Protein AF-0000000074079925 (afdb_homodimer)

Foldseek 3Di:
DDPVVVPPPCPDDLPVLLVVCVVVPVVDQLLVVLVVLLVVLLVPLVCLLSSLSNLLVCLVPHPSSVVNLVNNLVSLVVCLVCLVVQCVVPVSSSLSSLSNLLNNLVSCCVVPVVSSVVSLVSNLVSLCCLLPVPHALVSLQSSLVCCVVCVVVNCVVPVPSSVVSLVSLVVLLPDPDPRDDDVSNVSSVVSND/DDPVVVPPPCPDDLPVLLVVCVVVPVVDQLLVVLVVLLVVLLVPLVCLLSSLSNLLVCLVPHPSSVVNLVNNLVSLVVCLVCLVVQCVVPVSSSLSSLSNLLNNLVSCCVVPVVSSVVSLVSNLVSLCCLLPVPHALVSLQSSLVCCVVCVVVNCVVPVPSSVVSLVSLVVLLPDPDPRDDDVSNVSSVVSND

InterPro domains:
  IPR051367 mRNA Translation Regulation/Replication-dependent Histone mRNA Translation [PTHR23254] (31-176)

Nearest PDB structures (foldseek):
  4jhj-assembly1_A  TM=8.044E-01  e=4.111E-05  Danio rerio
  5xbk-assembly1_D  TM=5.570E-01  e=7.382E-01  Homo sapiens
  5xah-assembly3_C  TM=5.038E-01  e=1.696E+00  Homo sapiens
  4o46-assembly6_F  TM=3.966E-01  e=4.475E+00  Homo sapiens
  4tql-assembly2_B  TM=1.489E-01  e=1.119E+00  synthetic construct

Sequence (386 aa):
MTYLNAFSAAILSGRVAVQAYSVLVHNHSPEALAEQLHQKWLADGRFAPIASNIVLHVRKTNSSGLALSSCVLALLLNDFQNRLEIRGHSTLMFRNSVKALFEIYTVFLQIDGCVAKCLVKPMFQCLNILVDDNPDSQDLELFGLLLTEHGSTLNNLNSYLIDRLIVKARAKICSDEPQMNGEIRRIFLHVSLMTYLNAFSAAILSGRVAVQAYSVLVHNHSPEALAEQLHQKWLADGRFAPIASNIVLHVRKTNSSGLALSSCVLALLLNDFQNRLEIRGHSTLMFRNSVKALFEIYTVFLQIDGCVAKCLVKPMFQCLNILVDDNPDSQDLELFGLLLTEHGSTLNNLNSYLIDRLIVKARAKICSDEPQMNGEIRRIFLHVSL

Radius of gyration: 31.24 Å; Cα contacts (8 Å, |Δi|>4): 382; chains: 2; bounding box: 36×84×70 Å

Solvent-accessible surface area (backbone atoms only — not comparable to full-atom values): 20166 Å² total; per-residue (Å²): 143,56,81,69,62,71,59,63,72,75,76,55,61,80,60,52,61,41,58,61,40,54,56,50,59,74,75,37,54,41,62,56,46,29,50,50,45,48,54,43,18,39,75,32,64,81,36,16,59,54,46,27,50,41,45,46,49,37,45,73,74,36,86,58,14,62,55,24,48,51,41,41,50,49,52,51,53,49,48,57,74,40,35,68,61,42,35,73,74,30,57,64,39,34,53,15,46,52,51,30,52,56,34,37,38,60,41,27,54,72,73,40,54,74,65,28,53,71,48,50,63,56,53,54,53,50,45,48,41,25,66,64,61,82,45,50,43,67,35,41,40,48,41,33,50,49,43,64,73,42,35,69,62,45,34,73,72,36,50,68,62,44,50,52,50,40,50,50,40,56,51,50,52,24,43,77,52,82,53,56,46,31,68,47,29,46,43,33,49,59,63,62,100,142,55,82,71,62,72,55,60,74,74,75,54,62,79,59,50,60,43,58,60,40,53,56,50,58,74,74,38,55,40,62,57,45,29,50,50,46,49,55,44,18,37,74,32,63,82,37,18,59,52,47,26,49,40,47,46,49,38,45,74,74,35,88,58,13,61,58,23,46,51,42,40,49,50,52,52,52,49,48,57,75,40,34,67,61,41,34,72,75,30,57,64,37,33,53,15,45,52,51,30,50,56,36,37,40,60,43,26,52,72,73,38,55,73,66,28,53,72,49,50,62,56,52,54,51,50,45,48,42,26,67,63,62,80,46,51,44,67,34,42,40,48,42,34,50,48,44,64,73,40,34,68,61,46,35,72,73,36,51,68,62,44,50,54,51,39,51,50,38,54,52,51,52,24,41,77,53,83,53,56,47,30,67,47,28,47,42,33,48,59,63,62,99

pLDDT: mean 89.69, std 17.63, range [26.42, 98.88]

Organism: Heligmosomoides polygyrus (NCBI:txid6339)

Secondary structure (DSSP, 8-state):
--TTSGGGS----HHHHHHHHHHHHHHS-HHHHHHHHHHHHHH-TTHHHHHHHHHHHHHHH-TTHHHHHHHHHHHHHHHHHTHHHHHHH-HHHHHHHHHHHHHHHHHHHHH-HHHHGGGHHHHHHHHHHHHHSS--HHHHHHHHHHHHHHHHHHHHH-HHHHHHHHHHHHHHHT---TT--HHHHHHHHHHH-/--TTSGGGS----HHHHHHHHHHHHHHS-HHHHHHHHHHHHHH-TTHHHHHHHHHHHHHHH-TTHHHHHHHHHHHHHHHHHTHHHHHHH-HHHHHHHHHHHHHHHHHHHHH-HHHHGGGHHHHHHHHHHHHHSS--HHHHHHHHHHHHHHHHHHHHH-HHHHHHHHHHHHHHHT---TT--HHHHHHHHHHH-

Structure (mmCIF, N/CA/C/O backbone):
data_AF-0000000074079925-model_v1
#
loop_
_entity.id
_entity.type
_entity.pdbx_description
1 polymer 'Uncharacterized protein'
#
loop_
_atom_site.group_PDB
_atom_site.id
_atom_site.type_symbol
_atom_site.label_atom_id
_atom_site.label_alt_id
_atom_site.label_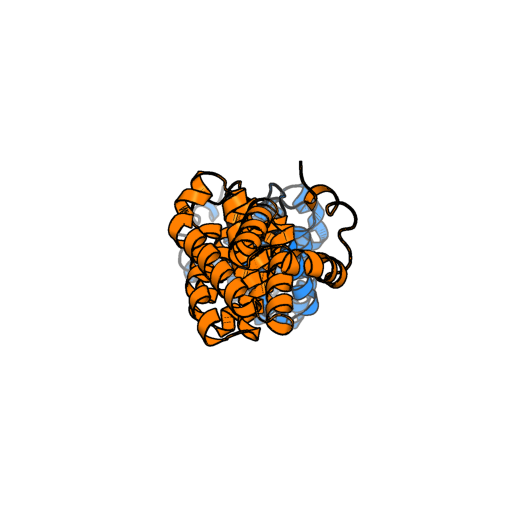comp_id
_atom_site.label_asym_id
_atom_site.label_entity_id
_atom_site.label_seq_id
_atom_site.pdbx_PDB_ins_code
_atom_site.Cartn_x
_atom_site.Cartn_y
_atom_site.Cartn_z
_atom_site.occupancy
_atom_site.B_iso_or_equiv
_atom_site.auth_seq_id
_atom_site.auth_comp_id
_atom_site.auth_asym_id
_atom_site.auth_atom_id
_atom_site.pdbx_PDB_model_num
ATOM 1 N N . MET A 1 1 ? 17.484 35.719 26.781 1 26.58 1 MET A N 1
ATOM 2 C CA . MET A 1 1 ? 17.859 34.312 26.938 1 26.58 1 MET A CA 1
ATOM 3 C C . MET A 1 1 ? 16.984 33.625 27.969 1 26.58 1 MET A C 1
ATOM 5 O O . MET A 1 1 ? 17.469 33.188 29.016 1 26.58 1 MET A O 1
ATOM 9 N N . THR A 1 2 ? 15.633 34.188 28.109 1 29.27 2 THR A N 1
ATOM 10 C CA . THR A 1 2 ? 14.625 34.594 29.078 1 29.27 2 THR A CA 1
ATOM 11 C C . THR A 1 2 ? 13.875 33.406 29.641 1 29.27 2 THR A C 1
ATOM 13 O O . THR A 1 2 ? 13.938 32.312 29.062 1 29.27 2 THR A O 1
ATOM 16 N N . TYR A 1 3 ? 12.828 33.656 30.422 1 33.06 3 TYR A N 1
ATOM 17 C CA . TYR A 1 3 ? 12 32.812 31.266 1 33.06 3 TYR A CA 1
ATOM 18 C C . TYR A 1 3 ? 11.477 31.609 30.5 1 33.06 3 TYR A C 1
ATOM 20 O O . TYR A 1 3 ? 10.945 30.672 31.109 1 33.06 3 TYR A O 1
ATOM 28 N N . LEU A 1 4 ? 11.531 31.719 29.156 1 38.78 4 LEU A N 1
ATOM 29 C CA . LEU A 1 4 ? 10.984 30.609 28.406 1 38.78 4 LEU A CA 1
ATOM 30 C C . LEU A 1 4 ? 11.938 29.406 28.422 1 38.78 4 LEU A C 1
ATOM 32 O O . LEU A 1 4 ? 11.594 28.328 27.953 1 38.78 4 LEU A O 1
ATOM 36 N N . ASN A 1 5 ? 13.266 29.594 28.703 1 40.34 5 ASN A N 1
ATOM 37 C CA . ASN A 1 5 ? 14.18 28.453 28.766 1 40.34 5 ASN A CA 1
ATOM 38 C C . ASN A 1 5 ? 13.812 27.516 29.906 1 40.34 5 ASN A C 1
ATOM 40 O O . ASN A 1 5 ? 14.281 26.375 29.953 1 40.34 5 ASN A O 1
ATOM 44 N N . ALA A 1 6 ? 13.414 28.172 30.984 1 35.81 6 ALA A N 1
ATOM 45 C CA . ALA A 1 6 ? 13.203 27.328 32.156 1 35.81 6 ALA A CA 1
ATOM 46 C C . ALA A 1 6 ? 12.125 26.281 31.891 1 35.81 6 ALA A C 1
ATOM 48 O O . ALA A 1 6 ? 12.031 25.281 32.594 1 35.81 6 ALA A O 1
ATOM 49 N N . PHE A 1 7 ? 11.242 26.641 31.016 1 34.47 7 PHE A N 1
ATOM 50 C CA . PHE A 1 7 ? 10.094 25.766 30.828 1 34.47 7 PHE A CA 1
ATOM 51 C C . PHE A 1 7 ? 10.461 24.562 29.969 1 34.47 7 PHE A C 1
ATOM 53 O O . PHE A 1 7 ? 9.602 23.75 29.641 1 34.47 7 PHE A O 1
ATOM 60 N N . SER A 1 8 ? 11.695 24.5 29.469 1 35.03 8 SER A N 1
ATOM 61 C CA . SER A 1 8 ? 11.953 23.422 28.531 1 35.03 8 SER A CA 1
ATOM 62 C C . SER A 1 8 ? 11.828 22.062 29.203 1 35.03 8 SER A C 1
ATOM 64 O O . SER A 1 8 ? 11.891 21.016 28.531 1 35.03 8 SER A O 1
ATOM 66 N N . ALA A 1 9 ? 12.359 21.875 30.375 1 33.44 9 ALA A N 1
ATOM 67 C CA . ALA A 1 9 ? 12.477 20.516 30.875 1 33.44 9 ALA A CA 1
ATOM 68 C C . ALA A 1 9 ? 11.102 19.859 31.016 1 33.44 9 ALA A C 1
ATOM 70 O O . ALA A 1 9 ? 10.93 18.688 30.703 1 33.44 9 ALA A O 1
ATOM 71 N N . ALA A 1 10 ? 10.352 20.188 32.156 1 35.44 10 ALA A N 1
ATOM 72 C CA . ALA A 1 10 ? 9.203 19.438 32.656 1 35.44 10 ALA A CA 1
ATOM 73 C C . ALA A 1 10 ? 8.055 19.484 31.641 1 35.44 10 ALA A C 1
ATOM 75 O O . ALA A 1 10 ? 7.301 20.453 31.594 1 35.44 10 ALA A O 1
ATOM 76 N N . ILE A 1 11 ? 8.227 19.25 30.484 1 37.91 11 ILE A N 1
ATOM 77 C CA . ILE A 1 11 ? 7.141 19.141 29.516 1 37.91 11 ILE A CA 1
ATOM 78 C C . ILE A 1 11 ? 6.008 18.297 30.109 1 37.91 11 ILE A C 1
ATOM 80 O O . ILE A 1 11 ? 6.141 17.094 30.266 1 37.91 11 ILE A O 1
ATOM 84 N N . LEU A 1 12 ? 5.316 18.734 31.188 1 35.47 12 LEU A N 1
ATOM 85 C CA . LEU A 1 12 ? 4.129 18.391 31.969 1 35.47 12 LEU A CA 1
ATOM 86 C C . LEU A 1 12 ? 2.994 17.938 31.062 1 35.47 12 LEU A C 1
ATOM 88 O O . LEU A 1 12 ? 2.959 18.312 29.875 1 35.47 12 LEU A O 1
ATOM 92 N N . SER A 1 13 ? 1.988 17.281 31.562 1 41.31 13 SER A N 1
ATOM 93 C CA . SER A 1 13 ? 0.653 17.031 31.031 1 41.31 13 SER A CA 1
ATOM 94 C C . SER A 1 13 ? 0.044 18.312 30.469 1 41.31 13 SER A C 1
ATOM 96 O O . SER A 1 13 ? 0.402 19.406 30.875 1 41.31 13 SER A O 1
ATOM 98 N N . GLY A 1 14 ? -0.542 18.359 29.203 1 48 14 GLY A N 1
ATOM 99 C CA . GLY A 1 14 ? -1.287 19.438 28.562 1 48 14 GLY A CA 1
ATOM 100 C C . GLY A 1 14 ? -1.782 20.469 29.547 1 48 14 GLY A C 1
ATOM 101 O O . GLY A 1 14 ? -1.802 21.672 29.25 1 48 14 GLY A O 1
ATOM 102 N N . ARG A 1 15 ? -2.039 20.109 30.625 1 50.53 15 ARG A N 1
ATOM 103 C CA . ARG A 1 15 ? -2.648 20.969 31.641 1 50.53 15 ARG A CA 1
ATOM 104 C C . ARG A 1 15 ? -1.609 21.875 32.281 1 50.53 15 ARG A C 1
ATOM 106 O O . ARG A 1 15 ? -1.887 23.062 32.531 1 50.53 15 ARG A O 1
ATOM 113 N N . VAL A 1 16 ? -0.56 21.312 32.531 1 48.16 16 VAL A N 1
ATOM 114 C CA . VAL A 1 16 ? 0.425 22.078 33.281 1 48.16 16 VAL A CA 1
ATOM 115 C C . VAL A 1 16 ? 0.969 23.203 32.406 1 48.16 16 VAL A C 1
ATOM 117 O O . VAL A 1 16 ? 1.196 24.312 32.906 1 48.16 16 VAL A O 1
ATOM 120 N N . ALA A 1 17 ? 1.261 22.969 31.219 1 57.41 17 ALA A N 1
ATOM 121 C CA . ALA A 1 17 ? 1.775 24.016 30.328 1 57.41 17 ALA A CA 1
ATOM 122 C C . ALA A 1 17 ? 0.768 25.141 30.188 1 57.41 17 ALA A C 1
ATOM 124 O O . ALA A 1 17 ? 1.141 26.328 30.219 1 57.41 17 ALA A O 1
ATOM 125 N N . VAL A 1 18 ? -0.542 24.75 30.281 1 59.66 18 VAL A N 1
ATOM 126 C CA . VAL A 1 18 ? -1.596 25.75 30.141 1 59.66 18 VAL A CA 1
ATOM 127 C C . VAL A 1 18 ? -1.623 26.656 31.359 1 59.66 18 VAL A C 1
ATOM 129 O O . VAL A 1 18 ? -1.773 27.875 31.234 1 59.66 18 VAL A O 1
ATOM 132 N N . GLN A 1 19 ? -1.521 26.031 32.531 1 57.62 19 GLN A N 1
ATOM 133 C CA . GLN A 1 19 ? -1.587 26.812 33.75 1 57.62 19 GLN A CA 1
ATOM 134 C C . GLN A 1 19 ? -0.413 27.781 33.844 1 57.62 19 GLN A C 1
ATOM 136 O O . GLN A 1 19 ? -0.569 28.906 34.344 1 57.62 19 GLN A O 1
ATOM 141 N N . ALA A 1 20 ? 0.705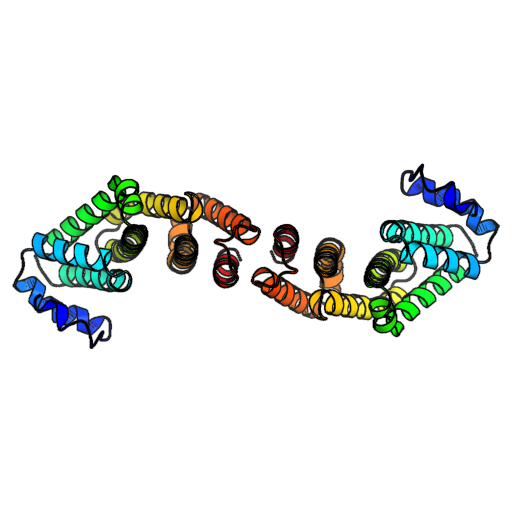 27.312 33.406 1 60.09 20 ALA A N 1
ATOM 142 C CA . ALA A 1 20 ? 1.878 28.172 33.469 1 60.09 20 ALA A CA 1
ATOM 143 C C . ALA A 1 20 ? 1.698 29.375 32.531 1 60.09 20 ALA A C 1
ATOM 145 O O . ALA A 1 20 ? 2.193 30.469 32.844 1 60.09 20 ALA A O 1
ATOM 146 N N . TYR A 1 21 ? 0.86 29.188 31.625 1 63.56 21 TYR A N 1
ATOM 147 C CA . TYR A 1 21 ? 0.682 30.266 30.656 1 63.56 21 TYR A CA 1
ATOM 148 C C . TYR A 1 21 ? -0.344 31.266 31.156 1 63.56 21 TYR A C 1
ATOM 150 O O . TYR A 1 21 ? -0.448 32.375 30.609 1 63.56 21 TYR A O 1
ATOM 158 N N . SER A 1 22 ? -1.012 30.891 32.219 1 61.81 22 SER A N 1
ATOM 159 C CA . SER A 1 22 ? -1.873 31.906 32.812 1 61.81 22 SER A CA 1
ATOM 160 C C . SER A 1 22 ? -1.073 33.125 33.219 1 61.81 22 SER A C 1
ATOM 162 O O . SER A 1 22 ? -1.555 34.281 33.125 1 61.81 22 SER A O 1
ATOM 164 N N . VAL A 1 23 ? 0.049 32.812 33.562 1 63.25 23 VAL A N 1
ATOM 165 C CA . VAL A 1 23 ? 0.921 33.906 34 1 63.25 23 VAL A CA 1
ATOM 166 C C . VAL A 1 23 ? 1.356 34.719 32.75 1 63.25 23 VAL A C 1
ATOM 168 O O . VAL A 1 23 ? 1.432 35.938 32.812 1 63.25 23 VAL A O 1
ATOM 171 N N . LEU A 1 24 ? 1.463 34.125 31.719 1 66.62 24 LEU A N 1
ATOM 172 C CA . LEU A 1 24 ? 1.884 34.812 30.5 1 66.62 24 LEU A CA 1
ATOM 173 C C . LEU A 1 24 ? 0.764 35.688 29.953 1 66.62 24 LEU A C 1
ATOM 175 O O . LEU A 1 24 ? 1.015 36.781 29.469 1 66.62 24 LEU A O 1
ATOM 179 N N . VAL A 1 25 ? -0.434 35.25 30.156 1 71.06 25 VAL A N 1
ATOM 180 C CA . VAL A 1 25 ? -1.593 35.969 29.641 1 71.06 25 VAL A CA 1
ATOM 181 C C . VAL A 1 25 ? -1.743 37.281 30.375 1 71.06 25 VAL A C 1
ATOM 183 O O . VAL A 1 25 ? -2.113 38.312 29.781 1 71.06 25 VAL A O 1
ATOM 186 N N . HIS A 1 26 ? -1.336 37.25 31.578 1 75.12 26 HIS A N 1
ATOM 187 C CA . HIS A 1 26 ? -1.532 38.469 32.375 1 75.12 26 HIS A CA 1
ATOM 188 C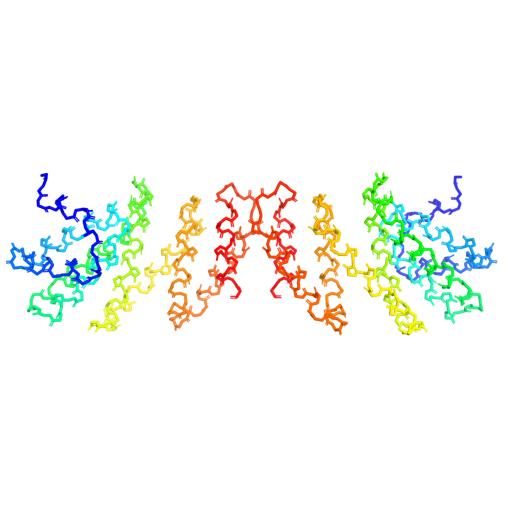 C . HIS A 1 26 ? -0.398 39.469 32.156 1 75.12 26 HIS A C 1
ATOM 190 O O . HIS A 1 26 ? -0.6 40.656 32.281 1 75.12 26 HIS A O 1
ATOM 196 N N . ASN A 1 27 ? 0.701 38.969 31.672 1 78.75 27 ASN A N 1
ATOM 197 C CA . ASN A 1 27 ? 1.876 39.844 31.594 1 78.75 27 ASN A CA 1
ATOM 198 C C . ASN A 1 27 ? 2.133 40.312 30.156 1 78.75 27 ASN A C 1
ATOM 200 O O . ASN A 1 27 ? 3.016 41.125 29.922 1 78.75 27 ASN A O 1
ATOM 204 N N . HIS A 1 28 ? 1.358 39.844 29.203 1 84.88 28 HIS A N 1
ATOM 205 C CA . HIS A 1 28 ? 1.618 40.188 27.812 1 84.88 28 HIS A CA 1
ATOM 206 C C . HIS A 1 28 ? 0.338 40.625 27.109 1 84.88 28 HIS A C 1
ATOM 208 O O . HIS A 1 28 ? -0.755 40.188 27.469 1 84.88 28 HIS A O 1
ATOM 214 N N . SER A 1 29 ? 0.555 41.594 26.188 1 90.69 29 SER A N 1
ATOM 215 C CA . SER A 1 29 ? -0.555 41.875 25.281 1 90.69 29 SER A CA 1
ATOM 216 C C . SER A 1 29 ? -0.881 40.656 24.422 1 90.69 29 SER A C 1
ATOM 218 O O . SER A 1 29 ? -0.025 39.781 24.188 1 90.69 29 SER A O 1
ATOM 220 N N . PRO A 1 30 ? -2.092 40.562 23.984 1 92.75 30 PRO A N 1
ATOM 221 C CA . PRO A 1 30 ? -2.465 39.438 23.125 1 92.75 30 PRO A CA 1
ATOM 222 C C . PRO A 1 30 ? -1.575 39.312 21.891 1 92.75 30 PRO A C 1
ATOM 224 O O . PRO A 1 30 ? -1.241 38.219 21.453 1 92.75 30 PRO A O 1
ATOM 227 N N . GLU A 1 31 ? -1.213 40.406 21.328 1 95.06 31 GLU A N 1
ATOM 228 C CA . GLU A 1 31 ? -0.346 40.406 20.156 1 95.06 31 GLU A CA 1
ATOM 229 C C . GLU A 1 31 ? 1.033 39.844 20.484 1 95.06 31 GLU A C 1
ATOM 231 O O . GLU A 1 31 ? 1.591 39.062 19.703 1 95.06 31 GLU A O 1
ATOM 236 N N . ALA A 1 32 ? 1.533 40.312 21.562 1 94.06 32 ALA A N 1
ATOM 237 C CA . ALA A 1 32 ? 2.855 39.844 21.984 1 94.06 32 ALA A CA 1
ATOM 238 C C . ALA A 1 32 ? 2.84 38.344 22.312 1 94.06 32 ALA A C 1
ATOM 240 O O . ALA A 1 32 ? 3.789 37.625 22 1 94.06 32 ALA A O 1
ATOM 241 N N . LEU A 1 33 ? 1.803 38 22.969 1 93.19 33 LEU A N 1
ATOM 242 C CA . LEU A 1 33 ? 1.665 36.562 23.281 1 93.19 33 LEU A CA 1
ATOM 243 C C . LEU A 1 33 ? 1.549 35.75 22.016 1 93.19 33 LEU A C 1
ATOM 245 O O . LEU A 1 33 ? 2.189 34.688 21.891 1 93.19 33 LEU A O 1
ATOM 249 N N . ALA A 1 34 ? 0.772 36.219 21.094 1 96.75 34 ALA A N 1
ATOM 250 C CA . ALA A 1 34 ? 0.607 35.5 19.828 1 96.75 34 ALA A CA 1
ATOM 251 C C . ALA A 1 34 ? 1.941 35.375 19.094 1 96.75 34 ALA A C 1
ATOM 253 O O . ALA A 1 34 ? 2.252 34.312 18.562 1 96.75 34 ALA A O 1
ATOM 254 N N . GLU A 1 35 ? 2.686 36.406 19.125 1 96.81 35 GLU A N 1
ATOM 255 C CA . GLU A 1 35 ? 3.99 36.375 18.469 1 96.81 35 GLU A CA 1
ATOM 256 C C . GLU A 1 35 ? 4.938 35.406 19.156 1 96.81 35 GLU A C 1
ATOM 258 O O . GLU A 1 35 ? 5.746 34.75 18.5 1 96.81 35 GLU A O 1
ATOM 263 N N . GLN A 1 36 ? 4.855 35.406 20.359 1 94.19 36 GLN A N 1
ATOM 264 C CA . GLN A 1 36 ? 5.688 34.438 21.109 1 94.19 36 GLN A CA 1
ATOM 265 C C . GLN A 1 36 ? 5.309 33 20.781 1 94.19 36 GLN A C 1
ATOM 267 O O . GLN A 1 36 ? 6.18 32.156 20.562 1 94.19 36 GLN A O 1
ATOM 272 N N . LEU A 1 37 ? 4.035 32.75 20.812 1 95.69 37 LEU A N 1
ATOM 273 C CA . LEU A 1 37 ? 3.572 31.438 20.422 1 95.69 37 LEU A CA 1
ATOM 274 C C . LEU A 1 37 ? 4.02 31.094 19.016 1 95.69 37 LEU A C 1
ATOM 276 O O . LEU A 1 37 ? 4.5 29.984 18.75 1 95.69 37 LEU A O 1
ATOM 280 N N . HIS A 1 38 ? 3.902 32.031 18.172 1 98.19 38 HIS A N 1
ATOM 281 C CA . HIS A 1 38 ? 4.262 31.891 16.766 1 98.19 38 HIS A CA 1
ATOM 282 C C . HIS A 1 38 ? 5.73 31.5 16.609 1 98.19 38 HIS A C 1
ATOM 284 O O . HIS A 1 38 ? 6.059 30.547 15.914 1 98.19 38 HIS A O 1
ATOM 290 N N . GLN A 1 39 ? 6.566 32.219 17.281 1 97.44 39 GLN A N 1
ATOM 291 C CA . GLN A 1 39 ? 8 31.953 17.219 1 97.44 39 GLN A CA 1
ATOM 292 C C . GLN A 1 39 ? 8.32 30.562 17.75 1 97.44 39 GLN A C 1
ATOM 294 O O . GLN A 1 39 ? 9.148 29.844 17.172 1 97.44 39 GLN A O 1
ATOM 299 N N . LYS A 1 40 ? 7.617 30.219 18.688 1 96.31 40 LYS A N 1
ATOM 300 C CA . LYS A 1 40 ? 7.898 28.938 19.328 1 96.31 40 LYS A CA 1
ATOM 301 C C . LYS A 1 40 ? 7.434 27.766 18.453 1 96.31 40 LYS A C 1
ATOM 303 O O . LYS A 1 40 ? 8.148 26.766 18.312 1 96.31 40 LYS A O 1
ATOM 308 N N . TRP A 1 41 ? 6.215 27.906 17.891 1 97.31 41 TRP A N 1
ATOM 309 C CA . TRP A 1 41 ? 5.77 26.75 17.125 1 97.31 41 TRP A CA 1
ATOM 310 C C . TRP A 1 41 ? 6.508 26.672 15.789 1 97.31 41 TRP A C 1
ATOM 312 O O . TRP A 1 41 ? 6.602 25.594 15.188 1 97.31 41 TRP A O 1
ATOM 322 N N . LEU A 1 42 ? 7.043 27.719 15.289 1 98.12 42 LEU A N 1
ATOM 323 C CA . LEU A 1 42 ? 7.859 27.672 14.078 1 98.12 42 LEU A CA 1
ATOM 324 C C . LEU A 1 42 ? 9.203 27.016 14.359 1 98.12 42 LEU A C 1
ATOM 326 O O . LEU A 1 42 ? 9.781 26.375 13.477 1 98.12 42 LEU A O 1
ATOM 330 N N . ALA A 1 43 ? 9.672 27.125 15.578 1 96.5 43 ALA A N 1
ATOM 331 C CA . ALA A 1 43 ? 10.992 26.625 15.945 1 96.5 43 ALA A CA 1
ATOM 332 C C . ALA A 1 43 ? 10.914 25.156 16.359 1 96.5 43 ALA A C 1
ATOM 334 O O . ALA A 1 43 ? 11.859 24.391 16.156 1 96.5 43 ALA A O 1
ATOM 335 N N . ASP A 1 44 ? 9.852 24.844 16.984 1 96.06 44 ASP A N 1
ATOM 336 C CA . ASP A 1 44 ? 9.688 23.5 17.531 1 96.06 44 ASP A CA 1
ATOM 337 C C . ASP A 1 44 ? 8.32 22.938 17.156 1 96.06 44 ASP A C 1
ATOM 339 O O . ASP A 1 44 ? 7.297 23.375 17.688 1 96.06 44 ASP A O 1
ATOM 343 N N . GLY A 1 45 ? 8.383 21.875 16.406 1 94.25 45 GLY A N 1
ATOM 344 C CA . GLY A 1 45 ? 7.16 21.266 15.922 1 94.25 45 GLY A CA 1
ATOM 345 C C . GLY A 1 45 ? 6.316 20.672 17.031 1 94.25 45 GLY A C 1
ATOM 346 O O . GLY A 1 45 ? 5.109 20.484 16.875 1 94.25 45 GLY A O 1
ATOM 347 N N . ARG A 1 46 ? 6.922 20.406 18.25 1 95.19 46 ARG A N 1
ATOM 348 C CA . ARG A 1 46 ? 6.199 19.828 19.375 1 95.19 46 ARG A CA 1
ATOM 349 C C . ARG A 1 46 ? 5.348 20.875 20.078 1 95.19 46 ARG A C 1
ATOM 351 O O . ARG A 1 46 ? 4.469 20.531 20.875 1 95.19 46 ARG A O 1
ATOM 358 N N . PHE A 1 47 ? 5.523 22.016 19.734 1 95.62 47 PHE A N 1
ATOM 359 C CA . PHE A 1 47 ? 4.863 23.094 20.469 1 95.62 47 PHE A CA 1
ATOM 360 C C . PHE A 1 47 ? 3.525 23.438 19.812 1 95.62 47 PHE A C 1
ATOM 362 O O . PHE A 1 47 ? 2.693 24.109 20.438 1 95.62 47 PHE A O 1
ATOM 369 N N . ALA A 1 48 ? 3.316 22.984 18.672 1 96.56 48 ALA A N 1
ATOM 370 C CA . ALA A 1 48 ? 2.098 23.359 17.953 1 96.56 48 ALA A CA 1
ATOM 371 C C . ALA A 1 48 ? 0.855 22.938 18.734 1 96.56 48 ALA A C 1
ATOM 373 O O . ALA A 1 48 ? -0.038 23.75 18.984 1 96.56 48 ALA A O 1
ATOM 374 N N . PRO A 1 49 ? 0.832 21.734 19.25 1 96.31 49 PRO A N 1
ATOM 375 C CA . PRO A 1 49 ? -0.343 21.359 20.047 1 96.31 49 PRO A CA 1
ATOM 376 C C . PRO A 1 49 ? -0.451 22.141 21.359 1 96.31 49 PRO A C 1
ATOM 378 O O . PRO A 1 49 ? -1.558 22.453 21.797 1 96.31 49 PRO A O 1
ATOM 381 N N . ILE A 1 50 ? 0.61 22.469 21.844 1 94.31 50 ILE A N 1
ATOM 382 C CA . ILE A 1 50 ? 0.625 23.25 23.078 1 94.31 50 ILE A CA 1
ATOM 383 C C . ILE A 1 50 ? 0.087 24.656 22.812 1 94.31 50 ILE A C 1
ATOM 385 O O . ILE A 1 50 ? -0.765 25.156 23.562 1 94.31 50 ILE A O 1
ATOM 389 N N . ALA A 1 51 ? 0.593 25.188 21.797 1 95.44 51 ALA A N 1
ATOM 390 C CA . ALA A 1 51 ? 0.162 26.531 21.438 1 95.44 51 ALA A CA 1
ATOM 391 C C . ALA A 1 51 ? -1.344 26.578 21.203 1 95.44 51 ALA A C 1
ATOM 393 O O . ALA A 1 51 ? -2.025 27.5 21.672 1 95.44 51 ALA A O 1
ATOM 394 N N . SER A 1 52 ? -1.85 25.609 20.484 1 96.62 52 SER A N 1
ATOM 395 C CA . SER A 1 52 ? -3.277 25.594 20.188 1 96.62 52 SER A CA 1
ATOM 396 C C . SER A 1 52 ? -4.105 25.469 21.453 1 96.62 52 SER A C 1
ATOM 398 O O . SER A 1 52 ? -5.141 26.125 21.594 1 96.62 52 SER A O 1
ATOM 400 N N . ASN A 1 53 ? -3.656 24.703 22.359 1 94 53 ASN A N 1
ATOM 401 C CA . ASN A 1 53 ? -4.367 24.531 23.625 1 94 53 ASN A CA 1
ATOM 402 C C . ASN A 1 53 ? -4.328 25.812 24.469 1 94 53 ASN A C 1
ATOM 404 O O . ASN A 1 53 ? -5.285 26.125 25.172 1 94 53 ASN A O 1
ATOM 408 N N . ILE A 1 54 ? -3.236 26.469 24.406 1 92.88 54 ILE A N 1
ATOM 409 C CA . ILE A 1 54 ? -3.131 27.75 25.109 1 92.88 54 ILE A CA 1
ATOM 410 C C . ILE A 1 54 ? -4.156 28.734 24.531 1 92.88 54 ILE A C 1
ATOM 412 O O . ILE A 1 54 ? -4.863 29.406 25.281 1 92.88 54 ILE A O 1
ATOM 416 N N . VAL A 1 55 ? -4.258 28.766 23.266 1 94.62 55 VAL A N 1
ATOM 417 C CA . VAL A 1 55 ? -5.191 29.672 22.609 1 94.62 55 VAL A CA 1
ATOM 418 C C . VAL A 1 55 ? -6.621 29.344 23.031 1 94.62 55 VAL A C 1
ATOM 420 O O . VAL A 1 55 ? -7.391 30.234 23.391 1 94.62 55 VAL A O 1
ATOM 423 N N . LEU A 1 56 ? -6.934 28.094 23.109 1 94.38 56 LEU A N 1
ATOM 424 C CA . LEU A 1 56 ? -8.273 27.672 23.5 1 94.38 56 LEU A CA 1
ATOM 425 C C . LEU A 1 56 ? -8.539 28.047 24.953 1 94.38 56 LEU A C 1
ATOM 427 O O . LEU A 1 56 ? -9.602 28.578 25.281 1 94.38 56 LEU A O 1
ATOM 431 N N . HIS A 1 57 ? -7.621 27.766 25.75 1 91.25 57 HIS A N 1
ATOM 432 C CA . HIS A 1 57 ? -7.773 28.047 27.172 1 91.25 57 HIS A CA 1
ATOM 433 C C . HIS A 1 57 ? -7.977 29.531 27.438 1 91.25 57 HIS A C 1
ATOM 435 O O . HIS A 1 57 ? -8.875 29.922 28.188 1 91.25 57 HIS A O 1
ATOM 441 N N . VAL A 1 58 ? -7.156 30.312 26.844 1 91.12 58 VAL A N 1
ATOM 442 C CA . VAL A 1 58 ? -7.238 31.766 27.047 1 91.12 58 VAL A CA 1
ATOM 443 C C . VAL A 1 58 ? -8.57 32.281 26.516 1 91.12 58 VAL A C 1
ATOM 445 O O . VAL A 1 58 ? -9.188 33.156 27.109 1 91.12 58 VAL A O 1
ATOM 448 N N . ARG A 1 59 ? -9.039 31.688 25.438 1 92.69 59 ARG A N 1
ATOM 449 C CA . ARG A 1 59 ? -10.328 32.094 24.875 1 92.69 59 ARG A CA 1
ATOM 450 C C . ARG A 1 59 ? -11.469 31.781 25.828 1 92.69 59 ARG A C 1
ATOM 452 O O . ARG A 1 59 ? -12.414 32.562 25.938 1 92.69 59 ARG A O 1
ATOM 459 N N . LYS A 1 60 ? -11.32 30.797 26.562 1 90.5 60 LYS A N 1
ATOM 460 C CA . LYS A 1 60 ? -12.383 30.359 27.453 1 90.5 60 LYS A CA 1
ATOM 461 C C . LYS A 1 60 ? -12.305 31.078 28.797 1 90.5 60 LYS A C 1
ATOM 463 O O . LYS A 1 60 ? -13.312 31.234 29.5 1 90.5 60 LYS A O 1
ATOM 468 N N . THR A 1 61 ? -11.195 31.578 29.156 1 88.19 61 THR A N 1
ATOM 469 C CA . THR A 1 61 ? -11.016 32 30.531 1 88.19 61 THR A CA 1
ATOM 470 C C . THR A 1 61 ? -10.734 33.5 30.609 1 88.19 61 THR A C 1
ATOM 472 O O . THR A 1 61 ? -10.891 34.094 31.672 1 88.19 61 THR A O 1
ATOM 475 N N . ASN A 1 62 ? -10.305 34.062 29.484 1 87.75 62 ASN A N 1
ATOM 476 C CA . ASN A 1 62 ? -9.852 35.438 29.547 1 87.75 62 ASN A CA 1
ATOM 477 C C . ASN A 1 62 ?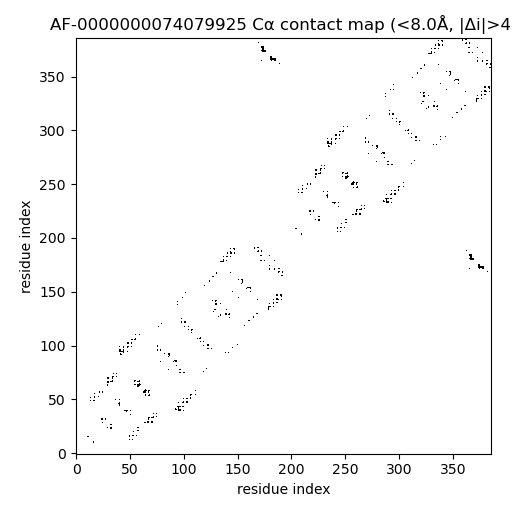 -10.586 36.312 28.531 1 87.75 62 ASN A C 1
ATOM 479 O O . ASN A 1 62 ? -10.875 35.875 27.422 1 87.75 62 ASN A O 1
ATOM 483 N N . SER A 1 63 ? -10.773 37.5 28.906 1 88.56 63 SER A N 1
ATOM 484 C CA . SER A 1 63 ? -11.453 38.438 28.031 1 88.56 63 SER A CA 1
ATOM 485 C C . SER A 1 63 ? -10.602 38.75 26.797 1 88.56 63 SER A C 1
ATOM 487 O O . SER A 1 63 ? -11.133 39.094 25.75 1 88.56 63 SER A O 1
ATOM 489 N N . SER A 1 64 ? -9.297 38.625 26.969 1 89.56 64 SER A N 1
ATOM 490 C CA . SER A 1 64 ? -8.391 38.938 25.875 1 89.56 64 SER A CA 1
ATOM 491 C C . SER A 1 64 ? -8.273 37.781 24.906 1 89.56 64 SER A C 1
ATOM 493 O O . SER A 1 64 ? -7.535 37.844 23.922 1 89.56 64 SER A O 1
ATOM 495 N N . GLY A 1 65 ? -9.016 36.812 25.156 1 92.5 65 GLY A N 1
ATOM 496 C CA . GLY A 1 65 ? -8.938 35.594 24.359 1 92.5 65 GLY A CA 1
ATOM 497 C C . GLY A 1 65 ? -9.352 35.812 22.906 1 92.5 65 GLY A C 1
ATOM 498 O O . GLY A 1 65 ? -8.789 35.188 22.016 1 92.5 65 GLY A O 1
ATOM 499 N N . LEU A 1 66 ? -10.305 36.594 22.75 1 94.75 66 LEU A N 1
ATOM 500 C CA . LEU A 1 66 ? -10.742 36.875 21.391 1 94.75 66 LEU A CA 1
ATOM 501 C C . LEU A 1 66 ? -9.633 37.531 20.594 1 94.75 66 LEU A C 1
ATOM 503 O O . LEU A 1 66 ? -9.359 37.156 19.453 1 94.75 66 LEU A O 1
ATOM 507 N N . ALA A 1 67 ? -9.031 38.5 21.234 1 95.69 67 ALA A N 1
ATOM 508 C CA . ALA A 1 67 ? -7.934 39.188 20.578 1 95.69 67 ALA A CA 1
ATOM 509 C C . ALA A 1 67 ? -6.773 38.25 20.297 1 95.69 67 ALA A C 1
ATOM 511 O O . ALA A 1 67 ? -6.168 38.281 19.219 1 95.69 67 ALA A O 1
ATOM 512 N N . LEU A 1 68 ? -6.414 37.406 21.188 1 95.31 68 LEU A N 1
ATOM 513 C CA . LEU A 1 68 ? -5.328 36.438 21.016 1 95.31 68 LEU A CA 1
ATOM 514 C C . LEU A 1 68 ? -5.613 35.5 19.859 1 95.31 68 LEU A C 1
ATOM 516 O O . LEU A 1 68 ? -4.754 35.281 19 1 95.31 68 LEU A O 1
ATOM 520 N N . SER A 1 69 ? -6.824 34.969 19.875 1 97.06 69 SER A N 1
ATOM 521 C CA . SER A 1 69 ? -7.18 34 18.812 1 97.06 69 SER A CA 1
ATOM 522 C C . SER A 1 69 ? -7.152 34.656 17.438 1 97.06 69 SER A C 1
ATOM 524 O O . SER A 1 69 ? -6.738 34.062 16.469 1 97.06 69 SER A O 1
ATOM 526 N N . SER A 1 70 ? -7.539 35.875 17.375 1 96.81 70 SER A N 1
ATOM 527 C CA . SER A 1 70 ? -7.52 36.625 16.109 1 96.81 70 SER A CA 1
ATOM 528 C C . SER A 1 70 ? -6.094 36.844 15.641 1 96.81 70 SER A C 1
ATOM 530 O O . SER A 1 70 ? -5.801 36.75 14.445 1 96.81 70 SER A O 1
ATOM 532 N N . CYS A 1 71 ? -5.266 37.219 16.625 1 97.31 71 CYS A N 1
ATOM 533 C CA . CYS A 1 71 ? -3.861 37.438 16.297 1 97.31 71 CYS A CA 1
ATOM 534 C C . CYS A 1 71 ? -3.211 36.156 15.789 1 97.31 71 CYS A C 1
ATOM 536 O O . CYS A 1 71 ? -2.475 36.188 14.797 1 97.31 71 CYS A O 1
ATOM 538 N N . VAL A 1 72 ? -3.488 35.125 16.422 1 98.12 72 VAL A N 1
ATOM 539 C CA . VAL A 1 72 ? -2.922 33.812 16.047 1 98.12 72 VAL A CA 1
ATOM 540 C C . VAL A 1 72 ? -3.396 33.438 14.648 1 98.12 72 VAL A C 1
ATOM 542 O O . VAL A 1 72 ? -2.602 32.969 13.82 1 98.12 72 VAL A O 1
ATOM 545 N N . LEU A 1 73 ? -4.625 33.656 14.383 1 98.19 73 LEU A N 1
ATOM 546 C CA . LEU A 1 73 ? -5.184 33.344 13.07 1 98.19 73 LEU A CA 1
ATOM 547 C C . LEU A 1 73 ? -4.477 34.125 11.984 1 98.19 73 LEU A C 1
ATOM 549 O O . LEU A 1 73 ? -4.133 33.594 10.93 1 98.19 73 LEU A O 1
ATOM 553 N N . ALA A 1 74 ? -4.301 35.312 12.297 1 98.06 74 ALA A N 1
ATOM 554 C CA . ALA A 1 74 ? -3.635 36.188 11.336 1 98.06 74 ALA A CA 1
ATOM 555 C C . ALA A 1 74 ? -2.219 35.688 11.039 1 98.06 74 ALA A C 1
ATOM 557 O O . ALA A 1 74 ? -1.78 35.688 9.891 1 98.06 74 ALA A O 1
ATOM 558 N N . LEU A 1 75 ? -1.54 35.312 12.031 1 98.38 75 LEU A N 1
ATOM 559 C CA . LEU A 1 75 ? -0.173 34.844 11.883 1 98.38 75 LEU A CA 1
ATOM 560 C C . LEU A 1 75 ? -0.139 33.531 11.055 1 98.38 75 LEU A C 1
ATOM 562 O O . LEU A 1 75 ? 0.723 33.375 10.188 1 98.38 75 LEU A O 1
ATOM 566 N N . LEU A 1 76 ? -1.044 32.719 11.266 1 98.12 76 LEU A N 1
ATOM 567 C CA . LEU A 1 76 ? -1.135 31.453 10.539 1 98.12 76 LEU A CA 1
ATOM 568 C C . LEU A 1 76 ? -1.383 31.703 9.055 1 98.12 76 LEU A C 1
ATOM 570 O O . LEU A 1 76 ? -0.722 31.109 8.203 1 98.12 76 LEU A O 1
ATOM 574 N N . LEU A 1 77 ? -2.373 32.531 8.82 1 98.25 77 LEU A N 1
ATOM 575 C CA . LEU A 1 77 ? -2.742 32.812 7.434 1 98.25 77 LEU A CA 1
ATOM 576 C C . LEU A 1 77 ? -1.615 33.531 6.707 1 98.25 77 LEU A C 1
ATOM 578 O O . LEU A 1 77 ? -1.417 33.344 5.508 1 98.25 77 LEU A O 1
ATOM 582 N N . ASN A 1 78 ? -0.941 34.375 7.492 1 98.25 78 ASN A N 1
ATOM 583 C CA . ASN A 1 78 ? 0.232 35 6.91 1 98.25 78 ASN A CA 1
ATOM 584 C C . ASN A 1 78 ? 1.312 34 6.555 1 98.25 78 ASN A C 1
ATOM 586 O O . ASN A 1 78 ? 1.936 34.094 5.496 1 98.25 78 ASN A O 1
ATOM 590 N N . ASP A 1 79 ? 1.61 33.125 7.422 1 98.31 79 ASP A N 1
ATOM 591 C CA . ASP A 1 79 ? 2.555 32.031 7.125 1 98.31 79 ASP A CA 1
ATOM 592 C C . ASP A 1 79 ? 2.148 31.281 5.863 1 98.31 79 ASP A C 1
ATOM 594 O O . ASP A 1 79 ? 2.988 30.984 5.012 1 98.31 79 ASP A O 1
ATOM 598 N N . PHE A 1 80 ? 0.934 31.047 5.746 1 98.44 80 PHE A N 1
ATOM 599 C CA . PHE A 1 80 ? 0.448 30.312 4.578 1 98.44 80 PHE A CA 1
ATOM 600 C C . PHE A 1 80 ? 0.65 31.141 3.309 1 98.44 80 PHE A C 1
ATOM 602 O O . PHE A 1 80 ? 1.072 30.609 2.279 1 98.44 80 PHE A O 1
ATOM 609 N N . GLN A 1 81 ? 0.297 32.312 3.371 1 98.31 81 GLN A N 1
ATOM 610 C CA . GLN A 1 81 ? 0.462 33.188 2.217 1 98.31 81 GLN A CA 1
ATOM 611 C C . GLN A 1 81 ? 1.92 33.25 1.771 1 98.31 81 GLN A C 1
ATOM 613 O O . GLN A 1 81 ? 2.205 33.375 0.578 1 98.31 81 GLN A O 1
ATOM 618 N N . ASN A 1 82 ? 2.789 33.094 2.701 1 98.19 82 ASN A N 1
ATOM 619 C CA . ASN A 1 82 ? 4.215 33.188 2.402 1 98.19 82 ASN A CA 1
ATOM 620 C C . ASN A 1 82 ? 4.883 31.812 2.51 1 98.19 82 ASN A C 1
ATOM 622 O O . ASN A 1 82 ? 6.078 31.719 2.797 1 98.19 82 ASN A O 1
ATOM 626 N N . ARG A 1 83 ? 4.168 30.812 2.314 1 97.81 83 ARG A N 1
ATOM 627 C CA . ARG A 1 83 ? 4.621 29.453 2.6 1 97.81 83 ARG A CA 1
ATOM 628 C C . ARG A 1 83 ? 5.828 29.078 1.745 1 97.81 83 ARG A C 1
ATOM 630 O O . ARG A 1 83 ? 6.75 28.406 2.219 1 97.81 83 ARG A O 1
ATOM 637 N N . LEU A 1 84 ? 5.781 29.469 0.509 1 96.31 84 LEU A N 1
ATOM 638 C CA . LEU A 1 84 ? 6.887 29.125 -0.376 1 96.31 84 LEU A CA 1
ATOM 639 C C . LEU A 1 84 ? 8.18 29.797 0.074 1 96.31 84 LEU A C 1
ATOM 641 O O . LEU A 1 84 ? 9.25 29.188 0.013 1 96.31 84 LEU A O 1
ATOM 645 N N . GLU A 1 85 ? 8.008 31 0.485 1 97.25 85 GLU A N 1
ATOM 646 C CA . GLU A 1 85 ? 9.164 31.719 1.027 1 97.25 85 GLU A CA 1
ATOM 647 C C . GLU A 1 85 ? 9.664 31.047 2.309 1 97.25 85 GLU A C 1
ATOM 649 O O . GLU A 1 85 ? 10.875 30.875 2.484 1 97.25 85 GLU A O 1
ATOM 654 N N . ILE A 1 86 ? 8.797 30.719 3.146 1 97.69 86 ILE A N 1
ATOM 655 C CA . ILE A 1 86 ? 9.156 30.062 4.395 1 97.69 86 ILE A CA 1
ATOM 656 C C . ILE A 1 86 ? 9.867 28.734 4.098 1 97.69 86 ILE A C 1
ATOM 658 O O . ILE A 1 86 ? 10.922 28.453 4.668 1 97.69 86 ILE A O 1
ATOM 662 N N . ARG A 1 87 ? 9.312 27.891 3.215 1 97.69 87 ARG A N 1
ATOM 663 C CA . ARG A 1 87 ? 9.891 26.609 2.857 1 97.69 87 ARG A CA 1
ATOM 664 C C . ARG A 1 87 ? 11.273 26.766 2.242 1 97.69 87 ARG A C 1
ATOM 666 O O . ARG A 1 87 ? 12.172 25.969 2.496 1 97.69 87 ARG A O 1
ATOM 673 N N . GLY A 1 88 ? 11.391 27.797 1.434 1 97.19 88 GLY A N 1
ATOM 674 C CA . GLY A 1 88 ? 12.68 28.078 0.824 1 97.19 88 GLY A CA 1
ATOM 675 C C . GLY A 1 88 ? 13.75 28.422 1.836 1 97.19 88 GLY A C 1
ATOM 676 O O . GLY A 1 88 ? 14.93 28.109 1.63 1 97.19 88 GLY A O 1
ATOM 677 N N . HIS A 1 89 ? 13.312 29.031 2.85 1 96.88 89 HIS A N 1
ATOM 678 C CA . HIS A 1 89 ? 14.242 29.391 3.912 1 96.88 89 HIS A CA 1
ATOM 679 C C . HIS A 1 89 ? 14.547 28.203 4.812 1 96.88 89 HIS A C 1
ATOM 681 O O . HIS A 1 89 ? 15.695 27.984 5.195 1 96.88 89 HIS A O 1
ATOM 687 N N . SER A 1 90 ? 13.594 27.5 5.168 1 97.56 90 SER A N 1
ATOM 688 C CA . SER A 1 90 ? 13.719 26.344 6.035 1 97.56 90 SER A CA 1
ATOM 689 C C . SER A 1 90 ? 12.57 25.359 5.828 1 97.56 90 SER A C 1
ATOM 691 O O . SER A 1 90 ? 11.422 25.672 6.152 1 97.56 90 SER A O 1
ATOM 693 N N . THR A 1 91 ? 12.93 24.172 5.441 1 97.88 91 THR A N 1
ATOM 694 C CA . THR A 1 91 ? 11.906 23.156 5.277 1 97.88 91 THR A CA 1
ATOM 695 C C . THR A 1 91 ? 11.305 22.766 6.629 1 97.88 91 THR A C 1
ATOM 697 O O . THR A 1 91 ? 10.117 22.453 6.723 1 97.88 91 THR A O 1
ATOM 700 N N . LEU A 1 92 ? 12.141 22.828 7.645 1 98.06 92 LEU A N 1
ATOM 701 C CA . LEU A 1 92 ? 11.672 22.516 8.992 1 98.06 92 LEU A CA 1
ATOM 702 C C . LEU A 1 92 ? 10.617 23.516 9.445 1 98.06 92 LEU A C 1
ATOM 704 O O . LEU A 1 92 ? 9.57 23.141 9.969 1 98.06 92 LEU A O 1
ATOM 708 N N . MET A 1 93 ? 10.883 24.781 9.258 1 98.19 93 MET A N 1
ATOM 709 C CA . MET A 1 93 ? 9.945 25.828 9.656 1 98.19 93 MET A CA 1
ATOM 710 C C . MET A 1 93 ? 8.617 25.672 8.914 1 98.19 93 MET A C 1
ATOM 712 O O . MET A 1 93 ? 7.551 25.906 9.492 1 98.19 93 MET A O 1
ATOM 716 N N . PHE A 1 94 ? 8.789 25.375 7.664 1 98.62 94 PHE A N 1
ATOM 717 C CA . PHE A 1 94 ? 7.582 25.141 6.879 1 98.62 94 PHE A CA 1
ATOM 718 C C . PHE A 1 94 ? 6.758 24 7.473 1 98.62 94 PHE A C 1
ATOM 720 O O . PHE A 1 94 ? 5.559 24.156 7.715 1 98.62 94 PHE A O 1
ATOM 727 N N . ARG A 1 95 ? 7.387 22.875 7.758 1 98.81 95 ARG A N 1
ATOM 728 C CA . ARG A 1 95 ? 6.684 21.719 8.336 1 98.81 95 ARG A CA 1
ATOM 729 C C . ARG A 1 95 ? 6.027 22.094 9.656 1 98.81 95 ARG A C 1
ATOM 731 O O . ARG A 1 95 ? 4.891 21.703 9.93 1 98.81 95 ARG A O 1
ATOM 738 N N . ASN A 1 96 ? 6.734 22.844 10.406 1 98.75 96 ASN A N 1
ATOM 739 C CA . ASN A 1 96 ? 6.184 23.266 11.688 1 98.75 96 ASN A CA 1
ATOM 740 C C . ASN A 1 96 ? 4.969 24.172 11.508 1 98.75 96 ASN A C 1
ATOM 742 O O . ASN A 1 96 ? 4.004 24.078 12.266 1 98.75 96 ASN A O 1
ATOM 746 N N . SER A 1 97 ? 5.09 25.016 10.578 1 98.75 97 SER A N 1
ATOM 747 C CA . SER A 1 97 ? 3.961 25.906 10.297 1 98.75 97 SER A CA 1
ATOM 748 C C . SER A 1 97 ? 2.732 25.109 9.867 1 98.75 97 SER A C 1
ATOM 750 O O . SER A 1 97 ? 1.606 25.453 10.242 1 98.75 97 SER A O 1
ATOM 752 N N . VAL A 1 98 ? 2.949 24.062 9.125 1 98.88 98 VAL A N 1
ATOM 753 C CA . VAL A 1 98 ? 1.852 23.219 8.664 1 98.88 98 VAL A CA 1
ATOM 754 C C . VAL A 1 98 ? 1.231 22.484 9.852 1 98.88 98 VAL A C 1
ATOM 756 O O . VAL A 1 98 ? 0.006 22.422 9.984 1 98.88 98 VAL A O 1
ATOM 759 N N . LYS A 1 99 ? 2.035 21.984 10.727 1 98.75 99 LYS A N 1
ATOM 760 C CA . LYS A 1 99 ? 1.532 21.328 11.93 1 98.75 99 LYS A CA 1
ATOM 761 C C . LYS A 1 99 ? 0.66 22.266 12.75 1 98.75 99 LYS A C 1
ATOM 763 O O . LYS A 1 99 ? -0.417 21.891 13.211 1 98.75 99 LYS A O 1
ATOM 768 N N . ALA A 1 100 ? 1.176 23.438 12.898 1 98.69 100 ALA A N 1
ATOM 769 C CA . ALA A 1 100 ? 0.433 24.438 13.664 1 98.69 100 ALA A CA 1
ATOM 770 C C . ALA A 1 100 ? -0.925 24.719 13.023 1 98.69 100 ALA A C 1
ATOM 772 O O . ALA A 1 100 ? -1.921 24.906 13.734 1 98.69 100 ALA A O 1
ATOM 773 N N . LEU A 1 101 ? -0.922 24.781 11.742 1 98.69 101 LEU A N 1
ATOM 774 C CA . LEU A 1 101 ? -2.156 25.016 11 1 98.69 101 LEU A CA 1
ATOM 775 C C . LEU A 1 101 ? -3.213 23.984 11.359 1 98.69 101 LEU A C 1
ATOM 777 O O . LEU A 1 101 ? -4.352 24.328 11.68 1 98.69 101 LEU A O 1
ATOM 781 N N . PHE A 1 102 ? -2.844 22.781 11.398 1 98.69 102 PHE A N 1
ATOM 782 C CA . PHE A 1 102 ? -3.781 21.703 11.688 1 98.69 102 PHE A CA 1
ATOM 783 C C . PHE A 1 102 ? -4.195 21.719 13.148 1 98.69 102 PHE A C 1
ATOM 785 O O . PHE A 1 102 ? -5.371 21.516 13.469 1 98.69 102 PHE A O 1
ATOM 792 N N . GLU A 1 103 ? -3.291 21.984 14.031 1 98.12 103 GLU A N 1
ATOM 793 C CA . GLU A 1 103 ? -3.609 22.016 15.461 1 98.12 103 GLU A CA 1
ATOM 794 C C . GLU A 1 103 ? -4.547 23.172 15.789 1 98.12 103 GLU A C 1
ATOM 796 O O . GLU A 1 103 ? -5.5 23.016 16.547 1 98.12 103 GLU A O 1
ATOM 801 N N . ILE A 1 104 ? -4.27 24.25 15.188 1 98.06 104 ILE A N 1
ATOM 802 C CA . ILE A 1 104 ? -5.066 25.438 15.469 1 98.06 104 ILE A CA 1
ATOM 803 C C . ILE A 1 104 ? -6.449 25.297 14.844 1 98.06 104 ILE A C 1
ATOM 805 O O . ILE A 1 104 ? -7.449 25.734 15.414 1 98.06 104 ILE A O 1
ATOM 809 N N . TYR A 1 105 ? -6.539 24.641 13.727 1 98.38 105 TYR A N 1
ATOM 810 C CA . TYR A 1 105 ? -7.84 24.344 13.133 1 98.38 105 TYR A CA 1
ATOM 811 C C . TYR A 1 105 ? -8.727 23.578 14.117 1 98.38 105 TYR A C 1
ATOM 813 O O . TYR A 1 105 ? -9.906 23.906 14.273 1 98.38 105 TYR A O 1
ATOM 821 N N . THR A 1 106 ? -8.148 22.641 14.742 1 97 106 THR A N 1
ATOM 822 C CA . THR A 1 106 ? -8.906 21.797 15.656 1 97 106 THR A CA 1
ATOM 823 C C . THR A 1 106 ? -9.5 22.609 16.797 1 97 106 THR A C 1
ATOM 825 O O . THR A 1 106 ? -10.648 22.391 17.188 1 97 106 THR A O 1
ATOM 828 N N . VAL A 1 107 ? -8.773 23.547 17.25 1 96.19 107 VAL A N 1
ATOM 829 C CA . VAL A 1 107 ? -9.281 24.328 18.391 1 96.19 107 VAL A CA 1
ATOM 830 C C . VAL A 1 107 ? -10.258 25.391 17.891 1 96.19 107 VAL A C 1
ATOM 832 O O . VAL A 1 107 ? -11.211 25.734 18.594 1 96.19 107 VAL A O 1
ATOM 835 N N . PHE A 1 108 ? -10.07 25.891 16.703 1 97.06 108 PHE A N 1
ATOM 836 C CA . PHE A 1 108 ? -10.977 26.906 16.156 1 97.06 108 PHE A CA 1
ATOM 837 C C . PHE A 1 108 ? -12.352 26.297 15.875 1 97.06 108 PHE A C 1
ATOM 839 O O . PHE A 1 108 ? -13.359 27.016 15.859 1 97.06 108 PHE A O 1
ATOM 846 N N . LEU A 1 109 ? -12.367 25 15.68 1 96.25 109 LEU A N 1
ATOM 847 C CA . LEU A 1 109 ? -13.656 24.328 15.562 1 96.25 109 LEU A CA 1
ATOM 848 C C . LEU A 1 109 ? -14.477 24.5 16.844 1 96.25 109 LEU A C 1
ATOM 850 O O . LEU A 1 109 ? -15.711 24.562 16.797 1 96.25 109 LEU A O 1
ATOM 854 N N . GLN A 1 110 ? -13.781 24.672 17.906 1 95.44 110 GLN A N 1
ATOM 855 C CA . GLN A 1 110 ? -14.438 24.844 19.188 1 95.44 110 GLN A CA 1
ATOM 856 C C . GLN A 1 110 ? -14.727 26.328 19.469 1 95.44 110 GLN A C 1
ATOM 858 O O . GLN A 1 110 ? -15.672 26.656 20.188 1 95.44 110 GLN A O 1
ATOM 863 N N . ILE A 1 111 ? -14 27.188 18.906 1 93.44 111 ILE A N 1
ATOM 864 C CA . ILE A 1 111 ? -14.102 28.625 19.156 1 93.44 111 ILE A CA 1
ATOM 865 C C . ILE A 1 111 ? -15.133 29.234 18.219 1 93.44 111 ILE A C 1
ATOM 867 O O . ILE A 1 111 ? -16.094 29.875 18.656 1 93.44 111 ILE A O 1
ATOM 871 N N . ASP A 1 112 ? -14.961 29.062 16.969 1 94.12 112 ASP A N 1
ATOM 872 C CA . ASP A 1 112 ? -15.797 29.594 15.898 1 94.12 112 ASP A CA 1
ATOM 873 C C . ASP A 1 112 ? -15.68 28.734 14.633 1 94.12 112 ASP A C 1
ATOM 875 O O . ASP A 1 112 ? -14.75 28.906 13.844 1 94.12 112 ASP A O 1
ATOM 879 N N . GLY A 1 113 ? -16.641 27.922 14.391 1 93.94 113 GLY A N 1
ATOM 880 C CA . GLY A 1 113 ? -16.625 27 13.273 1 93.94 113 GLY A CA 1
ATOM 881 C C . GLY A 1 113 ? -16.578 27.688 11.922 1 93.94 113 GLY A C 1
ATOM 882 O O . GLY A 1 113 ? -16.047 27.125 10.953 1 93.94 113 GLY A O 1
ATOM 883 N N . CYS A 1 114 ? -17.156 28.844 11.883 1 94.31 114 CYS A N 1
ATOM 884 C CA . CYS A 1 114 ? -17.141 29.594 10.625 1 94.31 114 CYS A CA 1
ATOM 885 C C . CYS A 1 114 ? -15.742 30.109 10.305 1 94.31 114 CYS A C 1
ATOM 887 O O . CYS A 1 114 ? -15.297 30.016 9.164 1 94.31 114 CYS A O 1
ATOM 889 N N . VAL A 1 115 ? -15.078 30.531 11.336 1 94.94 115 VAL A N 1
ATOM 890 C CA . VAL A 1 115 ? -13.719 31.047 11.148 1 94.94 115 VAL A CA 1
ATOM 891 C C . VAL A 1 115 ? -12.773 29.875 10.844 1 94.94 115 VAL A C 1
ATOM 893 O O . VAL A 1 115 ? -11.852 30.016 10.039 1 94.94 115 VAL A O 1
ATOM 896 N N . ALA A 1 116 ? -13.055 28.766 11.391 1 96.94 116 ALA A N 1
ATOM 897 C CA . ALA A 1 116 ? -12.234 27.578 11.156 1 96.94 116 ALA A CA 1
ATOM 898 C C . ALA A 1 116 ? -12.211 27.203 9.68 1 96.94 116 ALA A C 1
ATOM 900 O O . ALA A 1 116 ? -11.203 26.688 9.18 1 96.94 116 ALA A O 1
ATOM 901 N N . LYS A 1 117 ? -13.219 27.484 8.984 1 96.75 117 LYS A N 1
ATOM 902 C CA . LYS A 1 117 ? -13.359 27.094 7.582 1 96.75 117 LYS A CA 1
ATOM 903 C C . LYS A 1 117 ? -12.305 27.781 6.711 1 96.75 117 LYS A C 1
ATOM 905 O O . LYS A 1 117 ? -11.93 27.25 5.664 1 96.75 117 LYS A O 1
ATOM 910 N N . CYS A 1 118 ? -11.922 28.875 7.184 1 96.88 118 CYS A N 1
ATOM 911 C CA . CYS A 1 118 ? -10.945 29.609 6.379 1 96.88 118 CYS A CA 1
ATOM 912 C C . CYS A 1 118 ? -9.602 28.891 6.363 1 96.88 118 CYS A C 1
ATOM 914 O O . CYS A 1 118 ? -8.734 29.219 5.551 1 96.88 118 CYS A O 1
ATOM 916 N N . LEU A 1 119 ? -9.445 27.938 7.211 1 98.12 119 LEU A N 1
ATOM 917 C CA . LEU A 1 119 ? -8.18 27.219 7.309 1 98.12 119 LEU A CA 1
ATOM 918 C C . LEU A 1 119 ? -8.211 25.938 6.473 1 98.12 119 LEU A C 1
ATOM 920 O O . LEU A 1 119 ? -7.184 25.297 6.273 1 98.12 119 LEU A O 1
ATOM 924 N N . VAL A 1 120 ? -9.352 25.594 5.902 1 98.25 120 VAL A N 1
ATOM 925 C CA . VAL A 1 120 ? -9.539 24.328 5.207 1 98.25 120 VAL A CA 1
ATOM 926 C C . VAL A 1 120 ? -8.719 24.312 3.92 1 98.25 120 VAL A C 1
ATOM 928 O O . VAL A 1 120 ? -7.945 23.391 3.68 1 98.25 120 VAL A O 1
ATOM 931 N N . LYS A 1 121 ? -8.875 25.297 3.154 1 98.06 121 LYS A N 1
ATOM 932 C CA . LYS A 1 121 ? -8.141 25.375 1.895 1 98.06 121 LYS A CA 1
ATOM 933 C C . LYS A 1 121 ? -6.633 25.359 2.137 1 98.06 121 LYS A C 1
ATOM 935 O O . LYS A 1 121 ? -5.898 24.594 1.502 1 98.06 121 LYS A O 1
ATOM 940 N N . PRO A 1 122 ? -6.156 26.172 3.061 1 98.44 122 PRO A N 1
ATOM 941 C CA . PRO A 1 122 ? -4.723 26.125 3.369 1 98.44 122 PRO A CA 1
ATOM 942 C C . PRO A 1 122 ? -4.266 24.719 3.773 1 98.44 122 PRO A C 1
ATOM 944 O O . PRO A 1 122 ? -3.178 24.281 3.383 1 98.44 122 PRO A O 1
ATOM 947 N N . MET A 1 123 ? -5.012 24.031 4.52 1 98.69 123 MET A N 1
ATOM 948 C CA . MET A 1 123 ? -4.648 22.688 4.969 1 98.69 123 MET A CA 1
ATOM 949 C C . MET A 1 123 ? -4.43 21.75 3.783 1 98.69 123 MET A C 1
ATOM 951 O O . MET A 1 123 ? -3.391 21.094 3.684 1 98.69 123 MET A O 1
ATOM 955 N N . PHE A 1 124 ? -5.348 21.828 2.854 1 98.75 124 PHE A N 1
ATOM 956 C CA . PHE A 1 124 ? -5.234 20.953 1.689 1 98.75 124 PHE A CA 1
ATOM 957 C C . PHE A 1 124 ? -4.074 21.375 0.801 1 98.75 124 PHE A C 1
ATOM 959 O O . PHE A 1 124 ? -3.357 20.531 0.254 1 98.75 124 PHE A O 1
ATOM 966 N N . GLN A 1 125 ? -3.922 22.594 0.687 1 98.69 125 GLN A N 1
ATOM 967 C CA . GLN A 1 125 ? -2.834 23.078 -0.156 1 98.69 125 GLN A CA 1
ATOM 968 C C . GLN A 1 125 ? -1.476 22.703 0.427 1 98.69 125 GLN A C 1
ATOM 970 O O . GLN A 1 125 ? -0.564 22.312 -0.309 1 98.69 125 GLN A O 1
ATOM 975 N N . CYS A 1 126 ? -1.381 22.797 1.686 1 98.75 126 CYS A N 1
ATOM 976 C CA . CYS A 1 126 ? -0.12 22.438 2.328 1 98.75 126 CYS A CA 1
ATOM 977 C C . CYS A 1 126 ? 0.154 20.953 2.201 1 98.75 126 CYS A C 1
ATOM 979 O O . CYS A 1 126 ? 1.302 20.531 2.027 1 98.75 126 CYS A O 1
ATOM 981 N N . LEU A 1 127 ? -0.875 20.156 2.266 1 98.81 127 LEU A N 1
ATOM 982 C CA . LEU A 1 127 ? -0.714 18.719 2.055 1 98.81 127 LEU A CA 1
ATOM 983 C C . LEU A 1 127 ? -0.198 18.438 0.648 1 98.81 127 LEU A C 1
ATOM 985 O O . LEU A 1 127 ? 0.682 17.594 0.466 1 98.81 127 LEU A O 1
ATOM 989 N N . ASN A 1 128 ? -0.72 19.141 -0.277 1 98.75 128 ASN A N 1
ATOM 990 C CA . ASN A 1 128 ? -0.268 18.969 -1.653 1 98.75 128 ASN A CA 1
ATOM 991 C C . ASN A 1 128 ? 1.199 19.359 -1.813 1 98.75 128 ASN A C 1
ATOM 993 O O . ASN A 1 128 ? 1.944 18.703 -2.543 1 98.75 128 ASN A O 1
ATOM 997 N N . ILE A 1 129 ? 1.586 20.344 -1.176 1 98.62 129 ILE A N 1
ATOM 998 C CA . ILE A 1 129 ? 2.979 20.766 -1.247 1 98.62 129 ILE A CA 1
ATOM 999 C C . ILE A 1 129 ? 3.879 19.703 -0.628 1 98.62 129 ILE A C 1
ATOM 1001 O O . ILE A 1 129 ? 4.918 19.344 -1.195 1 98.62 129 ILE A O 1
ATOM 1005 N N . LEU A 1 130 ? 3.473 19.156 0.504 1 98.69 130 LEU A N 1
ATOM 1006 C CA . LEU A 1 130 ? 4.266 18.172 1.234 1 98.69 130 LEU A CA 1
ATOM 1007 C C . LEU A 1 130 ? 4.5 16.922 0.388 1 98.69 130 LEU A C 1
ATOM 1009 O O . LEU A 1 130 ? 5.566 16.312 0.457 1 98.69 130 LEU A O 1
ATOM 1013 N N . VAL A 1 131 ? 3.564 16.609 -0.468 1 98.56 131 VAL A N 1
ATOM 1014 C CA . VAL A 1 131 ? 3.66 15.32 -1.147 1 98.56 131 VAL A CA 1
ATOM 1015 C C . VAL A 1 131 ? 4.176 15.523 -2.57 1 98.56 131 VAL A C 1
ATOM 1017 O O . VAL A 1 131 ? 4.852 14.648 -3.123 1 98.56 131 VAL A O 1
ATOM 1020 N N . ASP A 1 132 ? 4.035 16.734 -3.156 1 97.69 132 ASP A N 1
ATOM 1021 C CA . ASP A 1 132 ? 4.25 16.875 -4.594 1 97.69 132 ASP A CA 1
ATOM 1022 C C . ASP A 1 132 ? 5.434 17.797 -4.887 1 97.69 132 ASP A C 1
ATOM 1024 O O . ASP A 1 132 ? 6.066 17.688 -5.938 1 97.69 132 ASP A O 1
ATOM 1028 N N . ASP A 1 133 ? 5.645 18.719 -4.027 1 96.75 133 ASP A N 1
ATOM 1029 C CA . ASP A 1 133 ? 6.566 19.797 -4.387 1 96.75 133 ASP A CA 1
ATOM 1030 C C . ASP A 1 133 ? 7.988 19.469 -3.928 1 96.75 133 ASP A C 1
ATOM 1032 O O . ASP A 1 133 ? 8.516 20.125 -3.025 1 96.75 133 ASP A O 1
ATOM 1036 N N . ASN A 1 134 ? 8.648 18.469 -4.613 1 96.5 134 ASN A N 1
ATOM 1037 C CA . ASN A 1 134 ? 10.023 18.062 -4.352 1 96.5 134 ASN A CA 1
ATOM 1038 C C . ASN A 1 134 ? 10.25 17.781 -2.867 1 96.5 134 ASN A C 1
ATOM 1040 O O . ASN A 1 134 ? 11.141 18.375 -2.254 1 96.5 134 ASN A O 1
ATOM 1044 N N . PRO A 1 135 ? 9.43 16.875 -2.371 1 97.5 135 PRO A N 1
ATOM 1045 C CA . PRO A 1 135 ? 9.477 16.594 -0.934 1 97.5 135 PRO A CA 1
ATOM 1046 C C . PRO A 1 135 ? 10.727 15.812 -0.525 1 97.5 135 PRO A C 1
ATOM 1048 O O . PRO A 1 135 ? 11.227 15 -1.305 1 97.5 135 PRO A O 1
ATOM 1051 N N . ASP A 1 136 ? 11.242 16.078 0.623 1 97.5 136 ASP A N 1
ATOM 1052 C CA . ASP A 1 136 ? 12.195 15.156 1.232 1 97.5 136 ASP A CA 1
ATOM 1053 C C . ASP A 1 136 ? 11.484 14.125 2.098 1 97.5 136 ASP A C 1
ATOM 1055 O O . ASP A 1 136 ? 10.25 14.07 2.127 1 97.5 136 ASP A O 1
ATOM 1059 N N . SER A 1 137 ? 12.172 13.25 2.807 1 98.31 137 SER A N 1
ATOM 1060 C CA . SER A 1 137 ? 11.578 12.164 3.58 1 98.31 137 SER A CA 1
ATOM 1061 C C . SER A 1 137 ? 10.719 12.695 4.719 1 98.31 137 SER A C 1
ATOM 1063 O O . SER A 1 137 ? 9.664 12.141 5.02 1 98.31 137 SER A O 1
ATOM 1065 N N . GLN A 1 138 ? 11.219 13.805 5.305 1 98.44 138 GLN A N 1
ATOM 1066 C CA . GLN A 1 138 ? 10.5 14.367 6.438 1 98.44 138 GLN A CA 1
ATOM 1067 C C . GLN A 1 138 ? 9.18 14.992 5.996 1 98.44 138 GLN A C 1
ATOM 1069 O O . GLN A 1 138 ? 8.188 14.961 6.73 1 98.44 138 GLN A O 1
ATOM 1074 N N . ASP A 1 139 ? 9.18 15.547 4.844 1 98.56 139 ASP A N 1
ATOM 1075 C CA . ASP A 1 139 ? 7.941 16.078 4.289 1 98.56 139 ASP A CA 1
ATOM 1076 C C . ASP A 1 139 ? 6.902 14.977 4.117 1 98.56 139 ASP A C 1
ATOM 1078 O O . ASP A 1 139 ? 5.742 15.141 4.5 1 98.56 139 ASP A O 1
ATOM 1082 N N . LEU A 1 140 ? 7.395 13.891 3.559 1 98.75 140 LEU A N 1
ATOM 1083 C CA . LEU A 1 140 ? 6.5 12.766 3.299 1 98.75 140 LEU A CA 1
ATOM 1084 C C . LEU A 1 140 ? 5.988 12.164 4.602 1 98.75 140 LEU A C 1
ATOM 1086 O O . LEU A 1 140 ? 4.812 11.805 4.711 1 98.75 140 LEU A O 1
ATOM 1090 N N . GLU A 1 141 ? 6.836 12.109 5.531 1 98.62 141 GLU A N 1
ATOM 1091 C CA . GLU A 1 141 ? 6.438 11.602 6.84 1 98.62 141 GLU A CA 1
ATOM 1092 C C . GLU A 1 141 ? 5.34 12.469 7.453 1 98.62 141 GLU A C 1
ATOM 1094 O O . GLU A 1 141 ? 4.336 11.945 7.945 1 98.62 141 GLU A O 1
ATOM 1099 N N . LEU A 1 142 ? 5.582 13.766 7.383 1 98.75 142 LEU A N 1
ATOM 1100 C CA . LEU A 1 142 ? 4.586 14.664 7.949 1 98.75 142 LEU A CA 1
ATOM 1101 C C . LEU A 1 142 ? 3.264 14.562 7.199 1 98.75 142 LEU A C 1
ATOM 1103 O O . LEU A 1 142 ? 2.195 14.562 7.812 1 98.75 142 LEU A O 1
ATOM 1107 N N . PHE A 1 143 ? 3.359 14.508 5.887 1 98.75 143 PHE A N 1
ATOM 1108 C CA . PHE A 1 143 ? 2.18 14.328 5.047 1 98.75 143 PHE A CA 1
ATOM 1109 C C . PHE A 1 143 ? 1.347 13.148 5.535 1 98.75 143 PHE A C 1
ATOM 1111 O O . PHE A 1 143 ? 0.146 13.289 5.773 1 98.75 143 PHE A O 1
ATOM 1118 N N . GLY A 1 144 ? 2.016 12 5.711 1 98.5 144 GLY A N 1
ATOM 1119 C CA . GLY A 1 144 ? 1.332 10.797 6.164 1 98.5 144 GLY A CA 1
ATOM 1120 C C . GLY A 1 144 ? 0.755 10.938 7.562 1 98.5 144 GLY A C 1
ATOM 1121 O O . GLY A 1 144 ? -0.362 10.484 7.824 1 98.5 144 GLY A O 1
ATOM 1122 N N . LEU A 1 145 ? 1.51 11.547 8.445 1 98.31 145 LEU A N 1
ATOM 1123 C CA . LEU A 1 145 ? 1.085 11.695 9.828 1 98.31 145 LEU A CA 1
ATOM 1124 C C . LEU A 1 145 ? -0.159 12.578 9.922 1 98.31 145 LEU A C 1
ATOM 1126 O O . LEU A 1 145 ? -1.08 12.273 10.688 1 98.31 145 LEU A O 1
ATOM 1130 N N . LEU A 1 146 ? -0.182 13.594 9.172 1 98.5 146 LEU A N 1
ATOM 1131 C CA . LEU A 1 146 ? -1.326 14.5 9.195 1 98.5 146 LEU A CA 1
ATOM 1132 C C . LEU A 1 146 ? -2.58 13.805 8.672 1 98.5 146 LEU A C 1
ATOM 1134 O O . LEU A 1 146 ? -3.672 13.992 9.211 1 98.5 146 LEU A O 1
ATOM 1138 N N . LEU A 1 147 ? -2.426 13.016 7.656 1 98.12 147 LEU A N 1
ATOM 1139 C CA . LEU A 1 147 ? -3.568 12.273 7.137 1 98.12 147 LEU A CA 1
ATOM 1140 C C . LEU A 1 147 ? -4.059 11.242 8.148 1 98.12 147 LEU A C 1
ATOM 1142 O O . LEU A 1 147 ? -5.262 11.008 8.273 1 98.12 147 LEU A O 1
ATOM 1146 N N . THR A 1 148 ? -3.16 10.656 8.836 1 97.56 148 THR A N 1
ATOM 1147 C CA . THR A 1 148 ? -3.521 9.688 9.867 1 97.56 148 THR A CA 1
ATOM 1148 C C . THR A 1 148 ? -4.289 10.367 10.992 1 97.56 148 THR A C 1
ATOM 1150 O O . THR A 1 148 ? -5.273 9.82 11.5 1 97.56 148 THR A O 1
ATOM 1153 N N . GLU A 1 149 ? -3.871 11.5 11.336 1 96.81 149 GLU A N 1
ATOM 1154 C CA . GLU A 1 149 ? -4.406 12.18 12.508 1 96.81 149 GLU A CA 1
ATOM 1155 C C . GLU A 1 149 ? -5.695 12.93 12.172 1 96.81 149 GLU A C 1
ATOM 1157 O O . GLU A 1 149 ? -6.621 12.977 12.984 1 96.81 149 GLU A O 1
ATOM 1162 N N . HIS A 1 150 ? -5.758 13.523 10.984 1 97.19 150 HIS A N 1
ATOM 1163 C CA . HIS A 1 150 ? -6.848 14.445 10.672 1 97.19 150 HIS A CA 1
ATOM 1164 C C . HIS A 1 150 ? -7.652 13.953 9.477 1 97.19 150 HIS A C 1
ATOM 1166 O O . HIS A 1 150 ? -8.523 14.664 8.969 1 97.19 150 HIS A O 1
ATOM 1172 N N . GLY A 1 151 ? -7.367 12.766 9.016 1 96.06 151 GLY A N 1
ATOM 1173 C CA . GLY A 1 151 ? -7.945 12.258 7.785 1 96.06 151 GLY A CA 1
ATOM 1174 C C . GLY A 1 151 ? -9.461 12.203 7.816 1 96.06 151 GLY A C 1
ATOM 1175 O O . GLY A 1 151 ? -10.117 12.547 6.828 1 96.06 151 GLY A O 1
ATOM 1176 N N . SER A 1 152 ? -10.031 11.773 8.914 1 95.62 152 SER A N 1
ATOM 1177 C CA . SER A 1 152 ? -11.484 11.703 9.023 1 95.62 152 SER A CA 1
ATOM 1178 C C . SER A 1 152 ? -12.117 13.078 8.914 1 95.62 152 SER A C 1
ATOM 1180 O O . SER A 1 152 ? -13.086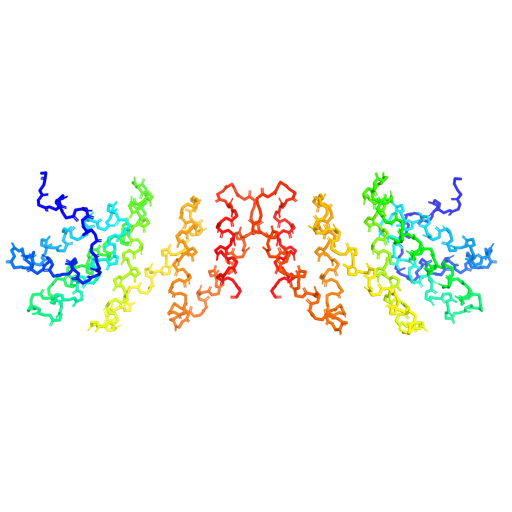 13.273 8.18 1 95.62 152 SER A O 1
ATOM 1182 N N . THR A 1 153 ? -11.523 13.977 9.617 1 95.94 153 THR A N 1
ATOM 1183 C CA . THR A 1 153 ? -12 15.352 9.578 1 95.94 153 THR A CA 1
ATOM 1184 C C . THR A 1 153 ? -11.898 15.922 8.164 1 95.94 153 THR A C 1
ATOM 1186 O O . THR A 1 153 ? -12.852 16.5 7.648 1 95.94 153 THR A O 1
ATOM 1189 N N . LEU A 1 154 ? -10.797 15.695 7.578 1 97 154 LEU A N 1
ATOM 1190 C CA . LEU A 1 154 ? -10.562 16.219 6.234 1 97 154 LEU A CA 1
ATOM 1191 C C . LEU A 1 154 ? -11.5 15.555 5.223 1 97 154 LEU A C 1
ATOM 1193 O O . LEU A 1 154 ? -11.984 16.219 4.301 1 97 154 LEU A O 1
ATOM 1197 N N . ASN A 1 155 ? -11.703 14.305 5.398 1 96.75 155 ASN A N 1
ATOM 1198 C CA . ASN A 1 155 ? -12.602 13.57 4.516 1 96.75 155 ASN A CA 1
ATOM 1199 C C . ASN A 1 155 ? -14.031 14.117 4.602 1 96.75 155 ASN A C 1
ATOM 1201 O O . ASN A 1 155 ? -14.719 14.219 3.584 1 96.75 155 ASN A O 1
ATOM 1205 N N . ASN A 1 156 ? -14.383 14.43 5.805 1 96.25 156 ASN A N 1
ATOM 1206 C CA . ASN A 1 156 ? -15.703 15.023 5.996 1 96.25 156 ASN A CA 1
ATOM 1207 C C . ASN A 1 156 ? -15.797 16.406 5.348 1 96.25 156 ASN A C 1
ATOM 1209 O O . ASN A 1 156 ? -16.875 16.812 4.898 1 96.25 156 ASN A O 1
ATOM 1213 N N . LEU A 1 157 ? -14.719 17.031 5.281 1 96.69 157 LEU A N 1
ATOM 1214 C CA . LEU A 1 157 ? -14.688 18.375 4.684 1 96.69 157 LEU A CA 1
ATOM 1215 C C . LEU A 1 157 ? -14.711 18.281 3.16 1 96.69 157 LEU A C 1
ATOM 1217 O O . LEU A 1 157 ? -15.438 19.016 2.502 1 96.69 157 LEU A O 1
ATOM 1221 N N . ASN A 1 158 ? -13.922 17.406 2.666 1 97.31 158 ASN A N 1
ATOM 1222 C CA . ASN A 1 158 ? -13.828 17.25 1.218 1 97.31 158 ASN A CA 1
ATOM 1223 C C . ASN A 1 158 ? -13.312 15.867 0.835 1 97.31 158 ASN A C 1
ATOM 1225 O O . ASN A 1 158 ? -12.102 15.664 0.69 1 97.31 158 ASN A O 1
ATOM 1229 N N . SER A 1 159 ? -14.203 14.984 0.523 1 96.88 159 SER A N 1
ATOM 1230 C CA . SER A 1 159 ? -13.836 13.602 0.232 1 96.88 159 SER A CA 1
ATOM 1231 C C . SER A 1 159 ? -13.102 13.492 -1.101 1 96.88 159 SER A C 1
ATOM 1233 O O . SER A 1 159 ? -12.203 12.656 -1.257 1 96.88 159 SER A O 1
ATOM 1235 N N . TYR A 1 160 ? -13.422 14.32 -1.968 1 97.5 160 TYR A N 1
ATOM 1236 C CA . TYR A 1 160 ? -12.789 14.32 -3.281 1 97.5 160 TYR A CA 1
ATOM 1237 C C . TYR A 1 160 ? -11.305 14.664 -3.172 1 97.5 160 TYR A C 1
ATOM 1239 O O . TYR A 1 160 ? -10.461 13.992 -3.771 1 97.5 160 TYR A O 1
ATOM 1247 N N . LEU A 1 161 ? -11.016 15.68 -2.406 1 97.44 161 LEU A N 1
ATOM 1248 C CA . LEU A 1 161 ? -9.625 16.094 -2.258 1 97.44 161 LEU A CA 1
ATOM 1249 C C . LEU A 1 161 ? -8.82 15.039 -1.498 1 97.44 161 LEU A C 1
ATOM 1251 O O . LEU A 1 161 ? -7.648 14.805 -1.805 1 97.44 161 LEU A O 1
ATOM 1255 N N . ILE A 1 162 ? -9.461 14.383 -0.563 1 98.06 162 ILE A N 1
ATOM 1256 C CA . ILE A 1 162 ? -8.797 13.328 0.191 1 98.06 162 ILE A CA 1
ATOM 1257 C C . ILE A 1 162 ? -8.484 12.148 -0.733 1 98.06 162 ILE A C 1
ATOM 1259 O O . ILE A 1 162 ? -7.395 11.578 -0.667 1 98.06 162 ILE A O 1
ATOM 1263 N N . ASP A 1 163 ? -9.383 11.844 -1.636 1 97 163 ASP A N 1
ATOM 1264 C CA . ASP A 1 163 ? -9.156 10.766 -2.594 1 97 163 ASP A CA 1
ATOM 1265 C C . ASP A 1 163 ? -7.93 11.055 -3.461 1 97 163 ASP A C 1
ATOM 1267 O O . ASP A 1 163 ? -7.141 10.156 -3.75 1 97 163 ASP A O 1
ATOM 1271 N N . ARG A 1 164 ? -7.859 12.25 -3.826 1 97.69 164 ARG A N 1
ATOM 1272 C CA . ARG A 1 164 ? -6.711 12.648 -4.633 1 97.69 164 ARG A CA 1
ATOM 1273 C C . ARG A 1 164 ? -5.414 12.492 -3.846 1 97.69 164 ARG A C 1
ATOM 1275 O O . ARG A 1 164 ? -4.398 12.055 -4.391 1 97.69 164 ARG A O 1
ATOM 1282 N N . LEU A 1 165 ? -5.457 12.852 -2.607 1 98.25 165 LEU A N 1
ATOM 1283 C CA . LEU A 1 165 ? -4.273 12.734 -1.766 1 98.25 165 LEU A CA 1
ATOM 1284 C C . LEU A 1 165 ? -3.924 11.266 -1.528 1 98.25 165 LEU A C 1
ATOM 1286 O O . LEU A 1 165 ? -2.744 10.906 -1.481 1 98.25 165 LEU A O 1
ATOM 1290 N N . ILE A 1 166 ? -4.949 10.477 -1.383 1 97.25 166 ILE A N 1
ATOM 1291 C CA . ILE A 1 166 ? -4.742 9.047 -1.189 1 97.25 166 ILE A CA 1
ATOM 1292 C C . ILE A 1 166 ? -4.105 8.445 -2.439 1 97.25 166 ILE A C 1
ATOM 1294 O O . ILE A 1 166 ? -3.207 7.602 -2.342 1 97.25 166 ILE A O 1
ATOM 1298 N N . VAL A 1 167 ? -4.539 8.844 -3.58 1 97.38 167 VAL A N 1
ATOM 1299 C CA . VAL A 1 167 ? -3.969 8.383 -4.84 1 97.38 167 VAL A CA 1
ATOM 1300 C C . VAL A 1 167 ? -2.49 8.758 -4.906 1 97.38 167 VAL A C 1
ATOM 1302 O O . VAL A 1 167 ? -1.656 7.957 -5.332 1 97.38 167 VAL A O 1
ATOM 1305 N N . LYS A 1 168 ? -2.178 9.93 -4.496 1 97.69 168 LYS A N 1
ATOM 1306 C CA . LYS A 1 168 ? -0.787 10.375 -4.461 1 97.69 168 LYS A CA 1
ATOM 1307 C C . LYS A 1 168 ? 0.032 9.539 -3.482 1 97.69 168 LYS A C 1
ATOM 1309 O O . LYS A 1 168 ? 1.172 9.172 -3.773 1 97.69 168 LYS A O 1
ATOM 1314 N N . ALA A 1 169 ? -0.547 9.266 -2.348 1 97.81 169 ALA A N 1
ATOM 1315 C CA . ALA A 1 169 ? 0.136 8.422 -1.37 1 97.81 169 ALA A CA 1
ATOM 1316 C C . ALA A 1 169 ? 0.427 7.043 -1.947 1 97.81 169 ALA A C 1
ATOM 1318 O O . ALA A 1 169 ? 1.531 6.516 -1.79 1 97.81 169 ALA A O 1
ATOM 1319 N N . ARG A 1 170 ? -0.538 6.469 -2.648 1 96.5 170 ARG A N 1
ATOM 1320 C CA . ARG A 1 170 ? -0.368 5.16 -3.271 1 96.5 170 ARG A CA 1
ATOM 1321 C C . ARG A 1 170 ? 0.727 5.195 -4.332 1 96.5 170 ARG A C 1
ATOM 1323 O O . ARG A 1 170 ? 1.523 4.262 -4.441 1 96.5 170 ARG A O 1
ATOM 1330 N N . ALA A 1 171 ? 0.693 6.23 -5.027 1 97 171 ALA A N 1
ATOM 1331 C CA . ALA A 1 171 ? 1.738 6.395 -6.035 1 97 171 ALA A CA 1
ATOM 1332 C C . ALA A 1 171 ? 3.117 6.473 -5.387 1 97 171 ALA A C 1
ATOM 1334 O O . ALA A 1 171 ? 4.086 5.906 -5.898 1 97 171 ALA A O 1
ATOM 1335 N N . LYS A 1 172 ? 3.184 7.156 -4.285 1 97.75 172 LYS A N 1
ATOM 1336 C CA . LYS A 1 172 ? 4.457 7.289 -3.582 1 97.75 172 LYS A CA 1
ATOM 1337 C C . LYS A 1 172 ? 4.914 5.949 -3.014 1 97.75 172 LYS A C 1
ATOM 1339 O O . LYS A 1 172 ? 6.109 5.648 -3 1 97.75 172 LYS A O 1
ATOM 1344 N N . ILE A 1 173 ? 4.023 5.16 -2.566 1 97.06 173 ILE A N 1
ATOM 1345 C CA . ILE A 1 173 ? 4.336 3.836 -2.037 1 97.06 173 ILE A CA 1
ATOM 1346 C C . ILE A 1 173 ? 5.109 3.033 -3.078 1 97.06 173 ILE A C 1
ATOM 1348 O O . ILE A 1 173 ? 6.043 2.301 -2.74 1 97.06 173 ILE A O 1
ATOM 1352 N N . CYS A 1 174 ? 4.758 3.229 -4.312 1 96.94 174 CYS A N 1
ATOM 1353 C CA . CYS A 1 174 ? 5.328 2.439 -5.398 1 96.94 174 CYS A CA 1
ATOM 1354 C C . CYS A 1 174 ? 6.551 3.129 -5.988 1 96.94 174 CYS A C 1
ATOM 1356 O O . CYS A 1 174 ? 7.152 2.633 -6.941 1 96.94 174 CYS A O 1
ATOM 1358 N N . SER A 1 175 ? 6.844 4.219 -5.469 1 95.75 175 SER A N 1
ATOM 1359 C CA . SER A 1 175 ? 7.945 4.996 -6.027 1 95.75 175 SER A CA 1
ATOM 1360 C C . SER A 1 175 ? 9.297 4.461 -5.559 1 95.75 175 SER A C 1
ATOM 1362 O O . SER A 1 175 ? 9.43 4.016 -4.418 1 95.75 175 SER A O 1
ATOM 1364 N N . ASP A 1 176 ? 10.273 4.516 -6.449 1 94.62 176 ASP A N 1
ATOM 1365 C CA . ASP A 1 176 ? 11.633 4.113 -6.102 1 94.62 176 ASP A CA 1
ATOM 1366 C C . ASP A 1 176 ? 12.492 5.332 -5.762 1 94.62 176 ASP A C 1
ATOM 1368 O O . ASP A 1 176 ? 13.727 5.25 -5.762 1 94.62 176 ASP A O 1
ATOM 1372 N N . GLU A 1 177 ? 11.742 6.473 -5.547 1 95.19 177 GLU A N 1
ATOM 1373 C CA . GLU A 1 177 ? 12.461 7.688 -5.172 1 95.19 177 GLU A CA 1
ATOM 1374 C C . GLU A 1 177 ? 13.25 7.488 -3.877 1 95.19 177 GLU A C 1
ATOM 1376 O O . GLU A 1 177 ? 12.781 6.812 -2.959 1 95.19 177 GLU A O 1
ATOM 1381 N N . PRO A 1 178 ? 14.375 8.094 -3.771 1 95.31 178 PRO A N 1
ATOM 1382 C CA . PRO A 1 178 ? 15.266 7.875 -2.625 1 95.31 178 PRO A CA 1
ATOM 1383 C C . PRO A 1 178 ? 14.664 8.391 -1.315 1 95.31 178 PRO A C 1
ATOM 1385 O O . PRO A 1 178 ? 15.102 7.98 -0.234 1 95.31 178 PRO A O 1
ATOM 1388 N N . GLN A 1 179 ? 13.719 9.359 -1.388 1 97.06 179 GLN A N 1
ATOM 1389 C CA . GLN A 1 179 ? 13.125 9.914 -0.177 1 97.06 179 GLN A CA 1
ATOM 1390 C C . GLN A 1 179 ? 12.188 8.898 0.487 1 97.06 179 GLN A C 1
ATOM 1392 O O . GLN A 1 179 ? 11.805 9.07 1.646 1 97.06 179 GLN A O 1
ATOM 1397 N N . MET A 1 180 ? 11.82 7.922 -0.307 1 96.94 180 MET A N 1
ATOM 1398 C CA . MET A 1 180 ? 10.898 6.918 0.215 1 96.94 180 MET A CA 1
ATOM 1399 C C . MET A 1 180 ? 11.648 5.859 1.021 1 96.94 180 MET A C 1
ATOM 1401 O O . MET A 1 180 ? 12.766 5.477 0.667 1 96.94 180 MET A O 1
ATOM 1405 N N . ASN A 1 181 ? 11.055 5.441 2.084 1 96 181 ASN A N 1
ATOM 1406 C CA . ASN A 1 181 ? 11.594 4.359 2.9 1 96 181 ASN A CA 1
ATOM 1407 C C . ASN A 1 181 ? 10.484 3.553 3.566 1 96 181 ASN A C 1
ATOM 1409 O O . ASN A 1 181 ? 9.305 3.865 3.406 1 96 181 ASN A O 1
ATOM 1413 N N . GLY A 1 182 ? 10.891 2.525 4.273 1 96.38 182 GLY A N 1
ATOM 1414 C CA . GLY A 1 182 ? 9.922 1.607 4.852 1 96.38 182 GLY A CA 1
ATOM 1415 C C . GLY A 1 182 ? 8.969 2.281 5.82 1 96.38 182 GLY A C 1
ATOM 1416 O O . GLY A 1 182 ? 7.777 1.96 5.852 1 96.38 182 GLY A O 1
ATOM 1417 N N . GLU A 1 183 ? 9.5 3.188 6.582 1 96.69 183 GLU A N 1
ATOM 1418 C CA . GLU A 1 183 ? 8.672 3.869 7.57 1 96.69 183 GLU A CA 1
ATOM 1419 C C . GLU A 1 183 ? 7.582 4.703 6.898 1 96.69 183 GLU A C 1
ATOM 1421 O O . GLU A 1 183 ? 6.418 4.656 7.301 1 96.69 183 GLU A O 1
ATOM 1426 N N . ILE A 1 184 ? 7.977 5.418 5.949 1 98.25 184 ILE A N 1
ATOM 1427 C CA . ILE A 1 184 ? 7.035 6.262 5.219 1 98.25 184 ILE A CA 1
ATOM 1428 C C . ILE A 1 184 ? 5.996 5.391 4.52 1 98.25 184 ILE A C 1
ATOM 1430 O O . ILE A 1 184 ? 4.801 5.691 4.547 1 98.25 184 ILE A O 1
ATOM 1434 N N . ARG A 1 185 ? 6.465 4.305 3.904 1 97.62 185 ARG A N 1
ATOM 1435 C CA . ARG A 1 185 ? 5.551 3.398 3.219 1 97.62 185 ARG A CA 1
ATOM 1436 C C . ARG A 1 185 ? 4.559 2.779 4.195 1 97.62 185 ARG A C 1
ATOM 1438 O O . ARG A 1 185 ? 3.395 2.561 3.852 1 97.62 185 ARG A O 1
ATOM 1445 N N . ARG A 1 186 ? 4.98 2.5 5.332 1 97.06 186 ARG A N 1
ATOM 1446 C CA . ARG A 1 186 ? 4.086 1.969 6.355 1 97.06 186 ARG A CA 1
ATOM 1447 C C . ARG A 1 186 ? 2.994 2.975 6.703 1 97.06 186 ARG A C 1
ATOM 1449 O O . ARG A 1 186 ? 1.818 2.615 6.801 1 97.06 186 ARG A O 1
ATOM 1456 N N . ILE A 1 187 ? 3.416 4.219 6.879 1 97.94 187 ILE A N 1
ATOM 1457 C CA . ILE A 1 187 ? 2.459 5.277 7.188 1 97.94 187 ILE A CA 1
ATOM 1458 C C . ILE A 1 187 ? 1.463 5.426 6.043 1 97.94 187 ILE A C 1
ATOM 1460 O O . ILE A 1 187 ? 0.252 5.477 6.266 1 97.94 187 ILE A O 1
ATOM 1464 N N . PHE A 1 188 ? 1.989 5.445 4.852 1 97.81 188 PHE A N 1
ATOM 1465 C CA . PHE A 1 188 ? 1.141 5.652 3.686 1 97.81 188 PHE A CA 1
ATOM 1466 C C . PHE A 1 188 ? 0.192 4.477 3.488 1 97.81 188 PHE A C 1
ATOM 1468 O O . PHE A 1 188 ? -0.948 4.656 3.057 1 97.81 188 PHE A O 1
ATOM 1475 N N . LEU A 1 189 ? 0.704 3.295 3.797 1 96.25 189 LEU A N 1
ATOM 1476 C CA . LEU A 1 189 ? -0.155 2.121 3.701 1 96.25 189 LEU A CA 1
ATOM 1477 C C . LEU A 1 189 ? -1.325 2.223 4.676 1 96.25 189 LEU A C 1
ATOM 1479 O O . LEU A 1 189 ? -2.459 1.882 4.328 1 96.25 189 LEU A O 1
ATOM 1483 N N . HIS A 1 190 ? -1.104 2.688 5.766 1 93.19 190 HIS A N 1
ATOM 1484 C CA . HIS A 1 190 ? -2.139 2.859 6.777 1 93.19 190 HIS A CA 1
ATOM 1485 C C . HIS A 1 190 ? -3.205 3.848 6.32 1 93.19 190 HIS A C 1
ATOM 1487 O O . HIS A 1 190 ? -4.402 3.607 6.5 1 93.19 190 HIS A O 1
ATOM 1493 N N . VAL A 1 191 ? -2.742 4.848 5.719 1 92.81 191 VAL A N 1
ATOM 1494 C CA . VAL A 1 191 ? -3.664 5.906 5.316 1 92.81 191 VAL A CA 1
ATOM 1495 C C . VAL A 1 191 ? -4.449 5.465 4.082 1 92.81 191 VAL A C 1
ATOM 1497 O O . VAL A 1 191 ? -5.566 5.934 3.85 1 92.81 191 VAL A O 1
ATOM 1500 N N . SER A 1 192 ? -3.902 4.57 3.32 1 85.69 192 SER A N 1
ATOM 1501 C CA . SER A 1 192 ? -4.488 4.188 2.039 1 85.69 192 SER A CA 1
ATOM 1502 C C . SER A 1 192 ? -5.488 3.051 2.205 1 85.69 192 SER A C 1
ATOM 1504 O O . SER A 1 192 ? -6.215 2.711 1.268 1 85.69 192 SER A O 1
ATOM 1506 N N . LEU A 1 193 ? -5.383 2.361 3.25 1 74.31 193 LEU A N 1
ATOM 1507 C CA . LEU A 1 193 ? -6.281 1.237 3.482 1 74.31 193 LEU A CA 1
ATOM 1508 C C . LEU A 1 193 ? -7.574 1.704 4.141 1 74.31 193 LEU A C 1
ATOM 1510 O O . LEU A 1 193 ? -7.566 2.645 4.941 1 74.31 193 LEU A O 1
ATOM 1514 N N . MET B 1 1 ? 17.406 -31.875 -32.312 1 26.42 1 MET B N 1
ATOM 1515 C CA . MET B 1 1 ? 17.219 -30.453 -32.594 1 26.42 1 MET B CA 1
ATOM 1516 C C . MET B 1 1 ? 15.844 -30.172 -33.156 1 26.42 1 MET B C 1
ATOM 1518 O O . MET B 1 1 ? 15.68 -30.125 -34.375 1 26.42 1 MET B O 1
ATOM 1522 N N . THR B 1 2 ? 14.742 -30.969 -32.625 1 29.73 2 THR B N 1
ATOM 1523 C CA . THR B 1 2 ? 13.562 -31.719 -33 1 29.73 2 THR B CA 1
ATOM 1524 C C . THR B 1 2 ? 12.406 -30.781 -33.344 1 29.73 2 THR B C 1
ATOM 1526 O O . THR B 1 2 ? 12.422 -29.609 -32.969 1 29.73 2 THR B O 1
ATOM 1529 N N . TYR B 1 3 ? 11.328 -31.344 -33.875 1 33.81 3 TYR B N 1
ATOM 1530 C CA . TYR B 1 3 ? 10.109 -30.781 -34.438 1 33.81 3 TYR B CA 1
ATOM 1531 C C . TYR B 1 3 ? 9.531 -29.703 -33.562 1 33.81 3 TYR B C 1
ATOM 1533 O O . TYR B 1 3 ? 8.656 -28.938 -33.969 1 33.81 3 TYR B O 1
ATOM 1541 N N . LEU B 1 4 ? 9.969 -29.719 -32.281 1 38.81 4 LEU B N 1
ATOM 1542 C CA . LEU B 1 4 ? 9.398 -28.719 -31.391 1 38.81 4 LEU B CA 1
ATOM 1543 C C . LEU B 1 4 ? 9.977 -27.344 -31.672 1 38.81 4 LEU B C 1
ATOM 1545 O O . LEU B 1 4 ? 9.523 -26.344 -31.094 1 38.81 4 LEU B O 1
ATOM 1549 N N . ASN B 1 5 ? 11.164 -27.203 -32.344 1 40.31 5 ASN B N 1
ATOM 1550 C CA . ASN B 1 5 ? 11.719 -25.891 -32.625 1 40.31 5 ASN B CA 1
ATOM 1551 C C . ASN B 1 5 ? 10.836 -25.109 -33.625 1 40.31 5 ASN B C 1
ATOM 1553 O O . ASN B 1 5 ? 10.945 -23.891 -33.75 1 40.31 5 ASN B O 1
ATOM 1557 N N . ALA B 1 6 ? 10.328 -25.906 -34.562 1 36.16 6 ALA B N 1
ATOM 1558 C CA . ALA B 1 6 ? 9.602 -25.203 -35.594 1 36.16 6 ALA B CA 1
ATOM 1559 C C . ALA B 1 6 ? 8.414 -24.438 -35.031 1 36.16 6 ALA B C 1
ATOM 1561 O O . ALA B 1 6 ? 7.918 -23.484 -35.656 1 36.16 6 ALA B O 1
ATOM 1562 N N . PHE B 1 7 ? 7.926 -24.953 -33.969 1 34.72 7 PHE B N 1
ATOM 1563 C CA . PHE B 1 7 ? 6.691 -24.375 -33.438 1 34.72 7 PHE B CA 1
ATOM 1564 C C . PHE B 1 7 ? 6.98 -23.078 -32.688 1 34.72 7 PHE B C 1
ATOM 1566 O O . PHE B 1 7 ? 6.062 -22.422 -32.188 1 34.72 7 PHE B O 1
ATOM 1573 N N . SER B 1 8 ? 8.258 -22.688 -32.531 1 35.28 8 SER B N 1
ATOM 1574 C CA . SER B 1 8 ? 8.484 -21.547 -31.672 1 35.28 8 SER B CA 1
ATOM 1575 C C . SER B 1 8 ? 7.875 -20.281 -32.25 1 35.28 8 SER B C 1
ATOM 1577 O O . SER B 1 8 ? 7.777 -19.25 -31.578 1 35.28 8 SER B O 1
ATOM 1579 N N . ALA B 1 9 ? 8.039 -20.031 -33.5 1 33.56 9 ALA B N 1
ATOM 1580 C CA . ALA B 1 9 ? 7.656 -18.703 -34 1 33.56 9 ALA B CA 1
ATOM 1581 C C . ALA B 1 9 ? 6.16 -18.469 -33.844 1 33.56 9 ALA B C 1
ATOM 1583 O O . ALA B 1 9 ? 5.734 -17.344 -33.531 1 33.56 9 ALA B O 1
ATOM 1584 N N . ALA B 1 10 ? 5.316 -19.188 -34.656 1 34.75 10 ALA B N 1
ATOM 1585 C CA . ALA B 1 10 ? 3.906 -18.844 -34.812 1 34.75 10 ALA B CA 1
ATOM 1586 C C . ALA B 1 10 ? 3.154 -19 -33.5 1 34.75 10 ALA B C 1
ATOM 1588 O O . ALA B 1 10 ? 2.723 -20.109 -33.156 1 34.75 10 ALA B O 1
ATOM 1589 N N . ILE B 1 11 ? 3.619 -18.688 -32.438 1 38.06 11 ILE B N 1
ATOM 1590 C CA . ILE B 1 11 ? 2.873 -18.719 -31.188 1 38.06 11 ILE B CA 1
ATOM 1591 C C . ILE B 1 11 ? 1.483 -18.125 -31.391 1 38.06 11 ILE B C 1
ATOM 1593 O O . ILE B 1 11 ? 1.341 -16.906 -31.562 1 38.06 11 ILE B O 1
ATOM 1597 N N . LEU B 1 12 ? 0.6 -18.703 -32.25 1 34.97 12 LEU B N 1
ATOM 1598 C CA . LEU B 1 12 ? -0.808 -18.641 -32.625 1 34.97 12 LEU B CA 1
ATOM 1599 C C . LEU B 1 12 ? -1.686 -18.406 -31.406 1 34.97 12 LEU B C 1
ATOM 1601 O O . LEU B 1 12 ? -1.291 -18.719 -30.297 1 34.97 12 LEU B O 1
ATOM 1605 N N . SER B 1 13 ? -2.947 -18.016 -31.609 1 40.59 13 SER B N 1
ATOM 1606 C CA . SER B 1 13 ? -4.082 -18.047 -30.688 1 40.59 13 SER B CA 1
ATOM 1607 C C . SER B 1 13 ? -4.188 -19.391 -29.984 1 40.59 13 SER B C 1
ATOM 1609 O O . SER B 1 13 ? -3.729 -20.406 -30.5 1 40.59 13 SER B O 1
ATOM 1611 N N . GLY B 1 14 ? -4.375 -19.5 -28.594 1 47.53 14 GLY B N 1
ATOM 1612 C CA . GLY B 1 14 ? -4.645 -20.672 -27.797 1 47.53 14 GLY B CA 1
ATOM 1613 C C . GLY B 1 14 ? -5.16 -21.844 -28.609 1 47.53 14 GLY B C 1
ATOM 1614 O O . GLY B 1 14 ? -4.781 -23 -28.359 1 47.53 14 GLY B O 1
ATOM 1615 N N . ARG B 1 15 ? -5.82 -21.609 -29.516 1 50.31 15 ARG B N 1
ATOM 1616 C CA . ARG B 1 15 ? -6.488 -22.625 -30.312 1 50.31 15 ARG B CA 1
ATOM 1617 C C . ARG B 1 15 ? -5.508 -23.297 -31.266 1 50.31 15 ARG B C 1
ATOM 1619 O O . ARG B 1 15 ? -5.566 -24.516 -31.469 1 50.31 15 ARG B O 1
ATOM 1626 N N . VAL B 1 16 ? -4.75 -22.5 -31.797 1 48.03 16 VAL B N 1
ATOM 1627 C CA . VAL B 1 16 ? -3.889 -23.047 -32.844 1 48.03 16 VAL B CA 1
ATOM 1628 C C . VAL B 1 16 ? -2.855 -23.984 -32.219 1 48.03 16 VAL B C 1
ATOM 1630 O O . VAL B 1 16 ? -2.533 -25.016 -32.812 1 48.03 16 VAL B O 1
ATOM 1633 N N . ALA B 1 17 ? -2.275 -23.625 -31.188 1 57.59 17 ALA B N 1
ATOM 1634 C CA . ALA B 1 17 ? -1.285 -24.484 -30.547 1 57.59 17 ALA B CA 1
ATOM 1635 C C . ALA B 1 17 ? -1.897 -25.828 -30.141 1 57.59 17 ALA B C 1
ATOM 1637 O O . ALA B 1 17 ? -1.285 -26.875 -30.328 1 57.59 17 ALA B O 1
ATOM 1638 N N . VAL B 1 18 ? -3.232 -25.75 -29.812 1 59.59 18 VAL B N 1
ATOM 1639 C CA . VAL B 1 18 ? -3.922 -26.969 -29.391 1 59.59 18 VAL B CA 1
ATOM 1640 C C . VAL B 1 18 ? -4.098 -27.891 -30.594 1 59.59 18 VAL B C 1
ATOM 1642 O O . VAL B 1 18 ? -3.906 -29.109 -30.469 1 59.59 18 VAL B O 1
ATOM 1645 N N . GLN B 1 19 ? -4.5 -27.297 -31.688 1 57.78 19 GLN B N 1
ATOM 1646 C CA . GLN B 1 19 ? -4.75 -28.125 -32.875 1 57.78 19 GLN B CA 1
ATOM 1647 C C . GLN B 1 19 ? -3.467 -28.781 -33.344 1 57.78 19 GLN B C 1
ATOM 1649 O O . GLN B 1 19 ? -3.492 -29.922 -33.812 1 57.78 19 GLN B O 1
ATOM 1654 N N . ALA B 1 20 ? -2.426 -28.047 -33.25 1 60.12 20 ALA B N 1
ATOM 1655 C CA . ALA B 1 20 ? -1.149 -28.609 -33.688 1 60.12 20 ALA B CA 1
ATOM 1656 C C . ALA B 1 20 ? -0.743 -29.781 -32.812 1 60.12 20 ALA B C 1
ATOM 1658 O O . ALA B 1 20 ? -0.109 -30.734 -33.281 1 60.12 20 ALA B O 1
ATOM 1659 N N . TYR B 1 21 ? -1.286 -29.75 -31.672 1 63.22 21 TYR B N 1
ATOM 1660 C CA . TYR B 1 21 ? -0.896 -30.797 -30.75 1 63.22 21 TYR B CA 1
ATOM 1661 C C . TYR B 1 21 ? -1.748 -32.062 -30.938 1 63.22 21 TYR B C 1
ATOM 1663 O O . TYR B 1 21 ? -1.422 -33.125 -30.422 1 63.22 21 TYR B O 1
ATOM 1671 N N . SER B 1 22 ? -2.762 -31.891 -31.734 1 61.72 22 SER B N 1
ATOM 1672 C CA . SER B 1 22 ? -3.502 -33.094 -32.094 1 61.72 22 SER B CA 1
ATOM 1673 C C . SER B 1 22 ? -2.598 -34.125 -32.75 1 61.72 22 SER B C 1
ATOM 1675 O O . SER B 1 22 ? -2.756 -35.344 -32.562 1 61.72 22 SER B O 1
ATOM 1677 N N . VAL B 1 23 ? -1.729 -33.562 -33.406 1 63.09 23 VAL B N 1
ATOM 1678 C CA . VAL B 1 23 ? -0.791 -34.438 -34.094 1 63.09 23 VAL B CA 1
ATOM 1679 C C . VAL B 1 23 ? 0.154 -35.094 -33.062 1 63.09 23 VAL B C 1
ATOM 1681 O O . VAL B 1 23 ? 0.492 -36.281 -33.188 1 63.09 23 VAL B O 1
ATOM 1684 N N . LEU B 1 24 ? 0.421 -34.469 -32.094 1 66.62 24 LEU B N 1
ATOM 1685 C CA . LEU B 1 24 ? 1.321 -34.969 -31.062 1 66.62 24 LEU B CA 1
ATOM 1686 C C . LEU B 1 24 ? 0.639 -36.062 -30.25 1 66.62 24 LEU B C 1
ATOM 1688 O O . LEU B 1 24 ? 1.266 -37.062 -29.906 1 66.62 24 LEU B O 1
ATOM 1692 N N . VAL B 1 25 ? -0.638 -35.906 -30.125 1 70.69 25 VAL B N 1
ATOM 1693 C CA . VAL B 1 25 ? -1.402 -36.875 -29.328 1 70.69 25 VAL B CA 1
ATOM 1694 C C . VAL B 1 25 ? -1.441 -38.219 -30.031 1 70.69 25 VAL B C 1
ATOM 1696 O O . VAL B 1 25 ? -1.368 -39.281 -29.375 1 70.69 25 VAL B O 1
ATOM 1699 N N . HIS B 1 26 ? -1.407 -38.125 -31.297 1 75.19 26 HIS B N 1
ATOM 1700 C CA . HIS B 1 26 ? -1.535 -39.375 -32.031 1 75.19 26 HIS B CA 1
ATOM 1701 C C . HIS B 1 26 ? -0.186 -40.094 -32.188 1 75.19 26 HIS B C 1
ATOM 1703 O O . HIS B 1 26 ? -0.123 -41.312 -32.281 1 75.19 26 HIS B O 1
ATOM 1709 N N . ASN B 1 27 ? 0.87 -39.344 -32 1 78.62 27 ASN B N 1
ATOM 1710 C CA . ASN B 1 27 ? 2.186 -39.906 -32.281 1 78.62 27 ASN B CA 1
ATOM 1711 C C . ASN B 1 27 ? 2.939 -40.25 -31.016 1 78.62 27 ASN B C 1
ATOM 1713 O O . ASN B 1 27 ? 4.023 -40.812 -31.062 1 78.62 27 ASN B O 1
ATOM 1717 N N . HIS B 1 28 ? 2.381 -39.969 -29.875 1 85.25 28 HIS B N 1
ATOM 1718 C CA . HIS B 1 28 ? 3.098 -40.188 -28.625 1 85.25 28 HIS B CA 1
ATOM 1719 C C . HIS B 1 28 ? 2.211 -40.875 -27.578 1 85.25 28 HIS B C 1
ATOM 1721 O O . HIS B 1 28 ? 0.988 -40.719 -27.609 1 85.25 28 HIS B O 1
ATOM 1727 N N . SER B 1 29 ? 2.906 -41.719 -26.797 1 90.69 29 SER B N 1
ATOM 1728 C CA . SER B 1 29 ? 2.197 -42.219 -25.625 1 90.69 29 SER B CA 1
ATOM 1729 C C . SER B 1 29 ? 1.851 -41.094 -24.656 1 90.69 29 SER B C 1
ATOM 1731 O O . SER B 1 29 ? 2.504 -40.031 -24.656 1 90.69 29 SER B O 1
ATOM 1733 N N . PRO B 1 30 ? 0.826 -41.25 -23.891 1 92.88 30 PRO B N 1
ATOM 1734 C CA . PRO B 1 30 ? 0.462 -40.25 -22.922 1 92.88 30 PRO B CA 1
ATOM 1735 C C . PRO B 1 30 ? 1.613 -39.875 -21.984 1 92.88 30 PRO B C 1
ATOM 1737 O O . PRO B 1 30 ? 1.785 -38.719 -21.625 1 92.88 30 PRO B O 1
ATOM 1740 N N . GLU B 1 31 ? 2.359 -40.812 -21.594 1 95.12 31 GLU B N 1
ATOM 1741 C CA . GLU B 1 31 ? 3.498 -40.594 -20.703 1 95.12 31 GLU B CA 1
ATOM 1742 C C . GLU B 1 31 ? 4.555 -39.719 -21.391 1 95.12 31 GLU B C 1
ATOM 1744 O O . GLU B 1 31 ? 5.109 -38.812 -20.781 1 95.12 31 GLU B O 1
ATOM 1749 N N . ALA B 1 32 ? 4.824 -40.094 -22.609 1 94.06 32 ALA B N 1
ATOM 1750 C CA . ALA B 1 32 ? 5.828 -39.344 -23.359 1 94.06 32 ALA B CA 1
ATOM 1751 C C . ALA B 1 32 ? 5.371 -37.906 -23.625 1 94.06 32 ALA B C 1
ATOM 1753 O O . ALA B 1 32 ? 6.172 -37 -23.562 1 94.06 32 ALA B O 1
ATOM 1754 N N . LEU B 1 33 ? 4.137 -37.812 -23.922 1 93.25 33 LEU B N 1
ATOM 1755 C CA . LEU B 1 33 ? 3.582 -36.5 -24.141 1 93.25 33 LEU B CA 1
ATOM 1756 C C . LEU B 1 33 ? 3.639 -35.656 -22.875 1 93.25 33 LEU B C 1
ATOM 1758 O O . LEU B 1 33 ? 4.023 -34.5 -22.906 1 93.25 33 LEU B O 1
ATOM 1762 N N . ALA B 1 34 ? 3.281 -36.281 -21.781 1 96.81 34 ALA B N 1
ATOM 1763 C CA . ALA B 1 34 ? 3.322 -35.594 -20.5 1 96.81 34 ALA B CA 1
ATOM 1764 C C . ALA B 1 34 ? 4.734 -35.094 -20.172 1 96.81 34 ALA B C 1
ATOM 1766 O O . ALA B 1 34 ? 4.926 -33.969 -19.703 1 96.81 34 ALA B O 1
ATOM 1767 N N . GLU B 1 35 ? 5.664 -35.938 -20.438 1 96.81 35 GLU B N 1
ATOM 1768 C CA . GLU B 1 35 ? 7.059 -35.594 -20.172 1 96.81 35 GLU B CA 1
ATOM 1769 C C . GLU B 1 35 ? 7.516 -34.438 -21.062 1 96.81 35 GLU B C 1
ATOM 1771 O O . GLU B 1 35 ? 8.289 -33.562 -20.641 1 96.81 35 GLU B O 1
ATOM 1776 N N . GLN B 1 36 ? 7.098 -34.5 -22.219 1 94.31 36 GLN B N 1
ATOM 1777 C CA . GLN B 1 36 ? 7.438 -33.406 -23.125 1 94.31 36 GLN B CA 1
ATOM 1778 C C . GLN B 1 36 ? 6.84 -32.062 -22.656 1 94.31 36 GLN B C 1
ATOM 1780 O O . GLN B 1 36 ? 7.508 -31.047 -22.672 1 94.31 36 GLN B O 1
ATOM 1785 N N . LEU B 1 37 ? 5.59 -32.156 -22.312 1 95.75 37 LEU B N 1
ATOM 1786 C CA . LEU B 1 37 ? 4.953 -30.953 -21.75 1 95.75 37 LEU B CA 1
ATOM 1787 C C . LEU B 1 37 ? 5.695 -30.469 -20.516 1 95.75 37 LEU B C 1
ATOM 1789 O O . LEU B 1 37 ? 5.953 -29.266 -20.375 1 95.75 37 LEU B O 1
ATOM 1793 N N . HIS B 1 38 ? 6.039 -31.375 -19.719 1 98.19 38 HIS B N 1
ATOM 1794 C CA . HIS B 1 38 ? 6.742 -31.094 -18.469 1 98.19 38 HIS B CA 1
ATOM 1795 C C . HIS B 1 38 ? 8.062 -30.375 -18.734 1 98.19 38 HIS B C 1
ATOM 1797 O O . HIS B 1 38 ? 8.328 -29.328 -18.125 1 98.19 38 HIS B O 1
ATOM 1803 N N . GLN B 1 39 ? 8.82 -30.891 -19.625 1 97.5 39 GLN B N 1
ATOM 1804 C CA . GLN B 1 39 ? 10.102 -30.297 -19.953 1 97.5 39 GLN B CA 1
ATOM 1805 C C . GLN B 1 39 ? 9.914 -28.875 -20.516 1 97.5 39 GLN B C 1
ATOM 1807 O O . GLN B 1 39 ? 10.68 -27.969 -20.188 1 97.5 39 GLN B O 1
ATOM 1812 N N . LYS B 1 40 ? 8.922 -28.75 -21.203 1 96.31 40 LYS B N 1
ATOM 1813 C CA . LYS B 1 40 ? 8.695 -27.453 -21.844 1 96.31 40 LYS B CA 1
ATOM 1814 C C . LYS B 1 40 ? 8.234 -26.406 -20.844 1 96.31 40 LYS B C 1
ATOM 1816 O O . LYS B 1 40 ? 8.703 -25.266 -20.875 1 96.31 40 LYS B O 1
ATOM 1821 N N . TRP B 1 41 ? 7.293 -26.812 -19.969 1 97.31 41 TRP B N 1
ATOM 1822 C CA . TRP B 1 41 ? 6.824 -25.766 -19.062 1 97.31 41 TRP B CA 1
ATOM 1823 C C . TRP B 1 41 ? 7.871 -25.469 -17.984 1 97.31 41 TRP B C 1
ATOM 1825 O O . TRP B 1 41 ? 7.879 -24.391 -17.406 1 97.31 41 TRP B O 1
ATOM 1835 N N . LEU B 1 42 ? 8.773 -26.328 -17.703 1 98.06 42 LEU B N 1
ATOM 1836 C CA . LEU B 1 42 ? 9.859 -26.047 -16.766 1 98.06 42 LEU B CA 1
ATOM 1837 C C . LEU B 1 42 ? 10.875 -25.094 -17.406 1 98.06 42 LEU B C 1
ATOM 1839 O O . LEU B 1 42 ? 11.508 -24.297 -16.703 1 98.06 42 LEU B O 1
ATOM 1843 N N . ALA B 1 43 ? 10.992 -25.156 -18.703 1 96.44 43 ALA B N 1
ATOM 1844 C CA . ALA B 1 43 ? 11.992 -24.359 -19.422 1 96.44 43 ALA B CA 1
ATOM 1845 C C . ALA B 1 43 ? 11.453 -22.969 -19.75 1 96.44 43 ALA B C 1
ATOM 1847 O O . ALA B 1 43 ? 12.211 -22 -19.797 1 96.44 43 ALA B O 1
ATOM 1848 N N . ASP B 1 44 ? 10.219 -22.953 -20.031 1 96.06 44 ASP B N 1
ATOM 1849 C CA . ASP B 1 44 ? 9.594 -21.703 -20.453 1 96.06 44 ASP B CA 1
ATOM 1850 C C . ASP B 1 44 ? 8.289 -21.469 -19.703 1 96.06 44 ASP B C 1
ATOM 1852 O O . ASP B 1 44 ? 7.293 -22.156 -19.922 1 96.06 44 ASP B O 1
ATOM 1856 N N . GLY B 1 45 ? 8.32 -20.422 -18.953 1 94.19 45 GLY B N 1
ATOM 1857 C CA . GLY B 1 45 ? 7.172 -20.094 -18.125 1 94.19 45 GLY B CA 1
ATOM 1858 C C . GLY B 1 45 ? 5.93 -19.75 -18.922 1 94.19 45 GLY B C 1
ATOM 1859 O O . GLY B 1 45 ? 4.809 -19.844 -18.422 1 94.19 45 GLY B O 1
ATOM 1860 N N . ARG B 1 46 ? 6.094 -19.375 -20.234 1 95.19 46 ARG B N 1
ATOM 1861 C CA . ARG B 1 46 ? 4.965 -19.016 -21.094 1 95.19 46 ARG B CA 1
ATOM 1862 C C . ARG B 1 46 ? 4.223 -20.266 -21.562 1 95.19 46 ARG B C 1
ATOM 1864 O O . ARG B 1 46 ? 3.098 -20.172 -22.062 1 95.19 46 ARG B O 1
ATOM 1871 N N . PHE B 1 47 ? 4.754 -21.312 -21.328 1 95.69 47 PHE B N 1
ATOM 1872 C CA . PHE B 1 47 ? 4.188 -22.531 -21.875 1 95.69 47 PHE B CA 1
ATOM 1873 C C . PHE B 1 47 ? 3.211 -23.172 -20.891 1 95.69 47 PHE B C 1
ATOM 1875 O O . PHE B 1 47 ? 2.42 -24.047 -21.266 1 95.69 47 PHE B O 1
ATOM 1882 N N . ALA B 1 48 ? 3.229 -22.766 -19.719 1 96.62 48 ALA B N 1
ATOM 1883 C CA . ALA B 1 48 ? 2.391 -23.391 -18.703 1 96.62 48 ALA B CA 1
ATOM 1884 C C . ALA B 1 48 ? 0.914 -23.297 -19.078 1 96.62 48 ALA B C 1
ATOM 1886 O O . ALA B 1 48 ? 0.208 -24.312 -19.078 1 96.62 48 ALA B O 1
ATOM 1887 N N . PRO B 1 49 ? 0.464 -22.156 -19.516 1 96.38 49 PRO B N 1
ATOM 1888 C CA . PRO B 1 49 ? -0.942 -22.094 -19.922 1 96.38 49 PRO B CA 1
ATOM 1889 C C . PRO B 1 49 ? -1.231 -22.922 -21.172 1 96.38 49 PRO B C 1
ATOM 1891 O O . PRO B 1 49 ? -2.311 -23.5 -21.297 1 96.38 49 PRO B O 1
ATOM 1894 N N . ILE B 1 50 ? -0.306 -23 -21.969 1 94.5 50 ILE B N 1
ATOM 1895 C CA . ILE B 1 50 ? -0.464 -23.797 -23.172 1 94.5 50 ILE B CA 1
ATOM 1896 C C . ILE B 1 50 ? -0.557 -25.281 -22.828 1 94.5 50 ILE B C 1
ATOM 1898 O O . ILE B 1 50 ? -1.442 -25.984 -23.312 1 94.5 50 ILE B O 1
ATOM 1902 N N . ALA B 1 51 ? 0.326 -25.641 -22.016 1 95.56 51 ALA B N 1
ATOM 1903 C CA . ALA B 1 51 ? 0.347 -27.031 -21.578 1 95.56 51 ALA B CA 1
ATOM 1904 C C . ALA B 1 51 ? -0.973 -27.422 -20.922 1 95.56 51 ALA B C 1
ATOM 1906 O O . ALA B 1 51 ? -1.523 -28.5 -21.219 1 95.56 51 ALA B O 1
ATOM 1907 N N . SER B 1 52 ? -1.466 -26.578 -20.062 1 96.81 52 SER B N 1
ATOM 1908 C CA . SER B 1 52 ? -2.715 -26.891 -19.375 1 96.81 52 SER B CA 1
ATOM 1909 C C . SER B 1 52 ? -3.873 -27.016 -20.359 1 96.81 52 SER B C 1
ATOM 1911 O O . SER B 1 52 ? -4.723 -27.891 -20.234 1 96.81 52 SER B O 1
ATOM 1913 N N . ASN B 1 53 ? -3.887 -26.188 -21.328 1 94.12 53 ASN B N 1
ATOM 1914 C CA . ASN B 1 53 ? -4.941 -26.234 -22.344 1 94.12 53 ASN B CA 1
ATOM 1915 C C . ASN B 1 53 ? -4.844 -27.5 -23.188 1 94.12 53 ASN B C 1
ATOM 1917 O O . ASN B 1 53 ? -5.859 -28.062 -23.609 1 94.12 53 ASN B O 1
ATOM 1921 N N . ILE B 1 54 ? -3.662 -27.891 -23.469 1 93 54 ILE B N 1
ATOM 1922 C CA . ILE B 1 54 ? -3.461 -29.125 -24.203 1 93 54 ILE B CA 1
ATOM 1923 C C . ILE B 1 54 ? -4.023 -30.297 -23.406 1 93 54 ILE B C 1
ATOM 1925 O O . ILE B 1 54 ? -4.734 -31.141 -23.938 1 93 54 ILE B O 1
ATOM 1929 N N . VAL B 1 55 ? -3.752 -30.312 -22.172 1 94.75 55 VAL B N 1
ATOM 1930 C CA . VAL B 1 55 ? -4.219 -31.375 -21.297 1 94.75 55 VAL B CA 1
ATOM 1931 C C . VAL B 1 55 ? -5.746 -31.406 -21.281 1 94.75 55 VAL B C 1
ATOM 1933 O O . VAL B 1 55 ? -6.352 -32.469 -21.438 1 94.75 55 VAL B O 1
ATOM 1936 N N . LEU B 1 56 ? -6.34 -30.281 -21.219 1 94.56 56 LEU B N 1
ATOM 1937 C CA . LEU B 1 56 ? -7.797 -30.188 -21.219 1 94.56 56 LEU B CA 1
ATOM 1938 C C . LEU B 1 56 ? -8.375 -30.672 -22.547 1 94.56 56 LEU B C 1
ATOM 1940 O O . LEU B 1 56 ? -9.328 -31.438 -22.562 1 94.56 56 LEU B O 1
ATOM 1944 N N . HIS B 1 57 ? -7.805 -30.203 -23.562 1 91.44 57 HIS B N 1
ATOM 1945 C CA . HIS B 1 57 ? -8.289 -30.547 -24.891 1 91.44 57 HIS B CA 1
ATOM 1946 C C . HIS B 1 57 ? -8.203 -32.062 -25.125 1 91.44 57 HIS B C 1
ATOM 1948 O O . HIS B 1 57 ? -9.164 -32.656 -25.609 1 91.44 57 HIS B O 1
ATOM 1954 N N . VAL B 1 58 ? -7.105 -32.594 -24.828 1 91.31 58 VAL B N 1
ATOM 1955 C CA . VAL B 1 58 ? -6.902 -34.031 -25.047 1 91.31 58 VAL B CA 1
ATOM 1956 C C . VAL B 1 58 ? -7.863 -34.844 -24.172 1 91.31 58 VAL B C 1
ATOM 1958 O O . VAL B 1 58 ? -8.398 -35.875 -24.609 1 91.31 58 VAL B O 1
ATOM 1961 N N . ARG B 1 59 ? -8.117 -34.344 -22.984 1 92.81 59 ARG B N 1
ATOM 1962 C CA . ARG B 1 59 ? -9.055 -35 -22.094 1 92.81 59 ARG B CA 1
ATOM 1963 C C . ARG B 1 59 ? -10.461 -35.031 -22.688 1 92.81 59 ARG B C 1
ATOM 1965 O O . ARG B 1 59 ? -11.195 -36 -22.547 1 92.81 59 ARG B O 1
ATOM 1972 N N . LYS B 1 60 ? -10.766 -34.031 -23.391 1 90.75 60 LYS B N 1
ATOM 1973 C CA . LYS B 1 60 ? -12.109 -33.906 -23.938 1 90.75 60 LYS B CA 1
ATOM 1974 C C . LYS B 1 60 ? -12.25 -34.625 -25.266 1 90.75 60 LYS B C 1
ATOM 1976 O O . LYS B 1 60 ? -13.352 -35.031 -25.656 1 90.75 60 LYS B O 1
ATOM 1981 N N . THR B 1 61 ? -11.203 -34.875 -25.938 1 88.25 61 THR B N 1
ATOM 1982 C CA . THR B 1 61 ? -11.328 -35.281 -27.328 1 88.25 61 THR B CA 1
ATOM 1983 C C . THR B 1 61 ? -10.75 -36.688 -27.547 1 88.25 61 THR B C 1
ATOM 1985 O O . THR B 1 61 ? -11.047 -37.344 -28.547 1 88.25 61 THR B O 1
ATOM 1988 N N . ASN B 1 62 ? -9.891 -37.062 -26.594 1 87.88 62 ASN B N 1
ATOM 1989 C CA . ASN B 1 62 ? -9.164 -38.312 -26.828 1 87.88 62 ASN B CA 1
ATOM 1990 C C . ASN B 1 62 ? -9.352 -39.281 -25.672 1 87.88 62 ASN B C 1
ATOM 1992 O O . ASN B 1 62 ? -9.406 -38.906 -24.516 1 87.88 62 ASN B O 1
ATOM 1996 N N . SER B 1 63 ? -9.344 -40.5 -26.031 1 88.75 63 SER B N 1
ATOM 1997 C CA . SER B 1 63 ? -9.492 -41.562 -25.031 1 88.75 63 SER B CA 1
ATOM 1998 C C . SER B 1 63 ? -8.273 -41.625 -24.109 1 88.75 63 SER B C 1
ATOM 2000 O O . SER B 1 63 ? -8.383 -42.031 -22.953 1 88.75 63 SER B O 1
ATOM 2002 N N . SER B 1 64 ? -7.145 -41.188 -24.656 1 89.56 64 SER B N 1
ATOM 2003 C CA . SER B 1 64 ? -5.914 -41.25 -23.875 1 89.56 64 SER B CA 1
ATOM 2004 C C . SER B 1 64 ? -5.812 -40.031 -22.938 1 89.56 64 SER B C 1
ATOM 2006 O O . SER B 1 64 ? -4.828 -39.906 -22.203 1 89.56 64 SER B O 1
ATOM 2008 N N . GLY B 1 65 ? -6.805 -39.312 -22.906 1 92.56 65 GLY B N 1
ATOM 2009 C CA . GLY B 1 65 ? -6.801 -38.094 -22.125 1 92.56 65 GLY B CA 1
ATOM 2010 C C . GLY B 1 65 ? -6.727 -38.344 -20.625 1 92.56 65 GLY B C 1
ATOM 2011 O O . GLY B 1 65 ? -6.098 -37.562 -19.891 1 92.56 65 GLY B O 1
ATOM 2012 N N . LEU B 1 66 ? -7.379 -39.312 -20.25 1 94.75 66 LEU B N 1
ATOM 2013 C CA . LEU B 1 66 ? -7.34 -39.656 -18.828 1 94.75 66 LEU B CA 1
ATOM 2014 C C . LEU B 1 66 ? -5.922 -40 -18.391 1 94.75 66 LEU B C 1
ATOM 2016 O O . LEU B 1 66 ? -5.441 -39.5 -17.375 1 94.75 66 LEU B O 1
ATOM 2020 N N . ALA B 1 67 ? -5.324 -40.812 -19.219 1 95.69 67 ALA B N 1
ATOM 2021 C CA . ALA B 1 67 ? -3.949 -41.219 -18.922 1 95.69 67 ALA B CA 1
ATOM 2022 C C . ALA B 1 67 ? -3.014 -40 -18.938 1 95.69 67 ALA B C 1
ATOM 2024 O O . ALA B 1 67 ? -2.139 -39.875 -18.078 1 95.69 67 ALA B O 1
ATOM 2025 N N . LEU B 1 68 ? -3.131 -39.125 -19.875 1 95.44 68 LEU B N 1
ATOM 2026 C CA . LEU B 1 68 ? -2.299 -37.938 -19.984 1 95.44 68 LEU B CA 1
ATOM 2027 C C . LEU B 1 68 ? -2.455 -37.031 -18.75 1 95.44 68 LEU B C 1
ATOM 2029 O O . LEU B 1 68 ? -1.461 -36.594 -18.172 1 95.44 68 LEU B O 1
ATOM 2033 N N . SER B 1 69 ? -3.709 -36.812 -18.391 1 97.06 69 SER B N 1
ATOM 2034 C CA . SER B 1 69 ? -3.967 -35.938 -17.25 1 97.06 69 SER B CA 1
ATOM 2035 C C . SER B 1 69 ? -3.395 -36.5 -15.961 1 97.06 69 SER B C 1
ATOM 2037 O O . SER B 1 69 ? -2.871 -35.781 -15.125 1 97.06 69 SER B O 1
ATOM 2039 N N . SER B 1 70 ? -3.449 -37.781 -15.836 1 96.81 70 SER B N 1
ATOM 2040 C CA . SER B 1 70 ? -2.898 -38.438 -14.664 1 96.81 70 SER B CA 1
ATOM 2041 C C . SER B 1 70 ? -1.379 -38.312 -14.617 1 96.81 70 SER B C 1
ATOM 2043 O O . SER B 1 70 ? -0.796 -38.094 -13.555 1 96.81 70 SER B O 1
ATOM 2045 N N . CYS B 1 71 ? -0.808 -38.531 -15.812 1 97.31 71 CYS B N 1
ATOM 2046 C CA . CYS B 1 71 ? 0.642 -38.406 -15.898 1 97.31 71 CYS B CA 1
ATOM 2047 C C . CYS B 1 71 ? 1.089 -36.969 -15.555 1 97.31 71 CYS B C 1
ATOM 2049 O O . CYS B 1 71 ? 2.059 -36.781 -14.812 1 97.31 71 CYS B O 1
ATOM 2051 N N . VAL B 1 72 ? 0.41 -36.062 -16.031 1 98.19 72 VAL B N 1
ATOM 2052 C CA . VAL B 1 72 ? 0.734 -34.656 -15.797 1 98.19 72 VAL B CA 1
ATOM 2053 C C . VAL B 1 72 ? 0.601 -34.312 -14.312 1 98.19 72 VAL B C 1
ATOM 2055 O O . VAL B 1 72 ? 1.469 -33.688 -13.727 1 98.19 72 VAL B O 1
ATOM 2058 N N . LEU B 1 73 ? -0.41 -34.812 -13.719 1 98.19 73 LEU B N 1
ATOM 2059 C CA . LEU B 1 73 ? -0.628 -34.625 -12.289 1 98.19 73 LEU B CA 1
ATOM 2060 C C . LEU B 1 73 ? 0.526 -35.188 -11.477 1 98.19 73 LEU B C 1
ATOM 2062 O O . LEU B 1 73 ? 1.016 -34.531 -10.547 1 98.19 73 LEU B O 1
ATOM 2066 N N . ALA B 1 74 ? 0.857 -36.281 -11.875 1 98.06 74 ALA B N 1
ATOM 2067 C CA . ALA B 1 74 ? 1.955 -36.938 -11.172 1 98.06 74 ALA B CA 1
ATOM 2068 C C . ALA B 1 74 ? 3.24 -36.125 -11.273 1 98.06 74 ALA B C 1
ATOM 2070 O O . ALA B 1 74 ? 3.979 -36 -10.297 1 98.06 74 ALA B O 1
ATOM 2071 N N . LEU B 1 75 ? 3.5 -35.625 -12.406 1 98.31 75 LEU B N 1
ATOM 2072 C CA . LEU B 1 75 ? 4.699 -34.812 -12.633 1 98.31 75 LEU B CA 1
ATOM 2073 C C . LEU B 1 75 ? 4.664 -33.531 -11.812 1 98.31 75 LEU B C 1
ATOM 2075 O O . LEU B 1 75 ? 5.672 -33.156 -11.219 1 98.31 75 LEU B O 1
ATOM 2079 N N . LEU B 1 76 ? 3.564 -32.969 -11.719 1 98.12 76 LEU B N 1
ATOM 2080 C CA . LEU B 1 76 ? 3.389 -31.734 -10.953 1 98.12 76 LEU B CA 1
ATOM 2081 C C . LEU B 1 76 ? 3.639 -31.969 -9.469 1 98.12 76 LEU B C 1
ATOM 2083 O O . LEU B 1 76 ? 4.355 -31.203 -8.82 1 98.12 76 LEU B O 1
ATOM 2087 N N . LEU B 1 77 ? 2.99 -33 -9 1 98.25 77 LEU B N 1
ATOM 2088 C CA . LEU B 1 77 ? 3.104 -33.312 -7.578 1 98.25 77 LEU B CA 1
ATOM 2089 C C . LEU B 1 77 ? 4.527 -33.719 -7.223 1 98.25 77 LEU B C 1
ATOM 2091 O O . LEU B 1 77 ? 5.004 -33.438 -6.121 1 98.25 77 LEU B O 1
ATOM 2095 N N . ASN B 1 78 ? 5.113 -34.406 -8.18 1 98.25 78 ASN B N 1
ATOM 2096 C CA . ASN B 1 78 ? 6.52 -34.719 -7.98 1 98.25 78 ASN B CA 1
ATOM 2097 C C . ASN B 1 78 ? 7.387 -33.469 -7.91 1 98.25 78 ASN B C 1
ATOM 2099 O O . ASN B 1 78 ? 8.289 -33.375 -7.074 1 98.25 78 ASN B O 1
ATOM 2103 N N . ASP B 1 79 ? 7.211 -32.562 -8.797 1 98.25 79 ASP B N 1
ATOM 2104 C CA . ASP B 1 79 ? 7.922 -31.297 -8.75 1 98.25 79 ASP B CA 1
ATOM 2105 C C . ASP B 1 79 ? 7.723 -30.609 -7.398 1 98.25 79 ASP B C 1
ATOM 2107 O O . ASP B 1 79 ? 8.672 -30.094 -6.812 1 98.25 79 ASP B O 1
ATOM 2111 N N . PHE B 1 80 ? 6.578 -30.672 -6.926 1 98.5 80 PHE B N 1
ATOM 2112 C CA . PHE B 1 80 ? 6.289 -30.047 -5.645 1 98.5 80 PHE B CA 1
ATOM 2113 C C . PHE B 1 80 ? 7.027 -30.75 -4.516 1 98.5 80 PHE B C 1
ATOM 2115 O O . PHE B 1 80 ? 7.59 -30.094 -3.631 1 98.5 80 PHE B O 1
ATOM 2122 N N . GLN B 1 81 ? 6.957 -31.969 -4.527 1 98.31 81 GLN B N 1
ATOM 2123 C CA . GLN B 1 81 ? 7.645 -32.75 -3.498 1 98.31 81 GLN B CA 1
ATOM 2124 C C . GLN B 1 81 ? 9.141 -32.438 -3.486 1 98.31 81 GLN B C 1
ATOM 2126 O O . GLN B 1 81 ? 9.773 -32.438 -2.428 1 98.31 81 GLN B O 1
ATOM 2131 N N . ASN B 1 82 ? 9.641 -32.125 -4.613 1 98.12 82 ASN B N 1
ATOM 2132 C CA . ASN B 1 82 ? 11.07 -31.859 -4.734 1 98.12 82 ASN B CA 1
ATOM 2133 C C . ASN B 1 82 ? 11.344 -30.375 -4.984 1 98.12 82 ASN B C 1
ATOM 2135 O O . ASN B 1 82 ? 12.352 -30.031 -5.594 1 98.12 82 ASN B O 1
ATOM 2139 N N . ARG B 1 83 ? 10.508 -29.562 -4.551 1 97.81 83 ARG B N 1
ATOM 2140 C CA . ARG B 1 83 ? 10.523 -28.141 -4.906 1 97.81 83 ARG B CA 1
ATOM 2141 C C . ARG B 1 83 ? 11.805 -27.484 -4.422 1 97.81 83 ARG B C 1
ATOM 2143 O O . ARG B 1 83 ? 12.375 -26.625 -5.117 1 97.81 83 ARG B O 1
ATOM 2150 N N . LEU B 1 84 ? 12.203 -27.828 -3.244 1 96.25 84 LEU B N 1
ATOM 2151 C CA . LEU B 1 84 ? 13.406 -27.203 -2.699 1 96.25 84 LEU B CA 1
ATOM 2152 C C . LEU B 1 84 ? 14.633 -27.562 -3.523 1 96.25 84 LEU B C 1
ATOM 2154 O O . LEU B 1 84 ? 15.508 -26.719 -3.752 1 96.25 84 LEU B O 1
ATOM 2158 N N . GLU B 1 85 ? 14.641 -28.797 -3.912 1 97.25 85 GLU B N 1
ATOM 2159 C CA . GLU B 1 85 ? 15.727 -29.234 -4.785 1 97.25 85 GLU B CA 1
ATOM 2160 C C . GLU B 1 85 ? 15.672 -28.516 -6.133 1 97.25 85 GLU B C 1
ATOM 2162 O O . GLU B 1 85 ? 16.703 -28.062 -6.641 1 97.25 85 GLU B O 1
ATOM 2167 N N . ILE B 1 86 ? 14.555 -28.422 -6.676 1 97.69 86 ILE B N 1
ATOM 2168 C CA . ILE B 1 86 ? 14.367 -27.734 -7.953 1 97.69 86 ILE B CA 1
ATOM 2169 C C . ILE B 1 86 ? 14.812 -26.281 -7.828 1 97.69 86 ILE B C 1
ATOM 2171 O O . ILE B 1 86 ? 15.562 -25.781 -8.664 1 97.69 86 ILE B O 1
ATOM 2175 N N . ARG B 1 87 ? 14.359 -25.562 -6.785 1 97.69 87 ARG B N 1
ATOM 2176 C CA . ARG B 1 87 ? 14.695 -24.156 -6.566 1 97.69 87 ARG B CA 1
ATOM 2177 C C . ARG B 1 87 ? 16.203 -23.984 -6.379 1 97.69 87 ARG B C 1
ATOM 2179 O O . ARG B 1 87 ? 16.766 -23 -6.855 1 97.69 87 ARG B O 1
ATOM 2186 N N . GLY B 1 88 ? 16.766 -24.922 -5.68 1 97.12 88 GLY B N 1
ATOM 2187 C CA . GLY B 1 88 ? 18.203 -24.875 -5.477 1 97.12 88 GLY B CA 1
ATOM 2188 C C . GLY B 1 88 ? 19 -25 -6.766 1 97.12 88 GLY B C 1
ATOM 2189 O O . GLY B 1 88 ? 20.078 -24.422 -6.895 1 97.12 88 GLY B O 1
ATOM 2190 N N . HIS B 1 89 ? 18.438 -25.719 -7.637 1 96.88 89 HIS B N 1
ATOM 2191 C CA . HIS B 1 89 ? 19.078 -25.891 -8.93 1 96.88 89 HIS B CA 1
ATOM 2192 C C . HIS B 1 89 ? 18.828 -24.688 -9.844 1 96.88 89 HIS B C 1
ATOM 2194 O O . HIS B 1 89 ? 19.734 -24.219 -10.531 1 96.88 89 HIS B O 1
ATOM 2200 N N . SER B 1 90 ? 17.672 -24.234 -9.867 1 97.56 90 SER B N 1
ATOM 2201 C CA . SER B 1 90 ? 17.266 -23.109 -10.703 1 97.56 90 SER B CA 1
ATOM 2202 C C . SER B 1 90 ? 16.031 -22.422 -10.133 1 97.56 90 SER B C 1
ATOM 2204 O O . SER B 1 90 ? 14.945 -23.016 -10.125 1 97.56 90 SER B O 1
ATOM 2206 N N . THR B 1 91 ? 16.203 -21.172 -9.828 1 97.88 91 THR B N 1
ATOM 2207 C CA . THR B 1 91 ? 15.055 -20.422 -9.344 1 97.88 91 THR B CA 1
ATOM 2208 C C . THR B 1 91 ? 14.023 -20.234 -10.453 1 97.88 91 THR B C 1
ATOM 2210 O O . THR B 1 91 ? 12.82 -20.219 -10.195 1 97.88 91 THR B O 1
ATOM 2213 N N . LEU B 1 92 ? 14.523 -20.141 -11.664 1 98.06 92 LEU B N 1
ATOM 2214 C CA . LEU B 1 92 ? 13.633 -20 -12.805 1 98.06 92 LEU B CA 1
ATOM 2215 C C . LEU B 1 92 ? 12.758 -21.25 -12.969 1 98.06 92 LEU B C 1
ATOM 2217 O O . LEU B 1 92 ? 11.547 -21.141 -13.164 1 98.06 92 LEU B O 1
ATOM 2221 N N . MET B 1 93 ? 13.344 -22.391 -12.906 1 98.12 93 MET B N 1
ATOM 2222 C CA . MET B 1 93 ? 12.609 -23.641 -13.055 1 98.12 93 MET B CA 1
ATOM 2223 C C . MET B 1 93 ? 11.555 -23.781 -11.961 1 98.12 93 MET B C 1
ATOM 2225 O O . MET B 1 93 ? 10.453 -24.266 -12.219 1 98.12 93 MET B O 1
ATOM 2229 N N . PHE B 1 94 ? 12 -23.391 -10.805 1 98.62 94 PHE B N 1
ATOM 2230 C CA . PHE B 1 94 ? 11.047 -23.422 -9.703 1 98.62 94 PHE B CA 1
ATOM 2231 C C . PHE B 1 94 ? 9.844 -22.531 -10 1 98.62 94 PHE B C 1
ATOM 2233 O O . PHE B 1 94 ? 8.695 -22.984 -9.891 1 98.62 94 PHE B O 1
ATOM 2240 N N . ARG B 1 95 ? 10.078 -21.297 -10.414 1 98.81 95 ARG B N 1
ATOM 2241 C CA . ARG B 1 95 ? 8.992 -20.375 -10.719 1 98.81 95 ARG B CA 1
ATOM 2242 C C . ARG B 1 95 ? 8.094 -20.922 -11.82 1 98.81 95 ARG B C 1
ATOM 2244 O O . ARG B 1 9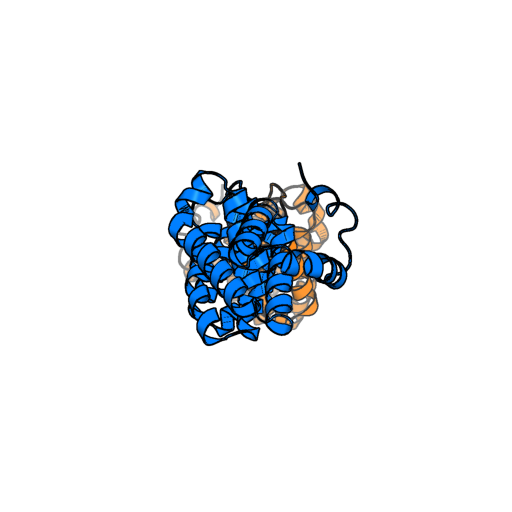5 ? 6.867 -20.812 -11.734 1 98.81 95 ARG B O 1
ATOM 2251 N N . ASN B 1 96 ? 8.719 -21.531 -12.75 1 98.75 96 ASN B N 1
ATOM 2252 C CA . ASN B 1 96 ? 7.941 -22.109 -13.844 1 98.75 96 ASN B CA 1
ATOM 2253 C C . ASN B 1 96 ? 7.074 -23.266 -13.352 1 98.75 96 ASN B C 1
ATOM 2255 O O . ASN B 1 96 ? 5.941 -23.422 -13.805 1 98.75 96 ASN B O 1
ATOM 2259 N N . SER B 1 97 ? 7.652 -24.016 -12.523 1 98.75 97 SER B N 1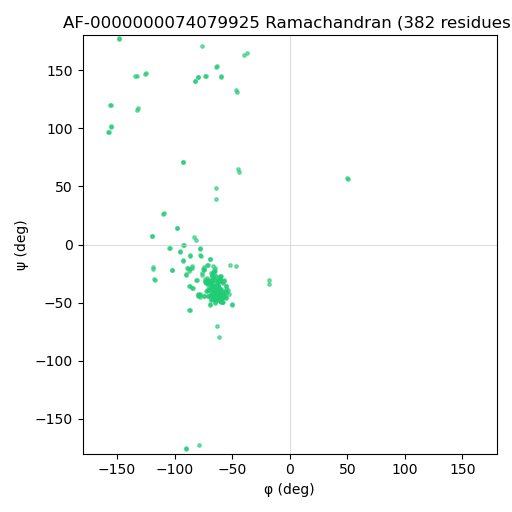
ATOM 2260 C CA . SER B 1 97 ? 6.891 -25.125 -11.961 1 98.75 97 SER B CA 1
ATOM 2261 C C . SER B 1 97 ? 5.688 -24.625 -11.172 1 98.75 97 SER B C 1
ATOM 2263 O O . SER B 1 97 ? 4.613 -25.234 -11.219 1 98.75 97 SER B O 1
ATOM 2265 N N . VAL B 1 98 ? 5.855 -23.547 -10.492 1 98.88 98 VAL B N 1
ATOM 2266 C CA . VAL B 1 98 ? 4.77 -22.969 -9.719 1 98.88 98 VAL B CA 1
ATOM 2267 C C . VAL B 1 98 ? 3.682 -22.453 -10.656 1 98.88 98 VAL B C 1
ATOM 2269 O O . VAL B 1 98 ? 2.492 -22.688 -10.422 1 98.88 98 VAL B O 1
ATOM 2272 N N . LYS B 1 99 ? 4.059 -21.797 -11.703 1 98.75 99 LYS B N 1
ATOM 2273 C CA . LYS B 1 99 ? 3.096 -21.312 -12.695 1 98.75 99 LYS B CA 1
ATOM 2274 C C . LYS B 1 99 ? 2.271 -22.469 -13.258 1 98.75 99 LYS B C 1
ATOM 2276 O O . LYS B 1 99 ? 1.05 -22.375 -13.383 1 98.75 99 LYS B O 1
ATOM 2281 N N . ALA B 1 100 ? 2.994 -23.484 -13.562 1 98.69 100 ALA B N 1
ATOM 2282 C CA . ALA B 1 100 ? 2.32 -24.656 -14.117 1 98.69 100 ALA B CA 1
ATOM 2283 C C . ALA B 1 100 ? 1.305 -25.234 -13.133 1 98.69 100 ALA B C 1
ATOM 2285 O O . ALA B 1 100 ? 0.221 -25.672 -13.531 1 98.69 100 ALA B O 1
ATOM 2286 N N . LEU B 1 101 ? 1.686 -25.234 -11.914 1 98.69 101 LEU B N 1
ATOM 2287 C CA . LEU B 1 101 ? 0.803 -25.719 -10.859 1 98.69 101 LEU B CA 1
ATOM 2288 C C . LEU B 1 101 ? -0.526 -24.984 -10.867 1 98.69 101 LEU B C 1
ATOM 2290 O O . LEU B 1 101 ? -1.592 -25.594 -10.859 1 98.69 101 LEU B O 1
ATOM 2294 N N . PHE B 1 102 ? -0.473 -23.734 -10.984 1 98.69 102 PHE B N 1
ATOM 2295 C CA . PHE B 1 102 ? -1.678 -22.906 -10.953 1 98.69 102 PHE B CA 1
ATOM 2296 C C . PHE B 1 102 ? -2.479 -23.078 -12.242 1 98.69 102 PHE B C 1
ATOM 2298 O O . PHE B 1 102 ? -3.707 -23.156 -12.211 1 98.69 102 PHE B O 1
ATOM 2305 N N . GLU B 1 103 ? -1.821 -23.156 -13.352 1 98.12 103 GLU B N 1
ATOM 2306 C CA . GLU B 1 103 ? -2.514 -23.312 -14.625 1 98.12 103 GLU B CA 1
ATOM 2307 C C . GLU B 1 103 ? -3.207 -24.672 -14.711 1 98.12 103 GLU B C 1
ATOM 2309 O O . GLU B 1 103 ? -4.352 -24.766 -15.172 1 98.12 103 GLU B O 1
ATOM 2314 N N . ILE B 1 104 ? -2.525 -25.625 -14.25 1 98.19 104 ILE B N 1
ATOM 2315 C CA . ILE B 1 104 ? -3.064 -26.984 -14.328 1 98.19 104 ILE B CA 1
ATOM 2316 C C . ILE B 1 104 ? -4.207 -27.141 -13.328 1 98.19 104 ILE B C 1
ATOM 2318 O O . ILE B 1 104 ? -5.195 -27.828 -13.609 1 98.19 104 ILE B O 1
ATOM 2322 N N . TYR B 1 105 ? -4.125 -26.484 -12.219 1 98.38 105 TYR B N 1
ATOM 2323 C CA . TYR B 1 105 ? -5.234 -26.484 -11.273 1 98.38 105 TYR B CA 1
ATOM 2324 C C . TYR B 1 105 ? -6.516 -25.984 -11.938 1 98.38 105 TYR B C 1
ATOM 2326 O O . TYR B 1 105 ? -7.582 -26.578 -11.766 1 98.38 105 TYR B O 1
ATOM 2334 N N . THR B 1 106 ? -6.379 -24.969 -12.68 1 97.06 106 THR B N 1
ATOM 2335 C CA . THR B 1 106 ? -7.543 -24.359 -13.312 1 97.06 106 THR B CA 1
ATOM 2336 C C . THR B 1 106 ? -8.227 -25.344 -14.258 1 97.06 106 THR B C 1
ATOM 2338 O O . THR B 1 106 ? -9.453 -25.422 -14.297 1 97.06 106 THR B O 1
ATOM 2341 N N . VAL B 1 107 ? -7.457 -26.094 -14.945 1 96.31 107 VAL B N 1
ATOM 2342 C CA . VAL B 1 107 ? -8.062 -27 -15.914 1 96.31 107 VAL B CA 1
ATOM 2343 C C . VAL B 1 107 ? -8.578 -28.25 -15.195 1 96.31 107 VAL B C 1
ATOM 2345 O O . VAL B 1 107 ? -9.586 -28.844 -15.609 1 96.31 107 VAL B O 1
ATOM 2348 N N . PHE B 1 108 ? -7.969 -28.656 -14.125 1 97.06 108 PHE B N 1
ATOM 2349 C CA . PHE B 1 108 ? -8.422 -29.812 -13.375 1 97.06 108 PHE B CA 1
ATOM 2350 C C . PHE B 1 108 ? -9.766 -29.547 -12.703 1 97.06 108 PHE B C 1
ATOM 2352 O O . PHE B 1 108 ? -10.531 -30.469 -12.43 1 97.06 108 PHE B O 1
ATOM 2359 N N . LEU B 1 109 ? -10.023 -28.281 -12.461 1 96.31 109 LEU B N 1
ATOM 2360 C CA . LEU B 1 109 ? -11.352 -27.922 -11.969 1 96.31 109 LEU B CA 1
ATOM 2361 C C . LEU B 1 109 ? -12.43 -28.328 -12.961 1 96.31 109 LEU B C 1
ATOM 2363 O O . LEU B 1 109 ? -13.547 -28.672 -12.57 1 96.31 109 LEU B O 1
ATOM 2367 N N . GLN B 1 110 ? -12.047 -28.375 -14.188 1 95.5 110 GLN B N 1
ATOM 2368 C CA . GLN B 1 110 ? -12.977 -28.75 -15.242 1 95.5 110 GLN B CA 1
ATOM 2369 C C . GLN B 1 110 ? -12.977 -30.25 -15.477 1 95.5 110 GLN B C 1
ATOM 2371 O O . GLN B 1 110 ? -13.984 -30.828 -15.898 1 95.5 110 GLN B O 1
ATOM 2376 N N . ILE B 1 111 ? -11.93 -30.891 -15.188 1 93.62 111 ILE B N 1
ATOM 2377 C CA . ILE B 1 111 ? -11.766 -32.312 -15.445 1 93.62 111 ILE B CA 1
ATOM 2378 C C . ILE B 1 111 ? -12.312 -33.125 -14.273 1 93.62 111 ILE B C 1
ATOM 2380 O O . ILE B 1 111 ? -13.18 -33.969 -14.445 1 93.62 111 ILE B O 1
ATOM 2384 N N . ASP B 1 112 ? -11.836 -32.875 -13.117 1 94.25 112 ASP B N 1
ATOM 2385 C CA . ASP B 1 112 ? -12.188 -33.531 -11.867 1 94.25 112 ASP B CA 1
ATOM 2386 C C . ASP B 1 112 ? -11.93 -32.656 -10.664 1 94.25 112 ASP B C 1
ATOM 2388 O O . ASP B 1 112 ? -10.805 -32.562 -10.164 1 94.25 112 ASP B O 1
ATOM 2392 N N . GLY B 1 113 ? -12.953 -32.062 -10.133 1 94.06 113 GLY B N 1
ATOM 2393 C CA . GLY B 1 113 ? -12.844 -31.125 -9.039 1 94.06 113 GLY B CA 1
ATOM 2394 C C . GLY B 1 113 ? -12.25 -31.734 -7.781 1 94.06 113 GLY B C 1
ATOM 2395 O O . GLY B 1 113 ? -11.625 -31.031 -6.98 1 94.06 113 GLY B O 1
ATOM 2396 N N . CYS B 1 114 ? -12.492 -33 -7.625 1 94.44 114 CYS B N 1
ATOM 2397 C CA . CYS B 1 114 ? -11.961 -33.688 -6.445 1 94.44 114 CYS B CA 1
ATOM 2398 C C . CYS B 1 114 ? -10.453 -33.844 -6.551 1 94.44 114 CYS B C 1
ATOM 2400 O O . CYS B 1 114 ? -9.727 -33.625 -5.574 1 94.44 114 CYS B O 1
ATOM 2402 N N . VAL B 1 115 ? -10.016 -34.125 -7.73 1 95.06 115 VAL B N 1
ATOM 2403 C CA . VAL B 1 115 ? -8.586 -34.312 -7.953 1 95.06 115 VAL B CA 1
ATOM 2404 C C . VAL B 1 115 ? -7.887 -32.938 -7.883 1 95.06 115 VAL B C 1
ATOM 2406 O O . VAL B 1 115 ? -6.77 -32.844 -7.371 1 95.06 115 VAL B O 1
ATOM 2409 N N . ALA B 1 116 ? -8.562 -31.953 -8.281 1 97 116 ALA B N 1
ATOM 2410 C CA . ALA B 1 116 ? -8.008 -30.609 -8.258 1 97 116 ALA B CA 1
ATOM 2411 C C . ALA B 1 116 ? -7.648 -30.188 -6.832 1 97 116 ALA B C 1
ATOM 2413 O O . ALA B 1 116 ? -6.699 -29.422 -6.621 1 97 116 ALA B O 1
ATOM 2414 N N . LYS B 1 117 ? -8.32 -30.672 -5.883 1 96.75 117 LYS B N 1
ATOM 2415 C CA . LYS B 1 117 ? -8.141 -30.281 -4.488 1 96.75 117 LYS B CA 1
ATOM 2416 C C . LYS B 1 117 ? -6.754 -30.656 -3.982 1 96.75 117 LYS B C 1
ATOM 2418 O O . LYS B 1 117 ? -6.227 -30.031 -3.064 1 96.75 117 LYS B O 1
ATOM 2423 N N . CYS B 1 118 ? -6.27 -31.641 -4.59 1 96.94 118 CYS B N 1
ATOM 2424 C CA . CYS B 1 118 ? -4.961 -32.094 -4.121 1 96.94 118 CYS B CA 1
ATOM 2425 C C . CYS B 1 118 ? -3.879 -31.078 -4.461 1 96.94 118 CYS B C 1
ATOM 2427 O O . CYS B 1 118 ? -2.764 -31.156 -3.943 1 96.94 118 CYS B O 1
ATOM 2429 N N . LEU B 1 119 ? -4.199 -30.141 -5.281 1 98.12 119 LEU B N 1
ATOM 2430 C CA . LEU B 1 119 ? -3.227 -29.141 -5.707 1 98.12 119 LEU B CA 1
ATOM 2431 C C . LEU B 1 119 ? -3.322 -27.875 -4.852 1 98.12 119 LEU B C 1
ATOM 2433 O O . LEU B 1 119 ? -2.459 -27 -4.93 1 98.12 119 LEU B O 1
ATOM 2437 N N . VAL B 1 120 ? -4.285 -27.797 -3.969 1 98.25 120 VAL B N 1
ATOM 2438 C CA . VAL B 1 120 ? -4.566 -26.594 -3.203 1 98.25 120 VAL B CA 1
ATOM 2439 C C . VAL B 1 120 ? -3.439 -26.344 -2.203 1 98.25 120 VAL B C 1
ATOM 2441 O O . VAL B 1 120 ? -2.871 -25.25 -2.16 1 98.25 120 VAL B O 1
ATOM 2444 N N . LYS B 1 121 ? -3.135 -27.297 -1.464 1 98.12 121 LYS B N 1
ATOM 2445 C CA . LYS B 1 121 ? -2.076 -27.156 -0.469 1 98.12 121 LYS B CA 1
ATOM 2446 C C . LYS B 1 121 ? -0.748 -26.797 -1.13 1 98.12 121 LYS B C 1
ATOM 2448 O O . LYS B 1 121 ? -0.066 -25.859 -0.702 1 98.12 121 LYS B O 1
ATOM 2453 N N . PRO B 1 122 ? -0.379 -27.5 -2.176 1 98.44 122 PRO B N 1
ATOM 2454 C CA . PRO B 1 122 ? 0.848 -27.125 -2.877 1 98.44 122 PRO B CA 1
ATOM 2455 C C . PRO B 1 122 ? 0.831 -25.672 -3.346 1 98.44 122 PRO B C 1
ATOM 2457 O O . PRO B 1 122 ? 1.851 -24.969 -3.266 1 98.44 122 PRO B O 1
ATOM 2460 N N . MET B 1 123 ? -0.24 -25.188 -3.818 1 98.69 123 MET B N 1
ATOM 2461 C CA . MET B 1 123 ? -0.35 -23.812 -4.305 1 98.69 123 MET B CA 1
ATOM 2462 C C . MET B 1 123 ? -0.03 -22.828 -3.195 1 98.69 123 MET B C 1
ATOM 2464 O O . MET B 1 123 ? 0.812 -21.938 -3.371 1 98.69 123 MET B O 1
ATOM 2468 N N . PHE B 1 124 ? -0.594 -23.094 -2.047 1 98.75 124 PHE B N 1
ATOM 2469 C CA . PHE B 1 124 ? -0.365 -22.172 -0.934 1 98.75 124 PHE B CA 1
ATOM 2470 C C . PHE B 1 124 ? 1.067 -22.281 -0.426 1 98.75 124 PHE B C 1
ATOM 2472 O O . PHE B 1 124 ? 1.688 -21.281 -0.075 1 98.75 124 PHE B O 1
ATOM 2479 N N . GLN B 1 125 ? 1.521 -23.422 -0.409 1 98.69 125 GLN B N 1
ATOM 2480 C CA . GLN B 1 125 ? 2.887 -23.609 0.073 1 98.69 125 GLN B CA 1
ATOM 2481 C C . GLN B 1 125 ? 3.895 -22.938 -0.857 1 98.69 125 GLN B C 1
ATOM 2483 O O . GLN B 1 125 ? 4.859 -22.328 -0.397 1 98.69 125 GLN B O 1
ATOM 2488 N N . CYS B 1 126 ? 3.641 -23.062 -2.092 1 98.75 126 CYS B N 1
ATOM 2489 C CA . CYS B 1 126 ? 4.547 -22.453 -3.053 1 98.75 126 CYS B CA 1
ATOM 2490 C C . CYS B 1 126 ? 4.484 -20.922 -2.957 1 98.75 126 CYS B C 1
ATOM 2492 O O . CYS B 1 126 ? 5.504 -20.25 -3.102 1 98.75 126 CYS B O 1
ATOM 2494 N N . LEU B 1 127 ? 3.328 -20.406 -2.691 1 98.81 127 LEU B N 1
ATOM 2495 C CA . LEU B 1 127 ? 3.199 -18.969 -2.488 1 98.81 127 LEU B CA 1
ATOM 2496 C C . LEU B 1 127 ? 4.012 -18.516 -1.277 1 98.81 127 LEU B C 1
ATOM 2498 O O . LEU B 1 127 ? 4.68 -17.484 -1.324 1 98.81 127 LEU B O 1
ATOM 2502 N N . ASN B 1 128 ? 3.961 -19.297 -0.276 1 98.75 128 ASN B N 1
ATOM 2503 C CA . ASN B 1 128 ? 4.734 -18.969 0.92 1 98.75 128 ASN B CA 1
ATOM 2504 C C . ASN B 1 128 ? 6.234 -19 0.642 1 98.75 128 ASN B C 1
ATOM 2506 O O . ASN B 1 128 ? 6.98 -18.156 1.149 1 98.75 128 ASN B O 1
ATOM 2510 N N . ILE B 1 129 ? 6.641 -19.875 -0.115 1 98.62 129 ILE B N 1
ATOM 2511 C CA . ILE B 1 129 ? 8.055 -19.953 -0.457 1 98.62 129 ILE B CA 1
ATOM 2512 C C . ILE B 1 129 ? 8.469 -18.734 -1.269 1 98.62 129 ILE B C 1
ATOM 2514 O O . ILE B 1 129 ? 9.508 -18.125 -1.008 1 98.62 129 ILE B O 1
ATOM 2518 N N . LEU B 1 130 ? 7.629 -18.328 -2.217 1 98.69 130 LEU B N 1
ATOM 2519 C CA . LEU B 1 130 ? 7.926 -17.219 -3.107 1 98.69 130 LEU B CA 1
ATOM 2520 C C . LEU B 1 130 ? 8.086 -15.922 -2.32 1 98.69 130 LEU B C 1
ATOM 2522 O O . LEU B 1 130 ? 8.914 -15.07 -2.668 1 98.69 130 LEU B O 1
ATOM 2526 N N . VAL B 1 131 ? 7.391 -15.805 -1.226 1 98.56 131 VAL B N 1
ATOM 2527 C CA . VAL B 1 131 ? 7.367 -14.508 -0.558 1 98.56 131 VAL B CA 1
ATOM 2528 C C . VAL B 1 131 ? 8.297 -14.531 0.655 1 98.56 131 VAL B C 1
ATOM 2530 O O . VAL B 1 131 ? 8.867 -13.508 1.027 1 98.56 131 VAL B O 1
ATOM 2533 N N . ASP B 1 132 ? 8.633 -15.734 1.211 1 97.69 132 ASP B N 1
ATOM 2534 C CA . ASP B 1 132 ? 9.266 -15.766 2.523 1 97.69 132 ASP B CA 1
ATOM 2535 C C . ASP B 1 132 ? 10.664 -16.375 2.439 1 97.69 132 ASP B C 1
ATOM 2537 O O . ASP B 1 132 ? 11.523 -16.094 3.275 1 97.69 132 ASP B O 1
ATOM 2541 N N . ASP B 1 133 ? 10.836 -17.234 1.525 1 96.69 133 ASP B N 1
ATOM 2542 C CA . ASP B 1 133 ? 12.047 -18.047 1.567 1 96.69 133 ASP B CA 1
ATOM 2543 C C . ASP B 1 133 ? 13.164 -17.422 0.736 1 96.69 133 ASP B C 1
ATOM 2545 O O . ASP B 1 133 ? 13.555 -17.969 -0.303 1 96.69 133 ASP B O 1
ATOM 2549 N N . ASN B 1 134 ? 13.734 -16.281 1.241 1 96.5 134 ASN B N 1
ATOM 2550 C CA . ASN B 1 134 ? 14.836 -15.57 0.613 1 96.5 134 ASN B CA 1
ATOM 2551 C C . ASN B 1 134 ? 14.562 -15.305 -0.866 1 96.5 134 ASN B C 1
ATOM 2553 O O . ASN B 1 134 ? 15.359 -15.688 -1.725 1 96.5 134 ASN B O 1
ATOM 2557 N N . PRO B 1 135 ? 13.461 -14.625 -1.075 1 97.56 135 PRO B N 1
ATOM 2558 C CA . PRO B 1 135 ? 13.031 -14.398 -2.457 1 97.56 135 PRO B CA 1
ATOM 2559 C C . PRO B 1 135 ? 13.891 -13.359 -3.174 1 97.56 135 PRO B C 1
ATOM 2561 O O . PRO B 1 135 ? 14.398 -12.43 -2.543 1 97.56 135 PRO B O 1
ATOM 2564 N N . ASP B 1 136 ? 14.102 -13.547 -4.434 1 97.5 136 ASP B N 1
ATOM 2565 C CA . ASP B 1 136 ? 14.602 -12.445 -5.254 1 97.5 136 ASP B CA 1
ATOM 2566 C C . ASP B 1 136 ? 13.445 -11.641 -5.848 1 97.5 136 ASP B C 1
ATOM 2568 O O . ASP B 1 136 ? 12.281 -11.875 -5.523 1 97.5 136 ASP B O 1
ATOM 2572 N N . SER B 1 137 ? 13.68 -10.664 -6.695 1 98.31 137 SER B N 1
ATOM 2573 C CA . SER B 1 137 ? 12.656 -9.773 -7.23 1 98.31 137 SER B CA 1
ATOM 2574 C C . SER B 1 137 ? 11.656 -10.531 -8.094 1 98.31 137 SER B C 1
ATOM 2576 O O . SER B 1 137 ? 10.461 -10.242 -8.062 1 98.31 137 SER B O 1
ATOM 2578 N N . GLN B 1 138 ? 12.219 -11.516 -8.82 1 98.44 138 GLN B N 1
ATOM 2579 C CA . GLN B 1 138 ? 11.359 -12.273 -9.727 1 98.44 138 GLN B CA 1
ATOM 2580 C C . GLN B 1 138 ? 10.406 -13.172 -8.945 1 98.44 138 GLN B C 1
ATOM 2582 O O . GLN B 1 138 ? 9.266 -13.398 -9.367 1 98.44 138 GLN B O 1
ATOM 2587 N N . ASP B 1 139 ? 10.867 -13.664 -7.867 1 98.56 139 ASP B N 1
ATOM 2588 C CA . ASP B 1 139 ? 9.992 -14.453 -7.004 1 98.56 139 ASP B CA 1
ATOM 2589 C C . ASP B 1 139 ? 8.812 -13.617 -6.504 1 98.56 139 ASP B C 1
ATOM 2591 O O . ASP B 1 139 ? 7.668 -14.062 -6.551 1 98.56 139 ASP B O 1
ATOM 2595 N N . LEU B 1 140 ? 9.172 -12.43 -6.078 1 98.75 140 LEU B N 1
ATOM 2596 C CA . LEU B 1 140 ? 8.148 -11.539 -5.535 1 98.75 140 LEU B CA 1
ATOM 2597 C C . LEU B 1 140 ? 7.164 -11.117 -6.621 1 98.75 140 LEU B C 1
ATOM 2599 O O . LEU B 1 140 ? 5.957 -11.055 -6.375 1 98.75 140 LEU B O 1
ATOM 2603 N N . GLU B 1 141 ? 7.68 -10.898 -7.746 1 98.62 141 GLU B N 1
ATOM 2604 C CA . GLU B 1 141 ? 6.816 -10.547 -8.867 1 98.62 141 GLU B CA 1
ATOM 2605 C C . GLU B 1 141 ? 5.824 -11.664 -9.172 1 98.62 141 GLU B C 1
ATOM 2607 O O . GLU B 1 141 ? 4.633 -11.414 -9.344 1 98.62 141 GLU B O 1
ATOM 2612 N N . LEU B 1 142 ? 6.375 -12.859 -9.219 1 98.75 142 LEU B N 1
ATOM 2613 C CA . LEU B 1 142 ? 5.5 -13.992 -9.508 1 98.75 142 LEU B CA 1
ATOM 2614 C C . LEU B 1 142 ? 4.461 -14.172 -8.406 1 98.75 142 LEU B C 1
ATOM 2616 O O . LEU B 1 142 ? 3.291 -14.445 -8.695 1 98.75 142 LEU B O 1
ATOM 2620 N N . PHE B 1 143 ? 4.91 -14.047 -7.188 1 98.69 143 PHE B N 1
ATOM 2621 C CA . PHE B 1 143 ? 4.008 -14.117 -6.043 1 98.69 143 PHE B CA 1
ATOM 2622 C C . PHE B 1 143 ? 2.82 -13.188 -6.234 1 98.69 143 PHE B C 1
ATOM 2624 O O . PHE B 1 143 ? 1.668 -13.609 -6.125 1 98.69 143 PHE B O 1
ATOM 2631 N N . GLY B 1 144 ? 3.127 -11.922 -6.547 1 98.5 144 GLY B N 1
ATOM 2632 C CA . GLY B 1 144 ? 2.082 -10.938 -6.75 1 98.5 144 GLY B CA 1
ATOM 2633 C C . GLY B 1 144 ? 1.179 -11.25 -7.926 1 98.5 144 GLY B C 1
ATOM 2634 O O . GLY B 1 144 ? -0.04 -11.086 -7.844 1 98.5 144 GLY B O 1
ATOM 2635 N N . LEU B 1 145 ? 1.775 -11.695 -8.992 1 98.31 145 LEU B N 1
ATOM 2636 C CA . LEU B 1 145 ? 1.021 -12 -10.211 1 98.31 145 LEU B CA 1
ATOM 2637 C C . LEU B 1 145 ? 0.045 -13.141 -9.969 1 98.31 145 LEU B C 1
ATOM 2639 O O . LEU B 1 145 ? -1.1 -13.094 -10.422 1 98.31 145 LEU B O 1
ATOM 2643 N N . LEU B 1 146 ? 0.471 -14.109 -9.273 1 98.5 146 LEU B N 1
ATOM 2644 C CA . LEU B 1 146 ? -0.386 -15.258 -9 1 98.5 146 LEU B CA 1
ATOM 2645 C C . LEU B 1 146 ? -1.567 -14.859 -8.125 1 98.5 146 LEU B C 1
ATOM 2647 O O . LEU B 1 146 ? -2.691 -15.32 -8.336 1 98.5 146 LEU B O 1
ATOM 2651 N N . LEU B 1 147 ? -1.31 -14.023 -7.168 1 98.12 147 LEU B N 1
ATOM 2652 C CA . LEU B 1 147 ? -2.398 -13.547 -6.32 1 98.12 147 LEU B CA 1
ATOM 2653 C C . LEU B 1 147 ? -3.381 -12.703 -7.117 1 98.12 147 LEU B C 1
ATOM 2655 O O . LEU B 1 147 ? -4.59 -12.758 -6.887 1 98.12 147 LEU B O 1
ATOM 2659 N N . THR B 1 148 ? -2.867 -11.945 -8.016 1 97.56 148 THR B N 1
ATOM 2660 C CA . THR B 1 148 ? -3.723 -11.125 -8.867 1 97.56 148 THR B CA 1
ATOM 2661 C C . THR B 1 148 ? -4.598 -12 -9.758 1 97.56 148 THR B C 1
ATOM 2663 O O . THR B 1 148 ? -5.781 -11.711 -9.945 1 97.56 148 THR B O 1
ATOM 2666 N N . GLU B 1 149 ? -4.047 -13.016 -10.227 1 96.81 149 GLU B N 1
ATOM 2667 C CA . GLU B 1 149 ? -4.723 -13.844 -11.219 1 96.81 149 GLU B CA 1
ATOM 2668 C C . GLU B 1 149 ? -5.645 -14.859 -10.555 1 96.81 149 GLU B C 1
ATOM 2670 O O . GLU B 1 149 ? -6.73 -15.148 -11.07 1 96.81 149 GLU B O 1
ATOM 2675 N N . HIS B 1 150 ? -5.234 -15.406 -9.43 1 97.19 150 HIS B N 1
ATOM 2676 C CA . HIS B 1 150 ? -5.938 -16.547 -8.852 1 97.19 150 HIS B CA 1
ATOM 2677 C C . HIS B 1 150 ? -6.465 -16.219 -7.461 1 97.19 150 HIS B C 1
ATOM 2679 O O . HIS B 1 150 ? -6.957 -17.094 -6.754 1 97.19 150 HIS B O 1
ATOM 2685 N N . GLY B 1 151 ? -6.352 -14.984 -7.062 1 96.19 151 GLY B N 1
ATOM 2686 C CA . GLY B 1 151 ? -6.656 -14.578 -5.699 1 96.19 151 GLY B CA 1
ATOM 2687 C C . GLY B 1 151 ? -8.086 -14.891 -5.293 1 96.19 151 GLY B C 1
ATOM 2688 O O . GLY B 1 151 ? -8.336 -15.344 -4.176 1 96.19 151 GLY B O 1
ATOM 2689 N N . SER B 1 152 ? -9.023 -14.641 -6.184 1 95.69 152 SER B N 1
ATOM 2690 C CA . SER B 1 152 ? -10.43 -14.914 -5.875 1 95.69 152 SER B CA 1
ATOM 2691 C C . SER B 1 152 ? -10.664 -16.406 -5.637 1 95.69 152 SER B C 1
ATOM 2693 O O . SER B 1 152 ? -11.305 -16.781 -4.66 1 95.69 152 SER B O 1
ATOM 2695 N N . THR B 1 153 ? -10.094 -17.156 -6.5 1 96.06 153 THR B N 1
ATOM 2696 C CA . THR B 1 153 ? -10.203 -18.609 -6.371 1 96.06 153 THR B CA 1
ATOM 2697 C C . THR B 1 153 ? -9.57 -19.078 -5.066 1 96.06 153 THR B C 1
ATOM 2699 O O . THR B 1 153 ? -10.172 -19.859 -4.324 1 96.06 153 THR B O 1
ATOM 2702 N N . LEU B 1 154 ? -8.445 -18.578 -4.801 1 97.06 154 LEU B N 1
ATOM 2703 C CA . LEU B 1 154 ? -7.719 -18.969 -3.6 1 97.06 154 LEU B CA 1
ATOM 2704 C C . LEU B 1 154 ? -8.461 -18.516 -2.344 1 97.06 154 LEU B C 1
ATOM 2706 O O . LEU B 1 154 ? -8.492 -19.234 -1.344 1 97.06 154 LEU B O 1
ATOM 2710 N N . ASN B 1 155 ? -8.984 -17.359 -2.424 1 96.81 155 ASN B N 1
ATOM 2711 C CA . ASN B 1 155 ? -9.75 -16.844 -1.297 1 96.81 155 ASN B CA 1
ATOM 2712 C C . ASN B 1 155 ? -10.969 -17.703 -0.992 1 96.81 155 ASN B C 1
ATOM 2714 O O . ASN B 1 155 ? -11.297 -17.938 0.173 1 96.81 155 ASN B O 1
ATOM 2718 N N . ASN B 1 156 ? -11.562 -18.125 -2.057 1 96.38 156 ASN B N 1
ATOM 2719 C CA . ASN B 1 156 ? -12.703 -19.031 -1.888 1 96.38 156 ASN B CA 1
ATOM 2720 C C . ASN B 1 156 ? -12.289 -20.359 -1.288 1 96.38 156 ASN B C 1
ATOM 2722 O O . ASN B 1 156 ? -13.062 -21 -0.564 1 96.38 156 ASN B O 1
ATOM 2726 N N . LEU B 1 157 ? -11.117 -20.734 -1.55 1 96.75 157 LEU B N 1
ATOM 2727 C CA . LEU B 1 157 ? -10.609 -22 -1.033 1 96.75 157 LEU B CA 1
ATOM 2728 C C . LEU B 1 157 ? -10.211 -21.875 0.434 1 96.75 157 LEU B C 1
ATOM 2730 O O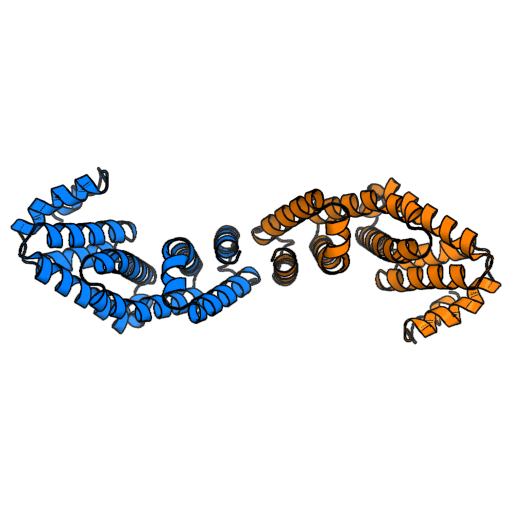 . LEU B 1 157 ? -10.531 -22.75 1.245 1 96.75 157 LEU B O 1
ATOM 2734 N N . ASN B 1 158 ? -9.555 -20.812 0.716 1 97.38 158 ASN B N 1
ATOM 2735 C CA . ASN B 1 158 ? -9.086 -20.594 2.082 1 97.38 158 ASN B CA 1
ATOM 2736 C C . ASN B 1 158 ? -8.828 -19.109 2.352 1 97.38 158 ASN B C 1
ATOM 2738 O O . ASN B 1 158 ? -7.711 -18.625 2.152 1 97.38 158 ASN B O 1
ATOM 2742 N N . SER B 1 159 ? -9.766 -18.453 2.936 1 97 159 SER B N 1
ATOM 2743 C CA . SER B 1 159 ? -9.672 -17.016 3.158 1 97 159 SER B CA 1
ATOM 2744 C C . SER B 1 159 ? -8.633 -16.688 4.23 1 97 159 SER B C 1
ATOM 2746 O O . SER B 1 159 ? -7.953 -15.664 4.152 1 97 159 SER B O 1
ATOM 2748 N N . TYR B 1 160 ? -8.484 -17.547 5.117 1 97.56 160 TYR B N 1
ATOM 2749 C CA . TYR B 1 160 ? -7.523 -17.344 6.195 1 97.56 160 TYR B CA 1
ATOM 2750 C C . TYR B 1 160 ? -6.098 -17.344 5.656 1 97.56 160 TYR B C 1
ATOM 2752 O O . TYR B 1 160 ? -5.301 -16.469 6.016 1 97.56 160 TYR B O 1
ATOM 2760 N N . LEU B 1 161 ? -5.809 -18.281 4.812 1 97.44 161 LEU B N 1
ATOM 2761 C CA . LEU B 1 161 ? -4.465 -18.359 4.258 1 97.44 161 LEU B CA 1
ATOM 2762 C C . LEU B 1 161 ? -4.184 -17.172 3.34 1 97.44 161 LEU B C 1
ATOM 2764 O O . LEU B 1 161 ? -3.062 -16.656 3.305 1 97.44 161 LEU B O 1
ATOM 2768 N N . ILE B 1 162 ? -5.195 -16.719 2.645 1 98.12 162 ILE B N 1
ATOM 2769 C CA . ILE B 1 162 ? -5.043 -15.555 1.771 1 98.12 162 ILE B CA 1
ATOM 2770 C C . ILE B 1 162 ? -4.766 -14.305 2.609 1 98.12 162 ILE B C 1
ATOM 2772 O O . ILE B 1 162 ? -3.912 -13.492 2.256 1 98.12 162 ILE B O 1
ATOM 2776 N N . ASP B 1 163 ? -5.414 -14.195 3.736 1 97 163 ASP B N 1
ATOM 2777 C CA . ASP B 1 163 ? -5.18 -13.062 4.625 1 97 163 ASP B CA 1
ATOM 2778 C C . ASP B 1 163 ? -3.729 -13.023 5.098 1 97 163 ASP B C 1
ATOM 2780 O O . ASP B 1 163 ? -3.127 -11.953 5.188 1 97 163 ASP B O 1
ATOM 2784 N N . ARG B 1 164 ? -3.281 -14.156 5.383 1 97.69 164 ARG B N 1
ATOM 2785 C CA . ARG B 1 164 ? -1.89 -14.242 5.812 1 97.69 164 ARG B CA 1
ATOM 2786 C C . ARG B 1 164 ? -0.945 -13.812 4.691 1 97.69 164 ARG B C 1
ATOM 2788 O O . ARG B 1 164 ? 0.048 -13.125 4.938 1 97.69 164 ARG B O 1
ATOM 2795 N N . LEU B 1 165 ? -1.26 -14.211 3.516 1 98.25 165 LEU B N 1
ATOM 2796 C CA . LEU B 1 165 ? -0.43 -13.844 2.373 1 98.25 165 LEU B CA 1
ATOM 2797 C C . LEU B 1 165 ? -0.517 -12.344 2.098 1 98.25 165 LEU B C 1
ATOM 2799 O O . LEU B 1 165 ? 0.479 -11.719 1.73 1 98.25 165 LEU B O 1
ATOM 2803 N N . ILE B 1 166 ? -1.696 -11.82 2.285 1 97.31 166 ILE B N 1
ATOM 2804 C CA . ILE B 1 166 ? -1.896 -10.391 2.094 1 97.31 166 ILE B CA 1
ATOM 2805 C C . ILE B 1 166 ? -1.087 -9.617 3.127 1 97.31 166 ILE B C 1
ATOM 2807 O O . ILE B 1 166 ? -0.479 -8.586 2.807 1 97.31 166 ILE B O 1
ATOM 2811 N N . VAL B 1 167 ? -1.077 -10.07 4.316 1 97.38 167 VAL B N 1
ATOM 2812 C CA . VAL B 1 167 ? -0.296 -9.445 5.379 1 97.38 167 VAL B CA 1
ATOM 2813 C C . VAL B 1 167 ? 1.186 -9.461 5.008 1 97.38 167 VAL B C 1
ATOM 2815 O O . VAL B 1 167 ? 1.894 -8.469 5.211 1 97.38 167 VAL B O 1
ATOM 2818 N N . LYS B 1 168 ? 1.636 -10.547 4.484 1 97.69 168 LYS B N 1
ATOM 2819 C CA . LYS B 1 168 ? 3.023 -10.648 4.043 1 97.69 168 LYS B CA 1
ATOM 2820 C C . LYS B 1 168 ? 3.309 -9.68 2.898 1 97.69 168 LYS B C 1
ATOM 2822 O O . LYS B 1 168 ? 4.367 -9.047 2.865 1 97.69 168 LYS B O 1
ATOM 2827 N N . ALA B 1 169 ? 2.377 -9.578 1.996 1 97.81 169 ALA B N 1
ATOM 2828 C CA . ALA B 1 169 ? 2.537 -8.633 0.896 1 97.81 169 ALA B CA 1
ATOM 2829 C C . ALA B 1 169 ? 2.648 -7.203 1.415 1 97.81 169 ALA B C 1
ATOM 2831 O O . ALA B 1 169 ? 3.506 -6.438 0.969 1 97.81 169 ALA B O 1
ATOM 2832 N N . ARG B 1 170 ? 1.82 -6.855 2.375 1 96.56 170 ARG B N 1
ATOM 2833 C CA . ARG B 1 170 ? 1.849 -5.523 2.969 1 96.56 170 ARG B CA 1
ATOM 2834 C C . ARG B 1 170 ? 3.176 -5.266 3.674 1 96.56 170 ARG B C 1
ATOM 2836 O O . ARG B 1 170 ? 3.729 -4.168 3.588 1 96.56 170 ARG B O 1
ATOM 2843 N N . ALA B 1 171 ? 3.582 -6.254 4.309 1 97.06 171 ALA B N 1
ATOM 2844 C CA . ALA B 1 171 ? 4.879 -6.133 4.973 1 97.06 171 ALA B CA 1
ATOM 2845 C C . ALA B 1 171 ? 5.996 -5.91 3.957 1 97.06 171 ALA B C 1
ATOM 2847 O O . ALA B 1 171 ? 6.91 -5.117 4.195 1 97.06 171 ALA B O 1
ATOM 2848 N N . LYS B 1 172 ? 5.898 -6.594 2.859 1 97.75 172 LYS B N 1
ATOM 2849 C CA . LYS B 1 172 ? 6.914 -6.445 1.82 1 97.75 172 LYS B CA 1
ATOM 2850 C C . LYS B 1 172 ? 6.863 -5.055 1.192 1 97.75 172 LYS B C 1
ATOM 2852 O O . LYS B 1 172 ? 7.898 -4.484 0.851 1 97.75 172 LYS B O 1
ATOM 2857 N N . ILE B 1 173 ? 5.723 -4.512 1.049 1 97.06 173 ILE B N 1
ATOM 2858 C CA . ILE B 1 173 ? 5.555 -3.17 0.499 1 97.06 173 ILE B CA 1
ATOM 2859 C C . ILE B 1 173 ? 6.379 -2.172 1.307 1 97.06 173 ILE B C 1
ATOM 2861 O O . ILE B 1 173 ? 6.977 -1.252 0.743 1 97.06 173 ILE B O 1
ATOM 2865 N N . CYS B 1 174 ? 6.441 -2.406 2.58 1 96.94 174 CYS B N 1
ATOM 2866 C CA . CYS B 1 174 ? 7.094 -1.468 3.486 1 96.94 174 CYS B CA 1
ATOM 2867 C C . CYS B 1 174 ? 8.562 -1.827 3.682 1 96.94 174 CYS B C 1
ATOM 2869 O O . CYS B 1 174 ? 9.266 -1.176 4.453 1 96.94 174 CYS B O 1
ATOM 2871 N N . SER B 1 175 ? 8.945 -2.826 3.059 1 95.75 175 SER B N 1
ATOM 2872 C CA . SER B 1 175 ? 10.312 -3.307 3.254 1 95.75 175 SER B CA 1
ATOM 2873 C C . SER B 1 175 ? 11.312 -2.486 2.445 1 95.75 175 SER B C 1
ATOM 2875 O O . SER B 1 175 ? 11.008 -2.061 1.327 1 95.75 175 SER B O 1
ATOM 2877 N N . ASP B 1 176 ? 12.484 -2.285 3.021 1 94.69 176 ASP B N 1
ATOM 2878 C CA . ASP B 1 176 ? 13.562 -1.592 2.318 1 94.69 176 ASP B CA 1
ATOM 2879 C C . ASP B 1 176 ? 14.547 -2.584 1.705 1 94.69 176 ASP B C 1
ATOM 2881 O O . ASP B 1 176 ? 15.672 -2.217 1.354 1 94.69 176 ASP B O 1
ATOM 2885 N N . GLU B 1 177 ? 14.062 -3.871 1.666 1 95.19 177 GLU B N 1
ATOM 2886 C CA . GLU B 1 177 ? 14.906 -4.898 1.061 1 95.19 177 GLU B CA 1
ATOM 2887 C C . GLU B 1 177 ? 15.219 -4.566 -0.396 1 95.19 177 GLU B C 1
ATOM 2889 O O . GLU B 1 177 ? 14.359 -4.051 -1.118 1 95.19 177 GLU B O 1
ATOM 2894 N N . PRO B 1 178 ? 16.391 -4.887 -0.839 1 95.31 178 PRO B N 1
ATOM 2895 C CA . PRO B 1 178 ? 16.828 -4.508 -2.184 1 95.31 178 PRO B CA 1
ATOM 2896 C C . PRO B 1 178 ? 16.016 -5.195 -3.285 1 95.31 178 PRO B C 1
ATOM 2898 O O . PRO B 1 178 ? 16.016 -4.734 -4.43 1 95.31 178 PRO B O 1
ATOM 2901 N N . GLN B 1 179 ? 15.398 -6.359 -2.984 1 97 179 GLN B N 1
ATOM 2902 C CA . GLN B 1 179 ? 14.633 -7.082 -3.992 1 97 179 GLN B CA 1
ATOM 2903 C C . GLN B 1 179 ? 13.336 -6.344 -4.332 1 97 179 GLN B C 1
ATOM 2905 O O . GLN B 1 179 ? 12.695 -6.637 -5.34 1 97 179 GLN B O 1
ATOM 2910 N N . MET B 1 180 ? 12.992 -5.445 -3.432 1 96.88 180 MET B N 1
ATOM 2911 C CA . MET B 1 180 ? 11.75 -4.707 -3.635 1 96.88 180 MET B CA 1
ATOM 2912 C C . MET B 1 180 ? 11.961 -3.533 -4.582 1 96.88 180 MET B C 1
ATOM 2914 O O . MET B 1 180 ? 13.008 -2.885 -4.551 1 96.88 180 MET B O 1
ATOM 2918 N N . ASN B 1 181 ? 11.008 -3.311 -5.414 1 95.94 181 ASN B N 1
ATOM 2919 C CA . ASN B 1 181 ? 11.023 -2.162 -6.316 1 95.94 181 ASN B CA 1
ATOM 2920 C C . ASN B 1 181 ? 9.609 -1.661 -6.605 1 95.94 181 ASN B C 1
ATOM 2922 O O . ASN B 1 181 ? 8.633 -2.232 -6.121 1 95.94 181 ASN B O 1
ATOM 2926 N N . GLY B 1 182 ? 9.547 -0.603 -7.359 1 96.31 182 GLY B N 1
ATOM 2927 C CA . GLY B 1 182 ? 8.266 0.042 -7.609 1 96.31 182 GLY B CA 1
ATOM 2928 C C . GLY B 1 182 ? 7.262 -0.868 -8.289 1 96.31 182 GLY B C 1
ATOM 2929 O O . GLY B 1 182 ? 6.074 -0.837 -7.973 1 96.31 182 GLY B O 1
ATOM 2930 N N . GLU B 1 183 ? 7.754 -1.648 -9.195 1 96.75 183 GLU B N 1
ATOM 2931 C CA . GLU B 1 183 ? 6.863 -2.541 -9.93 1 96.75 183 GLU B CA 1
ATOM 2932 C C . GLU B 1 183 ? 6.238 -3.58 -9.008 1 96.75 183 GLU B C 1
ATOM 2934 O O . GLU B 1 183 ? 5.031 -3.822 -9.062 1 96.75 183 GLU B O 1
ATOM 2939 N N . ILE B 1 184 ? 7.031 -4.148 -8.234 1 98.25 184 ILE B N 1
ATOM 2940 C CA . ILE B 1 184 ? 6.566 -5.16 -7.297 1 98.25 184 ILE B CA 1
ATOM 2941 C C . ILE B 1 184 ? 5.594 -4.535 -6.297 1 98.25 184 ILE B C 1
ATOM 2943 O O . ILE B 1 184 ? 4.547 -5.109 -6 1 98.25 184 ILE B O 1
ATOM 2947 N N . ARG B 1 185 ? 5.957 -3.34 -5.805 1 97.62 185 ARG B N 1
ATOM 2948 C CA . ARG B 1 185 ? 5.09 -2.648 -4.855 1 97.62 185 ARG B CA 1
ATOM 2949 C C . ARG B 1 185 ? 3.746 -2.312 -5.488 1 97.62 185 ARG B C 1
ATOM 2951 O O . ARG B 1 185 ? 2.711 -2.359 -4.82 1 97.62 185 ARG B O 1
ATOM 2958 N N . ARG B 1 186 ? 3.75 -1.988 -6.691 1 97.06 186 ARG B N 1
ATOM 2959 C CA . ARG B 1 186 ? 2.5 -1.717 -7.395 1 97.06 186 ARG B CA 1
ATOM 2960 C C . ARG B 1 186 ? 1.623 -2.963 -7.457 1 97.06 186 ARG B C 1
ATOM 2962 O O . ARG B 1 186 ? 0.418 -2.891 -7.203 1 97.06 186 ARG B O 1
ATOM 2969 N N . ILE B 1 187 ? 2.26 -4.078 -7.781 1 97.94 187 ILE B N 1
ATOM 2970 C CA . ILE B 1 187 ? 1.53 -5.34 -7.848 1 97.94 187 ILE B CA 1
ATOM 2971 C C . ILE B 1 187 ? 0.963 -5.68 -6.469 1 97.94 187 ILE B C 1
ATOM 2973 O O . ILE B 1 187 ? -0.215 -6.023 -6.344 1 97.94 187 ILE B O 1
ATOM 2977 N N . PHE B 1 188 ? 1.792 -5.523 -5.488 1 97.81 188 PHE B N 1
ATOM 2978 C CA . PHE B 1 188 ? 1.383 -5.883 -4.137 1 97.81 188 PHE B CA 1
ATOM 2979 C C . PHE B 1 188 ? 0.28 -4.957 -3.639 1 97.81 188 PHE B C 1
ATOM 2981 O O . PHE B 1 188 ? -0.616 -5.387 -2.908 1 97.81 188 PHE B O 1
ATOM 2988 N N . LEU B 1 189 ? 0.405 -3.705 -4.039 1 96.19 189 LEU B N 1
ATOM 2989 C CA . LEU B 1 189 ? -0.642 -2.762 -3.664 1 96.19 189 LEU B CA 1
ATOM 2990 C C . LEU B 1 189 ? -1.982 -3.168 -4.266 1 96.19 189 LEU B C 1
ATOM 2992 O O . LEU B 1 189 ? -3.016 -3.096 -3.598 1 96.19 189 LEU B O 1
ATOM 2996 N N . HIS B 1 190 ? -1.988 -3.609 -5.391 1 93.19 190 HIS B N 1
ATOM 2997 C CA . HIS B 1 190 ? -3.199 -4.051 -6.07 1 93.19 190 HIS B CA 1
ATOM 2998 C C . HIS B 1 190 ? -3.824 -5.246 -5.363 1 93.19 190 HIS B C 1
ATOM 3000 O O . HIS B 1 190 ? -5.043 -5.305 -5.191 1 93.19 190 HIS B O 1
ATOM 3006 N N . VAL B 1 191 ? -2.986 -6.09 -4.957 1 92.88 191 VAL B N 1
ATOM 3007 C CA . VAL B 1 191 ? -3.477 -7.32 -4.344 1 92.88 191 VAL B CA 1
ATOM 3008 C C . VAL B 1 191 ? -3.967 -7.035 -2.928 1 92.88 191 VAL B C 1
ATOM 3010 O O . VAL B 1 191 ? -4.84 -7.738 -2.41 1 92.88 191 VAL B O 1
ATOM 3013 N N . SER B 1 192 ? -3.438 -6.008 -2.316 1 85.56 192 SER B N 1
ATOM 3014 C CA . SER B 1 192 ? -3.703 -5.742 -0.906 1 85.56 192 SER B CA 1
ATOM 3015 C C . SER B 1 192 ? -4.941 -4.867 -0.733 1 85.56 192 SER B C 1
ATOM 3017 O O . SER B 1 192 ? -5.43 -4.691 0.384 1 85.56 192 SER B O 1
ATOM 3019 N N . LEU B 1 193 ? -5.293 -4.207 -1.738 1 74.25 193 LEU B N 1
ATOM 3020 C CA . LEU B 1 193 ? -6.457 -3.33 -1.661 1 74.25 193 LEU B CA 1
ATOM 3021 C C . LEU B 1 193 ? -7.734 -4.098 -1.977 1 74.25 193 LEU B C 1
ATOM 3023 O O . LEU B 1 193 ? -7.727 -5.012 -2.803 1 74.25 193 LEU B O 1
#